Protein AF-0000000077142345 (afdb_homodimer)

Nearest PDB structures (foldseek):
  6u1k-assembly1_A  TM=7.576E-01  e=3.110E-23  Thermus thermophilus HB8
  6u1k-assembly2_D  TM=7.642E-01  e=1.189E-22  Thermus thermophilus HB8
  3i12-assembly1_A  TM=7.711E-01  e=2.086E-21  Salmonella enterica subsp. enterica serovar Typhimurium
  7u9k-assembly1_B  TM=7.519E-01  e=9.008E-21  Staphylococcus aureus subsp. aureus NCTC 8325
  4fu0-assembly1_B  TM=7.417E-01  e=2.248E-20  Enterococcus faecalis

Solvent-accessible surface area (backbone atoms only — not comparable to full-atom values): 34773 Å² total; per-residue (Å²): 113,35,33,29,31,37,31,37,88,38,65,87,38,54,66,50,38,73,75,42,58,89,75,63,79,72,54,30,64,60,52,35,49,50,50,42,53,24,40,41,64,45,72,38,45,61,46,83,39,66,58,46,93,54,60,65,60,32,50,52,50,44,59,73,67,60,50,65,32,36,36,60,58,78,45,67,54,51,46,28,44,30,58,54,68,70,45,53,55,51,40,51,58,70,73,20,60,31,77,41,47,61,61,51,47,31,37,39,45,53,71,70,42,55,46,62,58,68,51,66,24,70,39,48,89,56,60,64,90,58,83,88,49,57,76,37,28,32,49,42,58,34,57,84,66,72,44,68,92,42,52,77,74,30,53,36,79,46,78,86,52,45,44,61,51,36,32,52,33,23,69,71,68,63,36,39,22,34,38,25,37,52,77,64,60,46,38,34,36,36,34,37,37,23,54,93,70,61,42,77,45,45,42,32,30,56,41,59,74,94,46,96,64,86,28,38,65,40,64,69,63,66,51,57,43,79,39,62,60,47,92,65,56,69,66,58,48,50,52,46,53,49,51,47,51,51,49,40,56,78,50,53,54,25,14,34,36,29,36,35,28,34,30,30,87,85,69,46,57,25,50,73,48,79,33,65,64,57,49,66,37,47,53,51,88,88,62,60,80,87,59,77,55,19,70,45,19,50,21,36,47,63,68,68,43,51,36,18,54,49,48,35,49,32,49,48,30,30,35,60,75,68,65,62,130,112,35,34,29,33,36,33,38,88,37,65,86,39,54,67,50,38,73,74,42,59,88,75,64,81,72,55,29,62,60,52,36,49,51,50,41,52,24,39,41,62,45,72,37,49,61,44,84,39,65,59,46,93,54,59,63,60,32,50,51,50,45,59,73,67,60,50,63,33,36,35,59,59,80,45,67,54,52,47,31,44,30,58,54,70,70,46,52,53,50,39,54,60,71,73,20,60,32,76,42,47,61,60,52,47,30,37,41,47,55,72,71,41,58,48,62,57,69,51,69,25,69,39,46,89,57,60,63,90,57,82,89,52,59,78,38,29,31,49,41,57,35,57,83,65,71,44,66,92,44,52,77,76,29,52,36,79,47,78,85,52,46,42,61,51,36,32,53,33,25,68,71,70,64,35,40,22,33,39,24,36,52,75,65,59,45,39,35,37,37,35,36,37,22,53,94,70,62,44,79,45,45,41,30,29,57,41,59,75,94,45,95,64,86,27,39,64,40,63,72,63,64,54,56,44,78,38,61,60,48,94,64,56,71,68,56,49,50,52,46,53,51,51,47,51,50,49,40,54,77,50,53,54,23,14,34,38,30,37,35,28,34,31,29,87,86,68,49,58,26,49,72,46,79,33,64,66,56,50,67,37,48,52,51,88,89,61,60,80,88,58,76,56,18,70,45,19,51,19,36,47,63,67,69,43,51,37,20,54,48,48,35,48,30,49,48,30,31,35,59,73,69,66,62,132

InterPro domains:
  IPR011095 D-alanine--D-alanine ligase, C-terminal [PF07478] (129-285)
  IPR011761 ATP-grasp fold [PS50975] (105-316)
  IPR013815 ATP-grasp fold, subdomain 1 [G3DSA:3.30.1490.20] (115-183)

Organism: Thermoanaerobacter italicus (strain DSM 9252 / Ab9) (NCBI:txid580331)

Radius of gyration: 25.46 Å; Cα contacts (8 Å, |Δi|>4): 1319; chains: 2; bounding box: 56×74×55 Å

pLDDT: mean 89.11, std 12.37, range [49.44, 98.75]

Secondary structure (DSSP, 8-state):
-EEEEEE-TTGGGHHHHHH-GGG----HHHHHHHHHHHHHHTT-EEEEEEPPSSHHHHHHHHHHHT-SEEE---SHHHHHHHHHTT--BSS--TTS--S-HHHHHHHHHHTT-----EEEESSTT-PPP-TTSPSSEEEEESS-STTTT--GGGEESSGGGHHHHHHIIIIII-SPEEEEEPPPEEEEEEEEE-SSS-EEPPPEEEEESS-SS--HHHHHTT-EEEESS----HHHHHHHHHHHHHHHHHTT--SEEEEEEEEETTS-EEEEEEETT-------TTT-TT----HHHHHHHHTT--HHHHHHHHHHHHHHHHT--/-EEEEEE-TTGGGHHHHHH-GGG----HHHHHHHHHHHHHHTT-EEEEEEPPSSHHHHHHHHHHHT-SEEE---SHHHHHHHHHTT--BSS--TTS--S-HHHHHHHHHHTT-----EEEESSTT-PPP-TTSPSSEEEEESS-STTTT--GGGEESSGGGHHHHHHIIIIII-SPEEEEEPPPEEEEEEEEE-SSS-EEPPPEEEEESS-SS--HHHHHTT-EEEESS----HHHHHHHHHHHHHHHHHTT--SEEEEEEEEETTS-EEEEEEETT-------TTT-TT----HHHHHHHHTT--HHHHHHHHHHHHHHHHT--

Sequence (650 aa):
MKIGVLWRKFRNVEFQRKLMPDKVYDDAYDEAYHHYMAIKEAGFDSVLIEWKEDPLETYETIKKEKVDLIFNASSMKEVAFLEVFNIPYVGSGLDLVATDKRMRKDIVAFHGLPTPKYVVAKNSQEIPPVGHLRFPLFVKPISGRGSAGIDEENIVYDKDKLPQVVSKITEKIGQAALIEEFIEGKEVTVGIIGYKHPQVLPLLEVGYNNVKTNTYEHKMFDNEIIKCPMEVSKEVEEKIKETALNIYKVLNAKDFARIDMILSKDNVPYFLELNTFAGLTMSSSKGEKHVHHGYMGYMAKAAGLTRGEFIGKIIESAIERYKLKMKIGVLWRKFRNVEFQRKLMPDKVYDDAYDEAYHHYMAIKEAGFDSVLIEWKEDPLETYETIKKEKVDLIFNASSMKEVAFLEVFNIPYVGSGLDLVATDKRMRKDIVAFHGLPTPKYVVAKNSQEIPPVGHLRFPLFVKPISGRGSAGIDEENIVYDKDKLPQVVSKITEKIGQAALIEEFIEGKEVTVGIIGYKHPQVLPLLEVGYNNVKTNTYEHKMFDNEIIKCPMEVSKEVEEKIKETALNIYKVLNAKDFARIDMILSKDNVPYFLELNTFAGLTMSSSKGEKHVHHGYMGYMAKAAGLTRGEFIGKIIESAIERYKLK

Structure (mmCIF, N/CA/C/O backbone):
data_AF-0000000077142345-model_v1
#
loop_
_entity.id
_entity.type
_entity.pdbx_description
1 polymer 'D-alanine--D-alanine ligase'
#
loop_
_atom_site.group_PDB
_atom_site.id
_atom_site.type_symbol
_atom_site.label_atom_id
_atom_site.label_alt_id
_atom_site.label_comp_id
_atom_site.label_asym_id
_atom_site.label_entity_id
_atom_site.label_seq_id
_atom_site.pdbx_PDB_ins_code
_atom_site.Cartn_x
_atom_site.Cartn_y
_atom_site.Cartn_z
_atom_site.occupancy
_atom_site.B_iso_or_equiv
_atom_site.auth_seq_id
_atom_site.auth_comp_id
_atom_site.auth_asym_id
_atom_site.auth_atom_id
_atom_site.pdbx_PDB_model_num
ATOM 1 N N . MET A 1 1 ? 15.852 -9.078 -25.984 1 95.94 1 MET A N 1
ATOM 2 C CA . MET A 1 1 ? 15.586 -8.578 -24.641 1 95.94 1 MET A CA 1
ATOM 3 C C . MET A 1 1 ? 16.281 -9.438 -23.594 1 95.94 1 MET A C 1
ATOM 5 O O . MET A 1 1 ? 16.266 -10.672 -23.688 1 95.94 1 MET A O 1
ATOM 9 N N . LYS A 1 2 ? 17.016 -8.828 -22.672 1 98.06 2 LYS A N 1
ATOM 10 C CA . LYS A 1 2 ? 17.734 -9.539 -21.625 1 98.06 2 LYS A CA 1
ATOM 11 C C . LYS A 1 2 ? 17.031 -9.391 -20.281 1 98.06 2 LYS A C 1
ATOM 13 O O . LYS A 1 2 ? 16.766 -8.273 -19.828 1 98.06 2 LYS A O 1
ATOM 18 N N . ILE A 1 3 ? 16.688 -10.547 -19.688 1 98.62 3 ILE A N 1
ATOM 19 C CA . ILE A 1 3 ? 15.953 -10.586 -18.438 1 98.62 3 ILE A CA 1
ATOM 20 C C . ILE A 1 3 ? 16.906 -10.961 -17.297 1 98.62 3 ILE A C 1
ATOM 22 O O . ILE A 1 3 ? 17.625 -11.953 -17.375 1 98.62 3 ILE A O 1
ATOM 26 N N . GLY A 1 4 ? 16.953 -10.117 -16.25 1 98.75 4 GLY A N 1
ATOM 27 C CA . GLY A 1 4 ? 17.688 -10.445 -15.031 1 98.75 4 GLY A CA 1
ATOM 28 C C . GLY A 1 4 ? 16.844 -11.172 -14.008 1 98.75 4 GLY A C 1
ATOM 29 O O . GLY A 1 4 ? 15.719 -10.75 -13.695 1 98.75 4 GLY A O 1
ATOM 30 N N . VAL A 1 5 ? 17.344 -12.297 -13.5 1 98.62 5 VAL A N 1
ATOM 31 C CA . VAL A 1 5 ? 16.656 -13.062 -12.469 1 98.62 5 VAL A CA 1
ATOM 32 C C . VAL A 1 5 ? 17.297 -12.789 -11.109 1 98.62 5 VAL A C 1
ATOM 34 O O . VAL A 1 5 ? 18.422 -13.219 -10.852 1 98.62 5 VAL A O 1
ATOM 37 N N . LEU A 1 6 ? 16.547 -12.125 -10.219 1 98 6 LEU A N 1
ATOM 38 C CA . LEU A 1 6 ? 17.078 -11.844 -8.891 1 98 6 LEU A CA 1
ATOM 39 C C . LEU A 1 6 ? 17.047 -13.102 -8.023 1 98 6 LEU A C 1
ATOM 41 O O . LEU A 1 6 ? 16.125 -13.922 -8.133 1 98 6 LEU A O 1
ATOM 45 N N . TRP A 1 7 ? 17.969 -13.219 -7.176 1 95.69 7 TRP A N 1
ATOM 46 C CA . TRP A 1 7 ? 17.938 -14.227 -6.121 1 95.69 7 TRP A CA 1
ATOM 47 C C . TRP A 1 7 ? 18.75 -13.766 -4.91 1 95.69 7 TRP A C 1
ATOM 49 O O . TRP A 1 7 ? 19.578 -12.867 -5.016 1 95.69 7 TRP A O 1
ATOM 59 N N . ARG A 1 8 ? 18.328 -14.219 -3.771 1 93.56 8 ARG A N 1
ATOM 60 C CA . ARG A 1 8 ? 19 -13.891 -2.512 1 93.56 8 ARG A CA 1
ATOM 61 C C . ARG A 1 8 ? 19.125 -15.117 -1.625 1 93.56 8 ARG A C 1
ATOM 63 O O . ARG A 1 8 ? 18.203 -15.93 -1.531 1 93.56 8 ARG A O 1
ATOM 70 N N . LYS A 1 9 ? 20.25 -15.156 -1.02 1 88.44 9 LYS A N 1
ATOM 71 C CA . LYS A 1 9 ? 20.484 -16.281 -0.125 1 88.44 9 LYS A CA 1
ATOM 72 C C . LYS A 1 9 ? 19.453 -16.328 0.997 1 88.44 9 LYS A C 1
ATOM 74 O O . LYS A 1 9 ? 19.141 -15.289 1.588 1 88.44 9 LYS A O 1
ATOM 79 N N . PHE A 1 10 ? 18.797 -17.438 1.207 1 82.06 10 PHE A N 1
ATOM 80 C CA . PHE A 1 10 ? 17.922 -17.797 2.326 1 82.06 10 PHE A CA 1
ATOM 81 C C . PHE A 1 10 ? 16.594 -17.047 2.238 1 82.06 10 PHE A C 1
ATOM 83 O O . PHE A 1 10 ? 15.844 -17 3.211 1 82.06 10 PHE A O 1
ATOM 90 N N . ARG A 1 11 ? 16.297 -16.484 1.127 1 81.94 11 ARG A N 1
ATOM 91 C CA . ARG A 1 11 ? 15.078 -15.68 1.011 1 81.94 11 ARG A CA 1
ATOM 92 C C . ARG A 1 11 ? 13.836 -16.516 1.326 1 81.94 11 ARG A C 1
ATOM 94 O O . ARG A 1 11 ? 12.867 -16 1.884 1 81.94 11 ARG A O 1
ATOM 101 N N . ASN A 1 12 ? 13.906 -17.766 1.056 1 71.38 12 ASN A N 1
ATOM 102 C CA . ASN A 1 12 ? 12.727 -18.625 1.189 1 71.38 12 ASN A CA 1
ATOM 103 C C . ASN A 1 12 ? 12.562 -19.125 2.617 1 71.38 12 ASN A C 1
ATOM 105 O O . ASN A 1 12 ? 11.508 -19.656 2.979 1 71.38 12 ASN A O 1
ATOM 109 N N . VAL A 1 13 ? 13.648 -18.938 3.451 1 69.75 13 VAL A N 1
ATOM 110 C CA . VAL A 1 13 ? 13.609 -19.5 4.793 1 69.75 13 VAL A CA 1
ATOM 111 C C . VAL A 1 13 ? 13.992 -18.438 5.82 1 69.75 13 VAL A C 1
ATOM 113 O O . VAL A 1 13 ? 14.5 -18.766 6.898 1 69.75 13 VAL A O 1
ATOM 116 N N . GLU A 1 14 ? 13.836 -17.219 5.418 1 70.88 14 GLU A N 1
ATOM 117 C CA . GLU A 1 14 ? 14.289 -16.109 6.254 1 70.88 14 GLU A CA 1
ATOM 118 C C . GLU A 1 14 ? 13.688 -16.188 7.652 1 70.88 14 GLU A C 1
ATOM 120 O O . GLU A 1 14 ? 14.391 -16.016 8.648 1 70.88 14 GLU A O 1
ATOM 125 N N . PHE A 1 15 ? 12.484 -16.469 7.637 1 63.53 15 PHE A N 1
ATOM 126 C CA . PHE A 1 15 ? 11.805 -16.484 8.93 1 63.53 15 PHE A CA 1
ATOM 127 C C . PHE A 1 15 ? 12.102 -17.766 9.688 1 63.53 15 PHE A C 1
ATOM 129 O O . PHE A 1 15 ? 12.336 -17.75 10.898 1 63.53 15 PHE A O 1
ATOM 136 N N . GLN A 1 16 ? 12.133 -18.875 8.898 1 63.69 16 GLN A N 1
ATOM 137 C CA . GLN A 1 16 ? 12.438 -20.156 9.516 1 63.69 16 GLN A CA 1
ATOM 138 C C . GLN A 1 16 ? 13.844 -20.172 10.102 1 63.69 16 GLN A C 1
ATOM 140 O O . GLN A 1 16 ? 14.078 -20.75 11.156 1 63.69 16 GLN A O 1
ATOM 145 N N . ARG A 1 17 ? 14.68 -19.547 9.438 1 70.75 17 ARG A N 1
ATOM 146 C CA . ARG A 1 17 ? 16.078 -19.484 9.875 1 70.75 17 ARG A CA 1
ATOM 147 C C . ARG A 1 17 ? 16.188 -18.75 11.211 1 70.75 17 ARG A C 1
ATOM 149 O O . ARG A 1 17 ? 17.078 -19.062 12.023 1 70.75 17 ARG A O 1
ATOM 156 N N . LYS A 1 18 ? 15.328 -17.844 11.406 1 64.88 18 LYS A N 1
ATOM 157 C CA . LYS A 1 18 ? 15.328 -17.109 12.672 1 64.88 18 LYS A CA 1
ATOM 158 C C . LYS A 1 18 ? 14.82 -17.984 13.812 1 64.88 18 LYS A C 1
ATOM 160 O O . LYS A 1 18 ? 15.297 -17.891 14.945 1 64.88 18 LYS A O 1
ATOM 165 N N . LEU A 1 19 ? 13.938 -18.906 13.422 1 62.16 19 LEU A N 1
ATOM 166 C CA . LEU A 1 19 ? 13.305 -19.75 14.445 1 62.16 19 LEU A CA 1
ATOM 167 C C . LEU A 1 19 ? 14.094 -21.031 14.656 1 62.16 19 LEU A C 1
ATOM 169 O O . LEU A 1 19 ? 14.258 -21.484 15.797 1 62.16 19 LEU A O 1
ATOM 173 N N . MET A 1 20 ? 14.461 -21.641 13.516 1 66.19 20 MET A N 1
ATOM 174 C CA . MET A 1 20 ? 15.18 -22.906 13.555 1 66.19 20 MET A CA 1
ATOM 175 C C . MET A 1 20 ? 16.375 -22.891 12.609 1 66.19 20 MET A C 1
ATOM 177 O O . MET A 1 20 ? 16.359 -23.547 11.57 1 66.19 20 MET A O 1
ATOM 181 N N . PRO A 1 21 ? 17.422 -22.219 13.008 1 66.81 21 PRO A N 1
ATOM 182 C CA . PRO A 1 21 ? 18.562 -21.969 12.109 1 66.81 21 PRO A CA 1
ATOM 183 C C . PRO A 1 21 ? 19.219 -23.266 11.633 1 66.81 21 PRO A C 1
ATOM 185 O O . PRO A 1 21 ? 19.781 -23.312 10.539 1 66.81 21 PRO A O 1
ATOM 188 N N . ASP A 1 22 ? 19.172 -24.234 12.367 1 67.12 22 ASP A N 1
ATOM 189 C CA . ASP A 1 22 ? 19.922 -25.453 12.062 1 67.12 22 ASP A CA 1
ATOM 190 C C . ASP A 1 22 ? 19.125 -26.359 11.125 1 67.12 22 ASP A C 1
ATOM 192 O O . ASP A 1 22 ? 19.641 -27.391 10.656 1 67.12 22 ASP A O 1
ATOM 196 N N . LYS A 1 23 ? 18.062 -26.031 10.75 1 66.75 23 LYS A N 1
ATOM 197 C CA . LYS A 1 23 ? 17.203 -26.922 9.969 1 66.75 23 LYS A CA 1
ATOM 198 C C . LYS A 1 23 ? 16.734 -26.25 8.688 1 66.75 23 LYS A C 1
ATOM 200 O O . LYS A 1 23 ? 15.586 -26.422 8.273 1 66.75 23 LYS A O 1
ATOM 205 N N . VAL A 1 24 ? 17.688 -25.391 8.156 1 70.62 24 VAL A N 1
ATOM 206 C CA . VAL A 1 24 ? 17.141 -24.75 6.965 1 70.62 24 VAL A CA 1
ATOM 207 C C . VAL A 1 24 ? 17.969 -25.141 5.738 1 70.62 24 VAL A C 1
ATOM 209 O O . VAL A 1 24 ? 19.188 -25.344 5.84 1 70.62 24 VAL A O 1
ATOM 212 N N . TYR A 1 25 ? 17.312 -25.469 4.613 1 77.06 25 TYR A N 1
ATOM 213 C CA . TYR A 1 25 ? 17.891 -25.672 3.291 1 77.06 25 TYR A CA 1
ATOM 214 C C . TYR A 1 25 ? 17.625 -24.484 2.385 1 77.06 25 TYR A C 1
ATOM 216 O O . TYR A 1 25 ? 16.469 -24.109 2.16 1 77.06 25 TYR A O 1
ATOM 224 N N . ASP A 1 26 ? 18.75 -23.891 1.986 1 83.44 26 ASP A N 1
ATOM 225 C CA . ASP A 1 26 ? 18.609 -22.734 1.11 1 83.44 26 ASP A CA 1
ATOM 226 C C . ASP A 1 26 ? 18.406 -23.156 -0.341 1 83.44 26 ASP A C 1
ATOM 228 O O . ASP A 1 26 ? 19.359 -23.547 -1.019 1 83.44 26 ASP A O 1
ATOM 232 N N . ASP A 1 27 ? 17.203 -23.031 -0.833 1 84.69 27 ASP A N 1
ATOM 233 C CA . ASP A 1 27 ? 16.906 -23.438 -2.199 1 84.69 27 ASP A CA 1
ATOM 234 C C . ASP A 1 27 ? 16.703 -22.234 -3.104 1 84.69 27 ASP A C 1
ATOM 236 O O . ASP A 1 27 ? 16.172 -22.359 -4.211 1 84.69 27 ASP A O 1
ATOM 240 N N . ALA A 1 28 ? 17.141 -21.109 -2.65 1 89.31 28 ALA A N 1
ATOM 241 C CA . ALA A 1 28 ? 16.859 -19.875 -3.379 1 89.31 28 ALA A CA 1
ATOM 242 C C . ALA A 1 28 ? 17.578 -19.859 -4.727 1 89.31 28 ALA A C 1
ATOM 244 O O . ALA A 1 28 ? 17 -19.469 -5.742 1 89.31 28 ALA A O 1
ATOM 245 N N . TYR A 1 29 ? 18.812 -20.297 -4.734 1 91.81 29 TYR A N 1
ATOM 246 C CA . TYR A 1 29 ? 19.578 -20.297 -5.984 1 91.81 29 TYR A CA 1
ATOM 247 C C . TYR A 1 29 ? 18.969 -21.281 -6.977 1 91.81 29 TYR A C 1
ATOM 249 O O . TYR A 1 29 ? 18.844 -20.984 -8.164 1 91.81 29 TYR A O 1
ATOM 257 N N . ASP A 1 30 ? 18.641 -22.422 -6.492 1 90.75 30 ASP A N 1
ATOM 258 C CA . ASP A 1 30 ? 18.062 -23.453 -7.352 1 90.75 30 ASP A CA 1
ATOM 259 C C . ASP A 1 30 ? 16.766 -22.953 -7.996 1 90.75 30 ASP A C 1
ATOM 261 O O . ASP A 1 30 ? 16.547 -23.156 -9.195 1 90.75 30 ASP A O 1
ATOM 265 N N . GLU A 1 31 ? 15.969 -22.359 -7.23 1 91.56 31 GLU A N 1
ATOM 266 C CA . GLU A 1 31 ? 14.727 -21.797 -7.758 1 91.56 31 GLU A CA 1
ATOM 267 C C . GLU A 1 31 ? 15.008 -20.75 -8.836 1 91.56 31 GLU A C 1
ATOM 269 O O . GLU A 1 31 ? 14.398 -20.781 -9.906 1 91.56 31 GLU A O 1
ATOM 274 N N . ALA A 1 32 ? 15.938 -19.891 -8.57 1 95.19 32 ALA A N 1
ATOM 275 C CA . ALA A 1 32 ? 16.297 -18.859 -9.531 1 95.19 32 ALA A CA 1
ATOM 276 C C . ALA A 1 32 ? 16.844 -19.453 -10.82 1 95.19 32 ALA A C 1
ATOM 278 O O . ALA A 1 32 ? 16.562 -18.953 -11.914 1 95.19 32 ALA A O 1
ATOM 279 N N . TYR A 1 33 ? 17.609 -20.5 -10.641 1 94.88 33 TYR A N 1
ATOM 280 C CA . TYR A 1 33 ? 18.188 -21.172 -11.812 1 94.88 33 TYR A CA 1
ATOM 281 C C . TYR A 1 33 ? 17.078 -21.781 -12.672 1 94.88 33 TYR A C 1
ATOM 283 O O . TYR A 1 33 ? 17.156 -21.734 -13.906 1 94.88 33 TYR A O 1
ATOM 291 N N . HIS A 1 34 ? 16.078 -22.312 -12.055 1 94.06 34 HIS A N 1
ATOM 292 C CA . HIS A 1 34 ? 14.945 -22.828 -12.797 1 94.06 34 HIS A CA 1
ATOM 293 C C . HIS A 1 34 ? 14.258 -21.734 -13.594 1 94.06 34 HIS A C 1
ATOM 295 O O . HIS A 1 34 ? 13.844 -21.953 -14.734 1 94.06 34 HIS A O 1
ATOM 301 N N . HIS A 1 35 ? 14.094 -20.578 -13 1 96.69 35 HIS A N 1
ATOM 302 C CA . HIS A 1 35 ? 13.508 -19.453 -13.703 1 96.69 35 HIS A CA 1
ATOM 303 C C . HIS A 1 35 ? 14.398 -19 -14.859 1 96.69 35 HIS A C 1
ATOM 305 O O . HIS A 1 35 ? 13.898 -18.703 -15.945 1 96.69 35 HIS A O 1
ATOM 311 N N . TYR A 1 36 ? 15.711 -18.984 -14.578 1 97.31 36 TYR A N 1
ATOM 312 C CA . TYR A 1 36 ? 16.703 -18.656 -15.602 1 97.31 36 TYR A CA 1
ATOM 313 C C . TYR A 1 36 ? 16.547 -19.547 -16.828 1 97.31 36 TYR A C 1
ATOM 315 O O . TYR A 1 36 ? 16.469 -19.062 -17.953 1 97.31 36 TYR A O 1
ATOM 323 N N . MET A 1 37 ? 16.438 -20.812 -16.609 1 96.31 37 MET A N 1
ATOM 324 C CA . MET A 1 37 ? 16.297 -21.781 -17.703 1 96.31 37 MET A CA 1
ATOM 325 C C . MET A 1 37 ? 14.945 -21.609 -18.406 1 96.31 37 MET A C 1
ATOM 327 O O . MET A 1 37 ? 14.875 -21.672 -19.641 1 96.31 37 MET A O 1
ATOM 331 N N . ALA A 1 38 ? 13.891 -21.422 -17.656 1 97.25 38 ALA A N 1
ATOM 332 C CA . ALA A 1 38 ? 12.555 -21.25 -18.203 1 97.25 38 ALA A CA 1
ATOM 333 C C . ALA A 1 38 ? 12.484 -20.031 -19.109 1 97.25 38 ALA A C 1
ATOM 335 O O . ALA A 1 38 ? 11.828 -20.047 -20.156 1 97.25 38 ALA A O 1
ATOM 336 N N . ILE A 1 39 ? 13.125 -18.969 -18.688 1 98.31 39 ILE A N 1
ATOM 337 C CA . ILE A 1 39 ? 13.148 -17.719 -19.453 1 98.31 39 ILE A CA 1
ATOM 338 C C . ILE A 1 39 ? 13.852 -17.938 -20.781 1 98.31 39 ILE A C 1
ATOM 340 O O . ILE A 1 39 ? 13.391 -17.469 -21.828 1 98.31 39 ILE A O 1
ATOM 344 N N . LYS A 1 40 ? 14.945 -18.703 -20.766 1 97.81 40 LYS A N 1
ATOM 345 C CA . LYS A 1 40 ? 15.641 -19.062 -22 1 97.81 40 LYS A CA 1
ATOM 346 C C . LYS A 1 40 ? 14.758 -19.906 -22.906 1 97.81 40 LYS A C 1
ATOM 348 O O . LYS A 1 40 ? 14.727 -19.703 -24.125 1 97.81 40 LYS A O 1
ATOM 353 N N . GLU A 1 41 ? 14.039 -20.812 -22.312 1 97.06 41 GLU A N 1
ATOM 354 C CA . GLU A 1 41 ? 13.117 -21.656 -23.062 1 97.06 41 GLU A CA 1
ATOM 355 C C . GLU A 1 41 ? 12.008 -20.828 -23.703 1 97.06 41 GLU A C 1
ATOM 357 O O . GLU A 1 41 ? 11.461 -21.203 -24.75 1 97.06 41 GLU A O 1
ATOM 362 N N . ALA A 1 42 ? 11.672 -19.719 -23.109 1 97.62 42 ALA A N 1
ATOM 363 C CA . ALA A 1 42 ? 10.625 -18.844 -23.625 1 97.62 42 ALA A CA 1
ATOM 364 C C . ALA A 1 42 ? 11.156 -17.969 -24.75 1 97.62 42 ALA A C 1
ATOM 366 O O . ALA A 1 42 ? 10.398 -17.234 -25.391 1 97.62 42 ALA A O 1
ATOM 367 N N . GLY A 1 43 ? 12.484 -17.984 -24.969 1 97.5 43 GLY A N 1
ATOM 368 C CA . GLY A 1 43 ? 13.062 -17.297 -26.109 1 97.5 43 GLY A CA 1
ATOM 369 C C . GLY A 1 43 ? 13.75 -15.992 -25.734 1 97.5 43 GLY A C 1
ATOM 370 O O . GLY A 1 43 ? 14.141 -15.211 -26.609 1 97.5 43 GLY A O 1
ATOM 371 N N . PHE A 1 44 ? 13.961 -15.734 -24.438 1 98.06 44 PHE A N 1
ATOM 372 C CA . PHE A 1 44 ? 14.633 -14.523 -23.984 1 98.06 44 PHE A CA 1
ATOM 373 C C . PHE A 1 44 ? 16.062 -14.828 -23.578 1 98.06 44 PHE A C 1
ATOM 375 O O . PHE A 1 44 ? 16.406 -15.977 -23.297 1 98.06 44 PHE A O 1
ATOM 382 N N . ASP A 1 45 ? 16.891 -13.805 -23.594 1 98.06 45 ASP A N 1
ATOM 383 C CA . ASP A 1 45 ? 18.156 -13.891 -22.891 1 98.06 45 ASP A CA 1
ATOM 384 C C . ASP A 1 45 ? 17.984 -13.711 -21.391 1 98.06 45 ASP A C 1
ATOM 386 O O . ASP A 1 45 ? 17 -13.102 -20.938 1 98.06 45 ASP A O 1
ATOM 390 N N . SER A 1 46 ? 18.875 -14.328 -20.641 1 98.31 46 SER A N 1
ATOM 391 C CA . SER A 1 46 ? 18.688 -14.258 -19.203 1 98.31 46 SER A CA 1
ATOM 392 C C . SER A 1 46 ? 20.031 -14.273 -18.469 1 98.31 46 SER A C 1
ATOM 394 O O . SER A 1 46 ? 21.016 -14.805 -18.984 1 98.31 46 SER A O 1
ATOM 396 N N . VAL A 1 47 ? 20.062 -13.672 -17.297 1 98.62 47 VAL A N 1
ATOM 397 C CA . VAL A 1 47 ? 21.234 -13.664 -16.422 1 98.62 47 VAL A CA 1
ATOM 398 C C . VAL A 1 47 ? 20.797 -13.711 -14.961 1 98.62 47 VAL A C 1
ATOM 400 O O . VAL A 1 47 ? 19.797 -13.109 -14.586 1 98.62 47 VAL A O 1
ATOM 403 N N . LEU A 1 48 ? 21.5 -14.484 -14.156 1 98.31 48 LEU A N 1
ATOM 404 C CA . LEU A 1 48 ? 21.25 -14.516 -12.719 1 98.31 48 LEU A CA 1
ATOM 405 C C . LEU A 1 48 ? 21.922 -13.336 -12.031 1 98.31 48 LEU A C 1
ATOM 407 O O . LEU A 1 48 ? 23.078 -13.016 -12.297 1 98.31 48 LEU A O 1
ATOM 411 N N . ILE A 1 49 ? 21.172 -12.68 -11.148 1 98.31 49 ILE A N 1
ATOM 412 C CA . ILE A 1 49 ? 21.703 -11.539 -10.406 1 98.31 49 ILE A CA 1
ATOM 413 C C . ILE A 1 49 ? 21.469 -11.742 -8.914 1 98.31 49 ILE A C 1
ATOM 415 O O . ILE A 1 49 ? 20.312 -11.797 -8.461 1 98.31 49 ILE A O 1
ATOM 419 N N . GLU A 1 50 ? 22.469 -11.828 -8.188 1 97 50 GLU A N 1
ATOM 420 C CA . GLU A 1 50 ? 22.375 -11.969 -6.734 1 97 50 GLU A CA 1
ATOM 421 C C . GLU A 1 50 ? 22.047 -10.633 -6.074 1 97 50 GLU A C 1
ATOM 423 O O . GLU A 1 50 ? 22.688 -9.617 -6.367 1 97 50 GLU A O 1
ATOM 428 N N . TRP A 1 51 ? 21.031 -10.656 -5.266 1 96.12 51 TRP A N 1
ATOM 429 C CA . TRP A 1 51 ? 20.734 -9.5 -4.43 1 96.12 51 TRP A CA 1
ATOM 430 C C . TRP A 1 51 ? 21.766 -9.359 -3.311 1 96.12 51 TRP A C 1
ATOM 432 O O . TRP A 1 51 ? 21.906 -10.25 -2.471 1 96.12 51 TRP A O 1
ATOM 442 N N . LYS A 1 52 ? 22.406 -8.242 -3.295 1 94 52 LYS A N 1
ATOM 443 C CA . LYS A 1 52 ? 23.484 -8.023 -2.322 1 94 52 LYS A CA 1
ATOM 444 C C . LYS A 1 52 ? 22.969 -7.211 -1.132 1 94 52 LYS A C 1
ATOM 446 O O . LYS A 1 52 ? 21.953 -6.52 -1.23 1 94 52 LYS A O 1
ATOM 451 N N . GLU A 1 53 ? 23.719 -7.344 -0.055 1 90 53 GLU A N 1
ATOM 452 C CA . GLU A 1 53 ? 23.391 -6.57 1.139 1 90 53 GLU A CA 1
ATOM 453 C C . GLU A 1 53 ? 23.359 -5.074 0.839 1 90 53 GLU A C 1
ATOM 455 O O . GLU A 1 53 ? 22.469 -4.355 1.29 1 90 53 GLU A O 1
ATOM 460 N N . ASP A 1 54 ? 24.391 -4.691 0.151 1 91.69 54 ASP A N 1
ATOM 461 C CA . ASP A 1 54 ? 24.391 -3.328 -0.369 1 91.69 54 ASP A CA 1
ATOM 462 C C . ASP A 1 54 ? 23.641 -3.252 -1.704 1 91.69 54 ASP A C 1
ATOM 464 O O . ASP A 1 54 ? 24.156 -3.719 -2.727 1 91.69 54 ASP A O 1
ATOM 468 N N . PRO A 1 55 ? 22.516 -2.602 -1.71 1 93.75 55 PRO A N 1
ATOM 469 C CA . PRO A 1 55 ? 21.719 -2.557 -2.936 1 93.75 55 PRO A CA 1
ATOM 470 C C . PRO A 1 55 ? 22.469 -1.937 -4.109 1 93.75 55 PRO A C 1
ATOM 472 O O . PRO A 1 55 ? 22.141 -2.215 -5.27 1 93.75 55 PRO A O 1
ATOM 475 N N . LEU A 1 56 ? 23.469 -1.132 -3.809 1 93.81 56 LEU A N 1
ATOM 476 C CA . LEU A 1 56 ? 24.234 -0.477 -4.871 1 93.81 56 LEU A CA 1
ATOM 477 C C . LEU A 1 56 ? 25 -1.499 -5.699 1 93.81 56 LEU A C 1
ATOM 479 O O . LEU A 1 56 ? 25.188 -1.317 -6.902 1 93.81 56 LEU A O 1
ATOM 483 N N . GLU A 1 57 ? 25.469 -2.479 -5.039 1 95.44 57 GLU A N 1
ATOM 484 C CA . GLU A 1 57 ? 26.172 -3.539 -5.754 1 95.44 57 GLU A CA 1
ATOM 485 C C . GLU A 1 57 ? 25.234 -4.25 -6.738 1 95.44 57 GLU A C 1
ATOM 487 O O . GLU A 1 57 ? 25.656 -4.598 -7.848 1 95.44 57 GLU A O 1
ATOM 492 N N . THR A 1 58 ? 24.031 -4.477 -6.301 1 96.31 58 THR A N 1
ATOM 493 C CA . THR A 1 58 ? 23.031 -5.07 -7.18 1 96.31 58 THR A CA 1
ATOM 494 C C . THR A 1 58 ? 22.734 -4.148 -8.359 1 96.31 58 THR A C 1
ATOM 496 O O . THR A 1 58 ? 22.641 -4.605 -9.5 1 96.31 58 THR A O 1
ATOM 499 N N . TYR A 1 59 ? 22.625 -2.877 -8.094 1 96.06 59 TYR A N 1
ATOM 500 C CA . TYR A 1 59 ? 22.359 -1.886 -9.133 1 96.06 59 TYR A CA 1
ATOM 501 C C . TYR A 1 59 ? 23.453 -1.911 -10.195 1 96.06 59 TYR A C 1
ATOM 503 O O . TYR A 1 59 ? 23.172 -1.904 -11.391 1 96.06 59 TYR A O 1
ATOM 511 N N . GLU A 1 60 ? 24.703 -1.923 -9.719 1 96 60 GLU A N 1
ATOM 512 C CA . GLU A 1 60 ? 25.844 -1.935 -10.625 1 96 60 GLU A CA 1
ATOM 513 C C . GLU A 1 60 ? 25.828 -3.178 -11.516 1 96 60 GLU A C 1
ATOM 515 O O . GLU A 1 60 ? 26.156 -3.104 -12.703 1 96 60 GLU A O 1
ATOM 520 N N . THR A 1 61 ? 25.469 -4.254 -10.945 1 97.5 61 THR A N 1
ATOM 521 C CA . THR A 1 61 ? 25.406 -5.492 -11.711 1 97.5 61 THR A CA 1
ATOM 522 C C . THR A 1 61 ? 24.312 -5.41 -12.781 1 97.5 61 THR A C 1
ATOM 524 O O . THR A 1 61 ? 24.531 -5.824 -13.922 1 97.5 61 THR A O 1
ATOM 527 N N . ILE A 1 62 ? 23.141 -4.859 -12.414 1 97.62 62 ILE A N 1
ATOM 528 C CA . ILE A 1 62 ? 22.031 -4.723 -13.359 1 97.62 62 ILE A CA 1
ATOM 529 C C . ILE A 1 62 ? 22.453 -3.846 -14.531 1 97.62 62 ILE A C 1
ATOM 531 O O . ILE A 1 62 ? 22.188 -4.176 -15.688 1 97.62 62 ILE A O 1
ATOM 535 N N . LYS A 1 63 ? 23.125 -2.781 -14.234 1 96.12 63 LYS A N 1
ATOM 536 C CA . LYS A 1 63 ? 23.594 -1.862 -15.266 1 96.12 63 LYS A CA 1
ATOM 537 C C . LYS A 1 63 ? 24.641 -2.521 -16.156 1 96.12 63 LYS A C 1
ATOM 539 O O . LYS A 1 63 ? 24.578 -2.422 -17.375 1 96.12 63 LYS A O 1
ATOM 544 N N . LYS A 1 64 ? 25.594 -3.123 -15.547 1 97.38 64 LYS A N 1
ATOM 545 C CA . LYS A 1 64 ? 26.672 -3.775 -16.266 1 97.38 64 LYS A CA 1
ATOM 546 C C . LYS A 1 64 ? 26.141 -4.836 -17.234 1 97.38 64 LYS A C 1
ATOM 548 O O . LYS A 1 64 ? 26.625 -4.957 -18.359 1 97.38 64 LYS A O 1
ATOM 553 N N . GLU A 1 65 ? 25.141 -5.539 -16.797 1 97.75 65 GLU A N 1
ATOM 554 C CA . GLU A 1 65 ? 24.594 -6.637 -17.578 1 97.75 65 GLU A CA 1
ATOM 555 C C . GLU A 1 65 ? 23.594 -6.125 -18.625 1 97.75 65 GLU A C 1
ATOM 557 O O . GLU A 1 65 ? 23.141 -6.887 -19.469 1 97.75 65 GLU A O 1
ATOM 562 N N . LYS A 1 66 ? 23.203 -4.852 -18.547 1 96.94 66 LYS A N 1
ATOM 563 C CA . LYS A 1 66 ? 22.281 -4.215 -19.5 1 96.94 66 LYS A CA 1
ATOM 564 C C . LYS A 1 66 ? 20.938 -4.941 -19.531 1 96.94 66 LYS A C 1
ATOM 566 O O . LYS A 1 66 ? 20.438 -5.285 -20.609 1 96.94 66 LYS A O 1
ATOM 571 N N . VAL A 1 67 ? 20.391 -5.215 -18.359 1 97.12 67 VAL A N 1
ATOM 572 C CA . VAL A 1 67 ? 19.125 -5.938 -18.219 1 97.12 67 VAL A CA 1
ATOM 573 C C . VAL A 1 67 ? 17.953 -5.027 -18.578 1 97.12 67 VAL A C 1
ATOM 575 O O . VAL A 1 67 ? 17.938 -3.85 -18.203 1 97.12 67 VAL A O 1
ATOM 578 N N . ASP A 1 68 ? 16.953 -5.582 -19.281 1 97.56 68 ASP A N 1
ATOM 579 C CA . ASP A 1 68 ? 15.797 -4.816 -19.719 1 97.56 68 ASP A CA 1
ATOM 580 C C . ASP A 1 68 ? 14.648 -4.949 -18.734 1 97.56 68 ASP A C 1
ATOM 582 O O . ASP A 1 68 ? 13.805 -4.055 -18.625 1 97.56 68 ASP A O 1
ATOM 586 N N . LEU A 1 69 ? 14.562 -6.02 -18.094 1 98.44 69 LEU A N 1
ATOM 587 C CA . LEU A 1 69 ? 13.453 -6.391 -17.219 1 98.44 69 LEU A CA 1
ATOM 588 C C . LEU A 1 69 ? 13.922 -7.328 -16.109 1 98.44 69 LEU A C 1
ATOM 590 O O . LEU A 1 69 ? 14.719 -8.234 -16.359 1 98.44 69 LEU A O 1
ATOM 594 N N . ILE A 1 70 ? 13.461 -7.066 -14.961 1 98.75 70 ILE A N 1
ATOM 595 C CA . ILE A 1 70 ? 13.844 -7.91 -13.836 1 98.75 70 ILE A CA 1
ATOM 596 C C . ILE A 1 70 ? 12.719 -8.898 -13.523 1 98.75 70 ILE A C 1
ATOM 598 O O . ILE A 1 70 ? 11.539 -8.523 -13.523 1 98.75 70 ILE A O 1
ATOM 602 N N . PHE A 1 71 ? 13.055 -10.141 -13.305 1 98.38 71 PHE A N 1
ATOM 603 C CA . PHE A 1 71 ? 12.172 -11.219 -12.883 1 98.38 71 PHE A CA 1
ATOM 604 C C . PHE A 1 71 ? 12.562 -11.719 -11.492 1 98.38 71 PHE A C 1
ATOM 606 O O . PHE A 1 71 ? 13.711 -11.586 -11.078 1 98.38 71 PHE A O 1
ATOM 613 N N . ASN A 1 72 ? 11.578 -12.164 -10.656 1 95.44 72 ASN A N 1
ATOM 614 C CA . ASN A 1 72 ? 11.805 -12.906 -9.422 1 95.44 72 ASN A CA 1
ATOM 615 C C . ASN A 1 72 ? 12.203 -11.969 -8.281 1 95.44 72 ASN A C 1
ATOM 617 O O . ASN A 1 72 ? 13.039 -12.328 -7.445 1 95.44 72 ASN A O 1
ATOM 621 N N . ALA A 1 73 ? 11.695 -10.719 -8.359 1 94.12 73 ALA A N 1
ATOM 622 C CA . ALA A 1 73 ? 11.727 -9.969 -7.109 1 94.12 73 ALA A CA 1
ATOM 623 C C . ALA A 1 73 ? 10.969 -10.695 -6.004 1 94.12 73 ALA A C 1
ATOM 625 O O . ALA A 1 73 ? 9.914 -11.289 -6.25 1 94.12 73 ALA A O 1
ATOM 626 N N . SER A 1 74 ? 11.547 -10.641 -4.777 1 90.25 74 SER A N 1
ATOM 627 C CA . SER A 1 74 ? 10.977 -11.547 -3.789 1 90.25 74 SER A CA 1
ATOM 628 C C . SER A 1 74 ? 10.648 -10.82 -2.492 1 90.25 74 SER A C 1
ATOM 630 O O . SER A 1 74 ? 10.281 -11.445 -1.497 1 90.25 74 SER A O 1
ATOM 632 N N . SER A 1 75 ? 10.797 -9.547 -2.475 1 89.38 75 SER A N 1
ATOM 633 C CA . SER A 1 75 ? 10.477 -8.742 -1.298 1 89.38 75 SER A CA 1
ATOM 634 C C . SER A 1 75 ? 10.047 -7.336 -1.688 1 89.38 75 SER A C 1
ATOM 636 O O . SER A 1 75 ? 10.344 -6.871 -2.789 1 89.38 75 SER A O 1
ATOM 638 N N . MET A 1 76 ? 9.453 -6.754 -0.736 1 87.88 76 MET A N 1
ATOM 639 C CA . MET A 1 76 ? 9.039 -5.375 -0.975 1 87.88 76 MET A CA 1
ATOM 640 C C . MET A 1 76 ? 10.258 -4.461 -1.097 1 87.88 76 MET A C 1
ATOM 642 O O . MET A 1 76 ? 10.227 -3.479 -1.842 1 87.88 76 MET A O 1
ATOM 646 N N . LYS A 1 77 ? 11.273 -4.797 -0.393 1 91.19 77 LYS A N 1
ATOM 647 C CA . LYS A 1 77 ? 12.508 -4.027 -0.512 1 91.19 77 LYS A CA 1
ATOM 648 C C . LYS A 1 77 ? 13.062 -4.09 -1.934 1 91.19 77 LYS A C 1
ATOM 650 O O . LYS A 1 77 ? 13.469 -3.07 -2.49 1 91.19 77 LYS A O 1
ATOM 655 N N . GLU A 1 78 ? 13.062 -5.227 -2.492 1 94.94 78 GLU A N 1
ATOM 656 C CA . GLU A 1 78 ? 13.539 -5.387 -3.861 1 94.94 78 GLU A CA 1
ATOM 657 C C . GLU A 1 78 ? 12.648 -4.629 -4.848 1 94.94 78 GLU A C 1
ATOM 659 O O . GLU A 1 78 ? 13.148 -3.957 -5.75 1 94.94 78 GLU A O 1
ATOM 664 N N . VAL A 1 79 ? 11.352 -4.734 -4.633 1 94.31 79 VAL A N 1
ATOM 665 C CA . VAL A 1 79 ? 10.414 -4.027 -5.496 1 94.31 79 VAL A CA 1
ATOM 666 C C . VAL A 1 79 ? 10.625 -2.521 -5.367 1 94.31 79 VAL A C 1
ATOM 668 O O . VAL A 1 79 ? 10.688 -1.812 -6.375 1 94.31 79 VAL A O 1
ATOM 671 N N . ALA A 1 80 ? 10.734 -2.07 -4.129 1 93.88 80 ALA A N 1
ATOM 672 C CA . ALA A 1 80 ? 10.992 -0.654 -3.887 1 93.88 80 ALA A CA 1
ATOM 673 C C . ALA A 1 80 ? 12.266 -0.2 -4.59 1 93.88 80 ALA A C 1
ATOM 675 O O . ALA A 1 80 ? 12.297 0.871 -5.199 1 93.88 80 ALA A O 1
ATOM 676 N N . PHE A 1 81 ? 13.273 -1.005 -4.527 1 96.5 81 PHE A N 1
ATOM 677 C CA . PHE A 1 81 ? 14.555 -0.73 -5.168 1 96.5 81 PHE A CA 1
ATOM 678 C C . PHE A 1 81 ? 14.383 -0.55 -6.672 1 96.5 81 PHE A C 1
ATOM 680 O O . PHE A 1 81 ? 14.883 0.417 -7.25 1 96.5 81 PHE A O 1
ATOM 687 N N . LEU A 1 82 ? 13.695 -1.427 -7.227 1 97 82 LEU A N 1
ATOM 688 C CA . LEU A 1 82 ? 13.484 -1.383 -8.672 1 97 82 LEU A CA 1
ATOM 689 C C . LEU A 1 82 ? 12.695 -0.139 -9.07 1 97 82 LEU A C 1
ATOM 691 O O . LEU A 1 82 ? 12.992 0.489 -10.086 1 97 82 LEU A O 1
ATOM 695 N N . GLU A 1 83 ? 11.766 0.249 -8.297 1 94.19 83 GLU A N 1
ATOM 696 C CA . GLU A 1 83 ? 10.984 1.447 -8.578 1 94.19 83 GLU A CA 1
ATOM 697 C C . GLU A 1 83 ? 11.828 2.709 -8.414 1 94.19 83 GLU A C 1
ATOM 699 O O . GLU A 1 83 ? 11.727 3.635 -9.219 1 94.19 83 GLU A O 1
ATOM 704 N N . VAL A 1 84 ? 12.609 2.715 -7.398 1 95.12 84 VAL A N 1
ATOM 705 C CA . VAL A 1 84 ? 13.453 3.873 -7.129 1 95.12 84 VAL A CA 1
ATOM 706 C C . VAL A 1 84 ? 14.359 4.141 -8.328 1 95.12 84 VAL A C 1
ATOM 708 O O . VAL A 1 84 ? 14.562 5.297 -8.711 1 95.12 84 VAL A O 1
ATOM 711 N N . PHE A 1 85 ? 14.852 3.137 -8.914 1 95.5 85 PHE A N 1
ATOM 712 C CA . PHE A 1 85 ? 15.828 3.289 -9.984 1 95.5 85 PHE A CA 1
ATOM 713 C C . PHE A 1 85 ? 15.164 3.154 -11.344 1 95.5 85 PHE A C 1
ATOM 715 O O . PHE A 1 85 ? 15.852 3.072 -12.367 1 95.5 85 PHE A O 1
ATOM 722 N N . ASN A 1 86 ? 13.859 3.098 -11.375 1 94.12 86 ASN A N 1
ATOM 723 C CA . ASN A 1 86 ? 13.07 3.039 -12.602 1 94.12 86 ASN A CA 1
ATOM 724 C C . ASN A 1 86 ? 13.453 1.839 -13.461 1 94.12 86 ASN A C 1
ATOM 726 O O . ASN A 1 86 ? 13.641 1.971 -14.672 1 94.12 86 ASN A O 1
ATOM 730 N N . ILE A 1 87 ? 13.648 0.743 -12.812 1 96.69 87 ILE A N 1
ATOM 731 C CA . ILE A 1 87 ? 13.961 -0.503 -13.508 1 96.69 87 ILE A CA 1
ATOM 732 C C . ILE A 1 87 ? 12.688 -1.333 -13.672 1 96.69 87 ILE A C 1
ATOM 734 O O . ILE A 1 87 ? 12.047 -1.7 -12.68 1 96.69 87 ILE A O 1
ATOM 738 N N . PRO A 1 88 ? 12.289 -1.655 -14.898 1 97.69 88 PRO A N 1
ATOM 739 C CA . PRO A 1 88 ? 11.094 -2.475 -15.109 1 97.69 88 PRO A CA 1
ATOM 740 C C . PRO A 1 88 ? 11.211 -3.863 -14.484 1 97.69 88 PRO A C 1
ATOM 742 O O . PRO A 1 88 ? 12.297 -4.457 -14.492 1 97.69 88 PRO A O 1
ATOM 745 N N . TYR A 1 89 ? 10.125 -4.371 -13.984 1 98 89 TYR A N 1
ATOM 746 C CA . TYR A 1 89 ? 10.133 -5.684 -13.352 1 98 89 TYR A CA 1
ATOM 747 C C . TYR A 1 89 ? 8.789 -6.383 -13.523 1 98 89 TYR A C 1
ATOM 749 O O . TYR A 1 89 ? 7.785 -5.738 -13.836 1 98 89 TYR A O 1
ATOM 757 N N . VAL A 1 90 ? 8.805 -7.707 -13.336 1 97.88 90 VAL A N 1
ATOM 758 C CA . VAL A 1 90 ? 7.609 -8.539 -13.43 1 97.88 90 VAL A CA 1
ATOM 759 C C . VAL A 1 90 ? 6.922 -8.617 -12.07 1 97.88 90 VAL A C 1
ATOM 761 O O . VAL A 1 90 ? 7.57 -8.875 -11.055 1 97.88 90 VAL A O 1
ATOM 764 N N . GLY A 1 91 ? 5.57 -8.438 -12.086 1 96.38 91 GLY A N 1
ATOM 765 C CA . GLY A 1 91 ? 4.805 -8.625 -10.867 1 96.38 91 GLY A CA 1
ATOM 766 C C . GLY A 1 91 ? 4.215 -7.336 -10.328 1 96.38 91 GLY A C 1
ATOM 767 O O . GLY A 1 91 ? 4.34 -6.281 -10.953 1 96.38 91 GLY A O 1
ATOM 768 N N . SER A 1 92 ? 3.615 -7.438 -9.211 1 93.25 92 SER A N 1
ATOM 769 C CA . SER A 1 92 ? 2.904 -6.324 -8.586 1 93.25 92 SER A CA 1
ATOM 770 C C . SER A 1 92 ? 3.871 -5.355 -7.918 1 93.25 92 SER A C 1
ATOM 772 O O . SER A 1 92 ? 4.93 -5.762 -7.43 1 93.25 92 SER A O 1
ATOM 774 N N . GLY A 1 93 ? 3.533 -4.125 -7.902 1 89.12 93 GLY A N 1
ATOM 775 C CA . GLY A 1 93 ? 4.406 -3.094 -7.363 1 89.12 93 GLY A CA 1
ATOM 776 C C . GLY A 1 93 ? 3.928 -2.541 -6.035 1 89.12 93 GLY A C 1
ATOM 777 O O . GLY A 1 93 ? 3.207 -3.219 -5.297 1 89.12 93 GLY A O 1
ATOM 778 N N . LEU A 1 94 ? 4.434 -1.417 -5.711 1 83.31 94 LEU A N 1
ATOM 779 C CA . LEU A 1 94 ? 4.176 -0.767 -4.434 1 83.31 94 LEU A CA 1
ATOM 780 C C . LEU A 1 94 ? 2.75 -0.236 -4.367 1 83.31 94 LEU A C 1
ATOM 782 O O . LEU A 1 94 ? 2.262 0.113 -3.289 1 83.31 94 LEU A O 1
ATOM 786 N N . ASP A 1 95 ? 2.148 -0.136 -5.473 1 74.5 95 ASP A N 1
ATOM 787 C CA . ASP A 1 95 ? 0.79 0.398 -5.523 1 74.5 95 ASP A CA 1
ATOM 788 C C . ASP A 1 95 ? -0.228 -0.646 -5.07 1 74.5 95 ASP A C 1
ATOM 790 O O . ASP A 1 95 ? -1.421 -0.352 -4.965 1 74.5 95 ASP A O 1
ATOM 794 N N . LEU A 1 96 ? 0.266 -1.844 -5.031 1 69.69 96 LEU A N 1
ATOM 795 C CA . LEU A 1 96 ? -0.564 -2.865 -4.402 1 69.69 96 LEU A CA 1
ATOM 796 C C . LEU A 1 96 ? -0.576 -2.695 -2.887 1 69.69 96 LEU A C 1
ATOM 798 O O . LEU A 1 96 ? 0.416 -2.258 -2.299 1 69.69 96 LEU A O 1
ATOM 802 N N . VAL A 1 97 ? -1.93 -2.725 -2.309 1 65.81 97 VAL A N 1
ATOM 803 C CA . VAL A 1 97 ? -1.963 -2.684 -0.85 1 65.81 97 VAL A CA 1
ATOM 804 C C . VAL A 1 97 ? -0.835 -3.543 -0.283 1 65.81 97 VAL A C 1
ATOM 806 O O . VAL A 1 97 ? -0.634 -4.68 -0.719 1 65.81 97 VAL A O 1
ATOM 809 N N . ALA A 1 98 ? -0.047 -2.842 0.503 1 62.09 98 ALA A N 1
ATOM 810 C CA . ALA A 1 98 ? 1.104 -3.477 1.142 1 62.09 98 ALA A CA 1
ATOM 811 C C . ALA A 1 98 ? 0.756 -4.879 1.629 1 62.09 98 ALA A C 1
ATOM 813 O O . ALA A 1 98 ? -0.39 -5.32 1.508 1 62.09 98 ALA A O 1
ATOM 814 N N . THR A 1 99 ? 1.727 -5.691 2.068 1 64.38 99 THR A N 1
ATOM 815 C CA . THR A 1 99 ? 1.679 -7.066 2.553 1 64.38 99 THR A CA 1
ATOM 816 C C . THR A 1 99 ? 0.818 -7.168 3.809 1 64.38 99 THR A C 1
ATOM 818 O O . THR A 1 99 ? 0.791 -8.211 4.465 1 64.38 99 THR A O 1
ATOM 821 N N . ASP A 1 100 ? -0.006 -6.141 4.062 1 79.5 100 ASP A N 1
ATOM 822 C CA . ASP A 1 100 ? -0.877 -6.148 5.234 1 79.5 100 ASP A CA 1
ATOM 823 C C . ASP A 1 100 ? -2.146 -6.953 4.969 1 79.5 100 ASP A C 1
ATOM 825 O O . ASP A 1 100 ? -3.012 -6.523 4.203 1 79.5 100 ASP A O 1
ATOM 829 N N . LYS A 1 101 ? -2.275 -8.039 5.684 1 88.25 101 LYS A N 1
ATOM 830 C CA . LYS A 1 101 ? -3.389 -8.961 5.477 1 88.25 101 LYS A CA 1
ATOM 831 C C . LYS A 1 101 ? -4.719 -8.305 5.84 1 88.25 101 LYS A C 1
ATOM 833 O O . LYS A 1 101 ? -5.73 -8.539 5.176 1 88.25 101 LYS A O 1
ATOM 838 N N . ARG A 1 102 ? -4.68 -7.52 6.852 1 90.62 102 ARG A N 1
ATOM 839 C CA . ARG A 1 102 ? -5.91 -6.879 7.297 1 90.62 102 ARG A CA 1
ATOM 840 C C . ARG A 1 102 ? -6.426 -5.898 6.246 1 90.62 102 ARG A C 1
ATOM 842 O O . ARG A 1 102 ? -7.609 -5.91 5.906 1 90.62 102 ARG A O 1
ATOM 849 N N . MET A 1 103 ? -5.582 -5.07 5.703 1 90.5 103 MET A N 1
ATOM 850 C CA . MET A 1 103 ? -6 -4.074 4.719 1 90.5 103 MET A CA 1
ATOM 851 C C . MET A 1 103 ? -6.523 -4.75 3.455 1 90.5 103 MET A C 1
ATOM 853 O O . MET A 1 103 ? -7.508 -4.297 2.867 1 90.5 103 MET A O 1
ATOM 857 N N . ARG A 1 104 ? -5.848 -5.773 3.051 1 92.06 104 ARG A N 1
ATOM 858 C CA . ARG A 1 104 ? -6.328 -6.52 1.894 1 92.06 104 ARG A CA 1
ATOM 859 C C . ARG A 1 104 ? -7.711 -7.109 2.16 1 92.06 104 ARG A C 1
ATOM 861 O O . ARG A 1 104 ? -8.594 -7.055 1.302 1 92.06 104 ARG A O 1
ATOM 868 N N . LYS A 1 105 ? -7.902 -7.629 3.355 1 95.06 105 LYS A N 1
ATOM 869 C CA . LYS A 1 105 ? -9.195 -8.203 3.719 1 95.06 105 LYS A CA 1
ATOM 870 C C . LYS A 1 105 ? -10.273 -7.133 3.793 1 95.06 105 LYS A C 1
ATOM 872 O O . LYS A 1 105 ? -11.422 -7.371 3.408 1 95.06 105 LYS A O 1
ATOM 877 N N . ASP A 1 106 ? -9.883 -5.941 4.305 1 94.19 106 ASP A N 1
ATOM 878 C CA . ASP A 1 106 ? -10.836 -4.832 4.324 1 94.19 106 ASP A CA 1
ATOM 879 C C . ASP A 1 106 ? -11.359 -4.539 2.92 1 94.19 106 ASP A C 1
ATOM 881 O O . ASP A 1 106 ? -12.57 -4.406 2.723 1 94.19 106 ASP A O 1
ATOM 885 N N . ILE A 1 107 ? -10.484 -4.465 1.962 1 93.62 107 ILE A N 1
ATOM 886 C CA . ILE A 1 107 ? -10.836 -4.133 0.585 1 93.62 107 ILE A CA 1
ATOM 887 C C . ILE A 1 107 ? -11.695 -5.246 -0.012 1 93.62 107 ILE A C 1
ATOM 889 O O . ILE A 1 107 ? -12.734 -4.98 -0.62 1 93.62 107 ILE A O 1
ATOM 893 N N . VAL A 1 108 ? -11.25 -6.469 0.195 1 96.31 108 VAL A N 1
ATOM 894 C CA . VAL A 1 108 ? -11.969 -7.625 -0.332 1 96.31 108 VAL A CA 1
ATOM 895 C C . VAL A 1 108 ? -13.391 -7.652 0.228 1 96.31 108 VAL A C 1
ATOM 897 O O . VAL A 1 108 ? -14.359 -7.789 -0.524 1 96.31 108 VAL A O 1
ATOM 900 N N . ALA A 1 109 ? -13.539 -7.461 1.521 1 96.44 109 ALA A N 1
ATOM 901 C CA . ALA A 1 109 ? -14.836 -7.488 2.195 1 96.44 109 ALA A CA 1
ATOM 902 C C . ALA A 1 109 ? -15.719 -6.336 1.733 1 96.44 109 ALA A C 1
ATOM 904 O O . ALA A 1 109 ? -16.922 -6.5 1.56 1 96.44 109 ALA A O 1
ATOM 905 N N . PHE A 1 110 ? -15.156 -5.215 1.515 1 94.69 110 PHE A N 1
ATOM 906 C CA . PHE A 1 110 ? -15.906 -4.051 1.068 1 94.69 110 PHE A CA 1
ATOM 907 C C . PHE A 1 110 ? -16.578 -4.316 -0.279 1 94.69 110 PHE A C 1
ATOM 909 O O . PHE A 1 110 ? -17.672 -3.832 -0.54 1 94.69 110 PHE A O 1
ATOM 916 N N . HIS A 1 111 ? -15.93 -5.027 -1.088 1 95.19 111 HIS A N 1
ATOM 917 C CA . HIS A 1 111 ? -16.453 -5.312 -2.42 1 95.19 111 HIS A CA 1
ATOM 918 C C . HIS A 1 111 ? -17.391 -6.52 -2.398 1 95.19 111 HIS A C 1
ATOM 920 O O . HIS A 1 111 ? -17.75 -7.051 -3.451 1 95.19 111 HIS A O 1
ATOM 926 N N . GLY A 1 112 ? -17.719 -6.988 -1.265 1 96.5 112 GLY A N 1
ATOM 927 C CA . GLY A 1 112 ? -18.688 -8.062 -1.12 1 96.5 112 GLY A CA 1
ATOM 928 C C . GLY A 1 112 ? -18.109 -9.43 -1.422 1 96.5 112 GLY A C 1
ATOM 929 O O . GLY A 1 112 ? -18.844 -10.383 -1.672 1 96.5 112 GLY A O 1
ATOM 930 N N . LEU A 1 113 ? -16.812 -9.516 -1.528 1 97.94 113 LEU A N 1
ATOM 931 C CA . LEU A 1 113 ? -16.141 -10.789 -1.751 1 97.94 113 LEU A CA 1
ATOM 932 C C . LEU A 1 113 ? -15.891 -11.508 -0.429 1 97.94 113 LEU A C 1
ATOM 934 O O . LEU A 1 113 ? -15.648 -10.867 0.595 1 97.94 113 LEU A O 1
ATOM 938 N N . PRO A 1 114 ? -15.883 -12.805 -0.435 1 98.06 114 PRO A N 1
ATOM 939 C CA . PRO A 1 114 ? -15.867 -13.547 0.829 1 98.06 114 PRO A CA 1
ATOM 940 C C . PRO A 1 114 ? -14.484 -13.594 1.472 1 98.06 114 PRO A C 1
ATOM 942 O O . PRO A 1 114 ? -13.508 -13.953 0.813 1 98.06 114 PRO A O 1
ATOM 945 N N . THR A 1 115 ? -14.414 -13.312 2.678 1 98 115 THR A N 1
ATOM 946 C CA . THR A 1 115 ? -13.273 -13.492 3.564 1 98 115 THR A CA 1
ATOM 947 C C . THR A 1 115 ? -13.734 -13.672 5.008 1 98 115 THR A C 1
ATOM 949 O O . THR A 1 115 ? -14.781 -13.148 5.402 1 98 115 THR A O 1
ATOM 952 N N . PRO A 1 116 ? -13.055 -14.484 5.812 1 97.38 116 PRO A N 1
ATOM 953 C CA . PRO A 1 116 ? -13.492 -14.617 7.207 1 97.38 116 PRO A CA 1
ATOM 954 C C . PRO A 1 116 ? -13.57 -13.273 7.93 1 97.38 116 PRO A C 1
ATOM 956 O O . PRO A 1 116 ? -12.742 -12.391 7.691 1 97.38 116 PRO A O 1
ATOM 959 N N . LYS A 1 117 ? -14.547 -13.195 8.805 1 97.06 117 LYS A N 1
ATOM 960 C CA . LYS A 1 117 ? -14.586 -12.031 9.688 1 97.06 117 LYS A CA 1
ATOM 961 C C . LYS A 1 117 ? -13.383 -12 10.617 1 97.06 117 LYS A C 1
ATOM 963 O O . LYS A 1 117 ? -12.867 -13.055 11.016 1 97.06 117 LYS A O 1
ATOM 968 N N . TYR A 1 118 ? -12.969 -10.805 10.938 1 96.75 118 TYR A N 1
ATOM 969 C CA . TYR A 1 118 ? -11.711 -10.719 11.672 1 96.75 118 TYR A CA 1
ATOM 970 C C . TYR A 1 118 ? -11.68 -9.484 12.57 1 96.75 118 TYR A C 1
ATOM 972 O O . TYR A 1 118 ? -12.523 -8.602 12.438 1 96.75 118 TYR A O 1
ATOM 980 N N . VAL A 1 119 ? -10.773 -9.461 13.516 1 95.12 119 VAL A N 1
ATOM 981 C CA . VAL A 1 119 ? -10.328 -8.312 14.297 1 95.12 119 VAL A CA 1
ATOM 982 C C . VAL A 1 119 ? -8.812 -8.328 14.43 1 95.12 119 VAL A C 1
ATOM 984 O O . VAL A 1 119 ? -8.164 -9.328 14.117 1 95.12 119 VAL A O 1
ATOM 987 N N . VAL A 1 120 ? -8.266 -7.195 14.781 1 94.38 120 VAL A N 1
ATOM 988 C CA . VAL A 1 120 ? -6.82 -7.086 14.93 1 94.38 120 VAL A CA 1
ATOM 989 C C . VAL A 1 120 ? -6.477 -6.715 16.375 1 94.38 120 VAL A C 1
ATOM 991 O O . VAL A 1 120 ? -7.094 -5.824 16.953 1 94.38 120 VAL A O 1
ATOM 994 N N . ALA A 1 121 ? -5.59 -7.438 16.922 1 94 121 ALA A N 1
ATOM 995 C CA . ALA A 1 121 ? -5.062 -7.125 18.25 1 94 121 ALA A CA 1
ATOM 996 C C . ALA A 1 121 ? -3.607 -6.676 18.172 1 94 121 ALA A C 1
ATOM 998 O O . ALA A 1 121 ? -2.76 -7.387 17.625 1 94 121 ALA A O 1
ATOM 999 N N . LYS A 1 122 ? -3.369 -5.531 18.781 1 88.56 122 LYS A N 1
ATOM 1000 C CA . LYS A 1 122 ? -2.006 -5.008 18.766 1 88.56 122 LYS A CA 1
ATOM 1001 C C . LYS A 1 122 ? -1.199 -5.539 19.953 1 88.56 122 LYS A C 1
ATOM 1003 O O . LYS A 1 122 ? 0.032 -5.477 19.938 1 88.56 122 LYS A O 1
ATOM 1008 N N . ASN A 1 123 ? -1.818 -5.871 20.922 1 89.62 123 ASN A N 1
ATOM 1009 C CA . ASN A 1 123 ? -1.197 -6.492 22.078 1 89.62 123 ASN A CA 1
ATOM 1010 C C . ASN A 1 123 ? -2.166 -7.422 22.812 1 89.62 123 ASN A C 1
ATOM 1012 O O . ASN A 1 123 ? -3.367 -7.414 22.531 1 89.62 123 ASN A O 1
ATOM 1016 N N . SER A 1 124 ? -1.582 -8.234 23.703 1 91.19 124 SER A N 1
ATOM 1017 C CA . SER A 1 124 ? -2.363 -9.281 24.344 1 91.19 124 SER A CA 1
ATOM 1018 C C . SER A 1 124 ? -3.26 -8.703 25.438 1 91.19 124 SER A C 1
ATOM 1020 O O . SER A 1 124 ? -4.188 -9.367 25.906 1 91.19 124 SER A O 1
ATOM 1022 N N . GLN A 1 125 ? -3.002 -7.477 25.828 1 89.31 125 GLN A N 1
ATOM 1023 C CA . GLN A 1 125 ? -3.76 -6.859 26.906 1 89.31 125 GLN A CA 1
ATOM 1024 C C . GLN A 1 125 ? -4.969 -6.102 26.375 1 89.31 125 GLN A C 1
ATOM 1026 O O . GLN A 1 125 ? -5.875 -5.75 27.125 1 89.31 125 GLN A O 1
ATOM 1031 N N . GLU A 1 126 ? -4.953 -5.836 25.078 1 88.88 126 GLU A N 1
ATOM 1032 C CA . GLU A 1 126 ? -6.035 -5.082 24.453 1 88.88 126 GLU A CA 1
ATOM 1033 C C . GLU A 1 126 ? -6.578 -5.805 23.234 1 88.88 126 GLU A C 1
ATOM 1035 O O . GLU A 1 126 ? -6.449 -5.312 22.109 1 88.88 126 GLU A O 1
ATOM 1040 N N . ILE A 1 127 ? -7.219 -6.867 23.5 1 93.75 127 ILE A N 1
ATOM 1041 C CA . ILE A 1 127 ? -7.859 -7.621 22.438 1 93.75 127 ILE A CA 1
ATOM 1042 C C . ILE A 1 127 ? -9.281 -7.109 22.219 1 93.75 127 ILE A C 1
ATOM 1044 O O . ILE A 1 127 ? -10.07 -7.043 23.172 1 93.75 127 ILE A O 1
ATOM 1048 N N . PRO A 1 128 ? -9.586 -6.711 21.016 1 93.62 128 PRO A N 1
ATOM 1049 C CA . PRO A 1 128 ? -10.953 -6.262 20.766 1 93.62 128 PRO A CA 1
ATOM 1050 C C . PRO A 1 128 ? -11.992 -7.355 21.031 1 93.62 128 PRO A C 1
ATOM 1052 O O . PRO A 1 128 ? -11.648 -8.539 21.078 1 93.62 128 PRO A O 1
ATOM 1055 N N . PRO A 1 129 ? -13.25 -6.914 21.172 1 92.56 129 PRO A N 1
ATOM 1056 C CA . PRO A 1 129 ? -14.312 -7.906 21.344 1 92.56 129 PRO A CA 1
ATOM 1057 C C . PRO A 1 129 ? -14.422 -8.859 20.156 1 92.56 129 PRO A C 1
ATOM 1059 O O . PRO A 1 129 ? -14.352 -8.422 19 1 92.56 129 PRO A O 1
ATOM 1062 N N . VAL A 1 130 ? -14.547 -10.133 20.5 1 94.25 130 VAL A N 1
ATOM 1063 C CA . VAL A 1 130 ? -14.609 -11.133 19.453 1 94.25 130 VAL A CA 1
ATOM 1064 C C . VAL A 1 130 ? -15.977 -11.812 19.453 1 94.25 130 VAL A C 1
ATOM 1066 O O . VAL A 1 130 ? -16.156 -12.867 18.844 1 94.25 130 VAL A O 1
ATOM 1069 N N . GLY A 1 131 ? -16.891 -11.234 20.172 1 91.81 131 GLY A N 1
ATOM 1070 C CA . GLY A 1 131 ? -18.219 -11.82 20.328 1 91.81 131 GLY A CA 1
ATOM 1071 C C . GLY A 1 131 ? -18.953 -11.977 19.016 1 91.81 131 GLY A C 1
ATOM 1072 O O . GLY A 1 131 ? -19.828 -12.844 18.875 1 91.81 131 GLY A O 1
ATOM 1073 N N . HIS A 1 132 ? -18.672 -11.211 18.094 1 93.12 132 HIS A N 1
ATOM 1074 C CA . HIS A 1 132 ? -19.359 -11.242 16.812 1 93.12 132 HIS A CA 1
ATOM 1075 C C . HIS A 1 132 ? -18.703 -12.234 15.859 1 93.12 132 HIS A C 1
ATOM 1077 O O . HIS A 1 132 ? -19.219 -12.477 14.758 1 93.12 132 HIS A O 1
ATOM 1083 N N . LEU A 1 133 ? -17.625 -12.812 16.25 1 96.06 133 LEU A N 1
ATOM 1084 C CA . LEU A 1 133 ? -16.938 -13.812 15.445 1 96.06 133 LEU A CA 1
ATOM 1085 C C . LEU A 1 133 ? -17.359 -15.219 15.852 1 96.06 133 LEU A C 1
ATOM 1087 O O . LEU A 1 133 ? -17.547 -15.5 17.047 1 96.06 133 LEU A O 1
ATOM 1091 N N . ARG A 1 134 ? -17.438 -16.062 14.914 1 95.38 134 ARG A N 1
ATOM 1092 C CA . ARG A 1 134 ? -17.766 -17.469 15.188 1 95.38 134 ARG A CA 1
ATOM 1093 C C . ARG A 1 134 ? -16.516 -18.281 15.508 1 95.38 134 ARG A C 1
ATOM 1095 O O . ARG A 1 134 ? -15.562 -18.281 14.727 1 95.38 134 ARG A O 1
ATOM 1102 N N . PHE A 1 135 ? -16.562 -19.016 16.656 1 95.12 135 PHE A N 1
ATOM 1103 C CA . PHE A 1 135 ? -15.469 -19.906 17.016 1 95.12 135 PHE A CA 1
ATOM 1104 C C . PHE A 1 135 ? -15.555 -21.219 16.25 1 95.12 135 PHE A C 1
ATOM 1106 O O . PHE A 1 135 ? -16.641 -21.641 15.859 1 95.12 135 PHE A O 1
ATOM 1113 N N . PRO A 1 136 ? -14.438 -21.891 16.047 1 95.75 136 PRO A N 1
AT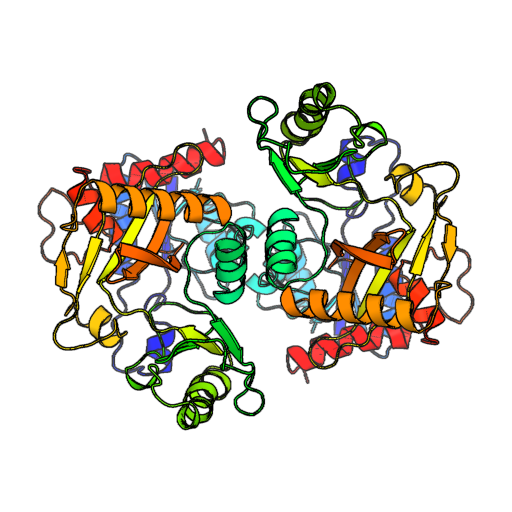OM 1114 C CA . PRO A 1 136 ? -13.094 -21.516 16.484 1 95.75 136 PRO A CA 1
ATOM 1115 C C . PRO A 1 136 ? -12.523 -20.344 15.688 1 95.75 136 PRO A C 1
ATOM 1117 O O . PRO A 1 136 ? -13.039 -20.016 14.617 1 95.75 136 PRO A O 1
ATOM 1120 N N . LEU A 1 137 ? -11.531 -19.75 16.328 1 96.5 137 LEU A N 1
ATOM 1121 C CA . LEU A 1 137 ? -10.828 -18.641 15.688 1 96.5 137 LEU A CA 1
ATOM 1122 C C . LEU A 1 137 ? -9.422 -19.062 15.273 1 96.5 137 LEU A C 1
ATOM 1124 O O . LEU A 1 137 ? -8.883 -20.047 15.797 1 96.5 137 LEU A O 1
ATOM 1128 N N . PHE A 1 138 ? -8.914 -18.406 14.32 1 94.25 138 PHE A N 1
ATOM 1129 C CA . PHE A 1 138 ? -7.539 -18.594 13.875 1 94.25 138 PHE A CA 1
ATOM 1130 C C . PHE A 1 138 ? -6.738 -17.312 14.062 1 94.25 138 PHE A C 1
ATOM 1132 O O . PHE A 1 138 ? -7.156 -16.234 13.609 1 94.25 138 PHE A O 1
ATOM 1139 N N . VAL A 1 139 ? -5.578 -17.422 14.734 1 93.25 139 VAL A N 1
ATOM 1140 C CA . VAL A 1 139 ? -4.754 -16.25 15.031 1 93.25 139 VAL A CA 1
ATOM 1141 C C . VAL A 1 139 ? -3.455 -16.312 14.234 1 93.25 139 VAL A C 1
ATOM 1143 O O . VAL A 1 139 ? -2.744 -17.328 14.273 1 93.25 139 VAL A O 1
ATOM 1146 N N . LYS A 1 140 ? -3.182 -15.281 13.492 1 89.62 140 LYS A N 1
ATOM 1147 C CA . LYS A 1 140 ? -1.962 -15.266 12.688 1 89.62 140 LYS A CA 1
ATOM 1148 C C . LYS A 1 140 ? -1.355 -13.867 12.648 1 89.62 140 LYS A C 1
ATOM 1150 O O . LYS A 1 140 ? -2.039 -12.875 12.93 1 89.62 140 LYS A O 1
ATOM 1155 N N . PRO A 1 141 ? -0.026 -13.805 12.352 1 86.88 141 PRO A N 1
ATOM 1156 C CA . PRO A 1 141 ? 0.568 -12.477 12.188 1 86.88 141 PRO A CA 1
ATOM 1157 C C . PRO A 1 141 ? -0.04 -11.695 11.016 1 86.88 141 PRO A C 1
ATOM 1159 O O . PRO A 1 141 ? -0.41 -12.289 10 1 86.88 141 PRO A O 1
ATOM 1162 N N . ILE A 1 142 ? -0.079 -10.391 11.125 1 86.31 142 ILE A N 1
ATOM 1163 C CA . ILE A 1 142 ? -0.745 -9.531 10.148 1 86.31 142 ILE A CA 1
ATOM 1164 C C . ILE A 1 142 ? 0.065 -9.5 8.852 1 86.31 142 ILE A C 1
ATOM 1166 O O . ILE A 1 142 ? -0.484 -9.258 7.777 1 86.31 142 ILE A O 1
ATOM 1170 N N . SER A 1 143 ? 1.378 -9.672 9.039 1 77.94 143 SER A N 1
ATOM 1171 C CA . SER A 1 143 ? 2.244 -9.695 7.863 1 77.94 143 SER A CA 1
ATOM 1172 C C . SER A 1 143 ? 3.1 -10.961 7.836 1 77.94 143 SER A C 1
ATOM 1174 O O . SER A 1 143 ? 3.225 -11.656 8.852 1 77.94 143 SER A O 1
ATOM 1176 N N . GLY A 1 144 ? 3.646 -11.234 6.629 1 70.38 144 GLY A N 1
ATOM 1177 C CA . GLY A 1 144 ? 4.555 -12.359 6.527 1 70.38 144 GLY A CA 1
ATOM 1178 C C . GLY A 1 144 ? 4.074 -13.43 5.559 1 70.38 144 GLY A C 1
ATOM 1179 O O . GLY A 1 144 ? 2.98 -13.32 5 1 70.38 144 GLY A O 1
ATOM 1180 N N . ARG A 1 145 ? 5.098 -14.344 5.34 1 61.97 145 ARG A N 1
ATOM 1181 C CA . ARG A 1 145 ? 4.867 -15.414 4.375 1 61.97 145 ARG A CA 1
ATOM 1182 C C . ARG A 1 145 ? 5.121 -16.781 5.004 1 61.97 145 ARG A C 1
ATOM 1184 O O . ARG A 1 145 ? 5.719 -16.875 6.078 1 61.97 145 ARG A O 1
ATOM 1191 N N . GLY A 1 146 ? 4.539 -17.703 4.391 1 57.59 146 GLY A N 1
ATOM 1192 C CA . GLY A 1 146 ? 4.938 -19.094 4.609 1 57.59 146 GLY A CA 1
ATOM 1193 C C . GLY A 1 146 ? 4.391 -19.672 5.902 1 57.59 146 GLY A C 1
ATOM 1194 O O . GLY A 1 146 ? 4.973 -20.594 6.465 1 57.59 146 GLY A O 1
ATOM 1195 N N . SER A 1 147 ? 3.471 -19.109 6.398 1 57.25 147 SER A N 1
ATOM 1196 C CA . SER A 1 147 ? 2.83 -19.625 7.602 1 57.25 147 SER A CA 1
ATOM 1197 C C . SER A 1 147 ? 3.793 -19.641 8.781 1 57.25 147 SER A C 1
ATOM 1199 O O . SER A 1 147 ? 3.703 -20.5 9.656 1 57.25 147 SER A O 1
ATOM 1201 N N . ALA A 1 148 ? 4.738 -18.797 8.695 1 58.03 148 ALA A N 1
ATOM 1202 C CA . ALA A 1 148 ? 5.672 -18.688 9.812 1 58.03 148 ALA A CA 1
ATOM 1203 C C . ALA A 1 148 ? 4.938 -18.359 11.109 1 58.03 148 ALA A C 1
ATOM 1205 O O . ALA A 1 148 ? 4.117 -17.438 11.148 1 58.03 148 ALA A O 1
ATOM 1206 N N . GLY A 1 149 ? 5.133 -19.156 12.086 1 59.97 149 GLY A N 1
ATOM 1207 C CA . GLY A 1 149 ? 4.559 -18.922 13.398 1 59.97 149 GLY A CA 1
ATOM 1208 C C . GLY A 1 149 ? 3.188 -19.547 13.57 1 59.97 149 GLY A C 1
ATOM 1209 O O . GLY A 1 149 ? 2.488 -19.266 14.547 1 59.97 149 GLY A O 1
ATOM 1210 N N . ILE A 1 150 ? 2.838 -20.266 12.531 1 67.25 150 ILE A N 1
ATOM 1211 C CA . ILE A 1 150 ? 1.503 -20.859 12.578 1 67.25 150 ILE A CA 1
ATOM 1212 C C . ILE A 1 150 ? 1.604 -22.344 12.914 1 67.25 150 ILE A C 1
ATOM 1214 O O . ILE A 1 150 ? 2.424 -23.062 12.336 1 67.25 150 ILE A O 1
ATOM 1218 N N . ASP A 1 151 ? 1.008 -22.688 13.93 1 74.62 151 ASP A N 1
ATOM 1219 C CA . ASP A 1 151 ? 0.821 -24.094 14.289 1 74.62 151 ASP A CA 1
ATOM 1220 C C . ASP A 1 151 ? -0.6 -24.344 14.789 1 74.62 151 ASP A C 1
ATOM 1222 O O . ASP A 1 151 ? -1.477 -23.5 14.641 1 74.62 151 ASP A O 1
ATOM 1226 N N . GLU A 1 152 ? -0.809 -25.547 15.234 1 77.19 152 GLU A N 1
ATOM 1227 C CA . GLU A 1 152 ? -2.154 -25.953 15.641 1 77.19 152 GLU A CA 1
ATOM 1228 C C . GLU A 1 152 ? -2.652 -25.094 16.812 1 77.19 152 GLU A C 1
ATOM 1230 O O . GLU A 1 152 ? -3.857 -24.906 16.969 1 77.19 152 GLU A O 1
ATOM 1235 N N . GLU A 1 153 ? -1.756 -24.578 17.531 1 82.12 153 GLU A N 1
ATOM 1236 C CA . GLU A 1 153 ? -2.129 -23.766 18.688 1 82.12 153 GLU A CA 1
ATOM 1237 C C . GLU A 1 153 ? -2.76 -22.453 18.266 1 82.12 153 GLU A C 1
ATOM 1239 O O . GLU A 1 153 ? -3.396 -21.766 19.062 1 82.12 153 GLU A O 1
ATOM 1244 N N . ASN A 1 154 ? -2.609 -22.172 17 1 88.88 154 ASN A N 1
ATOM 1245 C CA . ASN A 1 154 ? -3.146 -20.922 16.5 1 88.88 154 ASN A CA 1
ATOM 1246 C C . ASN A 1 154 ? -4.648 -21.016 16.25 1 88.88 154 ASN A C 1
ATOM 1248 O O . ASN A 1 154 ? -5.309 -19.984 16.031 1 88.88 154 ASN A O 1
ATOM 1252 N N . ILE A 1 155 ? -5.125 -22.219 16.297 1 90.56 155 ILE A N 1
ATOM 1253 C CA . ILE A 1 155 ? -6.574 -22.406 16.281 1 90.56 155 ILE A CA 1
ATOM 1254 C C . ILE A 1 155 ? -7.113 -22.328 17.703 1 90.56 155 ILE A C 1
ATOM 1256 O O . ILE A 1 155 ? -6.77 -23.141 18.562 1 90.56 155 ILE A O 1
ATOM 1260 N N . VAL A 1 156 ? -7.953 -21.422 17.922 1 93.81 156 VAL A N 1
ATOM 1261 C CA . VAL A 1 156 ? -8.43 -21.141 19.266 1 93.81 156 VAL A CA 1
ATOM 1262 C C . VAL A 1 156 ? -9.898 -21.516 19.391 1 93.81 156 VAL A C 1
ATOM 1264 O O . VAL A 1 156 ? -10.75 -20.938 18.703 1 93.81 156 VAL A O 1
ATOM 1267 N N . TYR A 1 157 ? -10.18 -22.375 20.328 1 92.88 157 TYR A N 1
ATOM 1268 C CA . TYR A 1 157 ? -11.539 -22.859 20.5 1 92.88 157 TYR A CA 1
ATOM 1269 C C . TYR A 1 157 ? -12.25 -22.125 21.625 1 92.88 157 TYR A C 1
ATOM 1271 O O . TYR A 1 157 ? -13.477 -22.141 21.719 1 92.88 157 TYR A O 1
ATOM 1279 N N . ASP A 1 158 ? -11.391 -21.531 22.484 1 91.38 158 ASP A N 1
ATOM 1280 C CA . ASP A 1 158 ? -11.906 -20.859 23.672 1 91.38 158 ASP A CA 1
ATOM 1281 C C . ASP A 1 158 ? -11.32 -19.453 23.812 1 91.38 158 ASP A C 1
ATOM 1283 O O . ASP A 1 158 ? -10.109 -19.266 23.719 1 91.38 158 ASP A O 1
ATOM 1287 N N . LYS A 1 159 ? -12.188 -18.547 24.172 1 91.94 159 LYS A N 1
ATOM 1288 C CA . LYS A 1 159 ? -11.789 -17.141 24.297 1 91.94 159 LYS A CA 1
ATOM 1289 C C . LYS A 1 159 ? -10.68 -16.969 25.312 1 91.94 159 LYS A C 1
ATOM 1291 O O . LYS A 1 159 ? -9.82 -16.094 25.172 1 91.94 159 LYS A O 1
ATOM 1296 N N . ASP A 1 160 ? -10.648 -17.75 26.266 1 92.38 160 ASP A N 1
ATOM 1297 C CA . ASP A 1 160 ? -9.703 -17.625 27.375 1 92.38 160 ASP A CA 1
ATOM 1298 C C . ASP A 1 160 ? -8.266 -17.875 26.906 1 92.38 160 ASP A C 1
ATOM 1300 O O . ASP A 1 160 ? -7.312 -17.469 27.562 1 92.38 160 ASP A O 1
ATOM 1304 N N . LYS A 1 161 ? -8.141 -18.547 25.812 1 93.19 161 LYS A N 1
ATOM 1305 C CA . LYS A 1 161 ? -6.816 -18.891 25.312 1 93.19 161 LYS A CA 1
ATOM 1306 C C . LYS A 1 161 ? -6.285 -17.812 24.359 1 93.19 161 LYS A C 1
ATOM 1308 O O . LYS A 1 161 ? -5.105 -17.828 24.016 1 93.19 161 LYS A O 1
ATOM 1313 N N . LEU A 1 162 ? -7.102 -16.906 23.969 1 94.19 162 LEU A N 1
ATOM 1314 C CA . LEU A 1 162 ? -6.77 -15.906 22.969 1 94.19 162 LEU A CA 1
ATOM 1315 C C . LEU A 1 162 ? -5.574 -15.07 23.406 1 94.19 162 LEU A C 1
ATOM 1317 O O . LEU A 1 162 ? -4.625 -14.875 22.641 1 94.19 162 LEU A O 1
ATOM 1321 N N . PRO A 1 163 ? -5.578 -14.602 24.672 1 94.38 163 PRO A N 1
ATOM 1322 C CA . PRO A 1 163 ? -4.465 -13.75 25.078 1 94.38 163 PRO A CA 1
ATOM 1323 C C . PRO A 1 163 ? -3.111 -14.445 24.953 1 94.38 163 PRO A C 1
ATOM 1325 O O . PRO A 1 163 ? -2.123 -13.812 24.562 1 94.38 163 PRO A O 1
ATOM 1328 N N . GLN A 1 164 ? -3.105 -15.633 25.203 1 92 164 GLN A N 1
ATOM 1329 C CA . GLN A 1 164 ? -1.859 -16.391 25.141 1 92 164 GLN A CA 1
ATOM 1330 C C . GLN A 1 164 ? -1.354 -16.484 23.703 1 92 164 GLN A C 1
ATOM 1332 O O . GLN A 1 164 ? -0.168 -16.266 23.438 1 92 164 GLN A O 1
ATOM 1337 N N . VAL A 1 165 ? -2.201 -16.812 22.844 1 91.44 165 VAL A N 1
ATOM 1338 C CA . VAL A 1 165 ? -1.824 -16.969 21.453 1 91.44 165 VAL A CA 1
ATOM 1339 C C . VAL A 1 165 ? -1.457 -15.609 20.844 1 91.44 165 VAL A C 1
ATOM 1341 O O . VAL A 1 165 ? -0.476 -15.5 20.109 1 91.44 165 VAL A O 1
ATOM 1344 N N . VAL A 1 166 ? -2.17 -14.609 21.156 1 93.5 166 VAL A N 1
ATOM 1345 C CA . VAL A 1 166 ? -1.908 -13.25 20.688 1 93.5 166 VAL A CA 1
ATOM 1346 C C . VAL A 1 166 ? -0.54 -12.789 21.188 1 93.5 166 VAL A C 1
ATOM 1348 O O . VAL A 1 166 ? 0.224 -12.18 20.422 1 93.5 166 VAL A O 1
ATOM 1351 N N . SER A 1 167 ? -0.191 -13.102 22.375 1 92.56 167 SER A N 1
ATOM 1352 C CA . SER A 1 167 ? 1.077 -12.68 22.953 1 92.56 167 SER A CA 1
ATOM 1353 C C . SER A 1 167 ? 2.26 -13.281 22.203 1 92.56 167 SER A C 1
ATOM 1355 O O . SER A 1 167 ? 3.283 -12.617 22.016 1 92.56 167 SER A O 1
ATOM 1357 N N . LYS A 1 168 ? 2.086 -14.508 21.844 1 87.12 168 LYS A N 1
ATOM 1358 C CA . LYS A 1 168 ? 3.145 -15.164 21.078 1 87.12 168 LYS A CA 1
ATOM 1359 C C . LYS A 1 168 ? 3.457 -14.391 19.797 1 87.12 168 LYS A C 1
ATOM 1361 O O . LYS A 1 168 ? 4.621 -14.266 19.422 1 87.12 168 LYS A O 1
ATOM 1366 N N . ILE A 1 169 ? 2.467 -13.867 19.219 1 86.69 169 ILE A N 1
ATOM 1367 C CA . ILE A 1 169 ? 2.637 -13.172 17.953 1 86.69 169 ILE A CA 1
ATOM 1368 C C . ILE A 1 169 ? 3.129 -11.75 18.203 1 86.69 169 ILE A C 1
ATOM 1370 O O . ILE A 1 169 ? 4.109 -11.305 17.594 1 86.69 169 ILE A O 1
ATOM 1374 N N . THR A 1 170 ? 2.551 -11.055 19.094 1 87.75 170 THR A N 1
ATOM 1375 C CA . THR A 1 170 ? 2.824 -9.633 19.297 1 87.75 170 THR A CA 1
ATOM 1376 C C . THR A 1 170 ? 4.148 -9.438 20.031 1 87.75 170 THR A C 1
ATOM 1378 O O . THR A 1 170 ? 4.891 -8.5 19.734 1 87.75 170 THR A O 1
ATOM 1381 N N . GLU A 1 171 ? 4.445 -10.25 20.953 1 85.44 171 GLU A N 1
ATOM 1382 C CA . GLU A 1 171 ? 5.641 -10.062 21.766 1 85.44 171 GLU A CA 1
ATOM 1383 C C . GLU A 1 171 ? 6.844 -10.773 21.156 1 85.44 171 GLU A C 1
ATOM 1385 O O . GLU A 1 171 ? 7.961 -10.242 21.188 1 85.44 171 GLU A O 1
ATOM 1390 N N . LYS A 1 172 ? 6.613 -11.93 20.641 1 78.06 172 LYS A N 1
ATOM 1391 C CA . LYS A 1 172 ? 7.75 -12.695 20.125 1 78.06 172 LYS A CA 1
ATOM 1392 C C . LYS A 1 172 ? 8.078 -12.297 18.688 1 78.06 172 LYS A C 1
ATOM 1394 O O . LYS A 1 172 ? 9.25 -12.195 18.328 1 78.06 172 LYS A O 1
ATOM 1399 N N . ILE A 1 173 ? 7.066 -12.109 17.906 1 73.69 173 ILE A N 1
ATOM 1400 C CA . ILE A 1 173 ? 7.281 -11.758 16.516 1 73.69 173 ILE A CA 1
ATOM 1401 C C . ILE A 1 173 ? 7.277 -10.242 16.344 1 73.69 173 ILE A C 1
ATOM 1403 O O . ILE A 1 173 ? 7.926 -9.703 15.445 1 73.69 173 ILE A O 1
ATOM 1407 N N . GLY A 1 174 ? 6.625 -9.547 17.234 1 78.38 174 GLY A N 1
ATOM 1408 C CA . GLY A 1 174 ? 6.605 -8.094 17.203 1 78.38 174 GLY A CA 1
ATOM 1409 C C . GLY A 1 174 ? 5.645 -7.531 16.172 1 78.38 174 GLY A C 1
ATOM 1410 O O . GLY A 1 174 ? 5.926 -6.504 15.547 1 78.38 174 GLY A O 1
ATOM 1411 N N . GLN A 1 175 ? 4.59 -8.266 15.867 1 82.31 175 GLN A N 1
ATOM 1412 C CA . GLN A 1 175 ? 3.568 -7.832 14.93 1 82.31 175 GLN A CA 1
ATOM 1413 C C . GLN A 1 175 ? 2.184 -7.863 15.562 1 82.31 175 GLN A C 1
ATOM 1415 O O . GLN A 1 175 ? 1.969 -8.547 16.562 1 82.31 175 GLN A O 1
ATOM 1420 N N . ALA A 1 176 ? 1.273 -7.137 14.93 1 88.38 176 ALA A N 1
ATOM 1421 C CA . ALA A 1 176 ? -0.126 -7.273 15.328 1 88.38 176 ALA A CA 1
ATOM 1422 C C . ALA A 1 176 ? -0.67 -8.648 14.945 1 88.38 176 ALA A C 1
ATOM 1424 O O . ALA A 1 176 ? -0.154 -9.297 14.039 1 88.38 176 ALA A O 1
ATOM 1425 N N . ALA A 1 177 ? -1.615 -9.062 15.703 1 92.25 177 ALA A N 1
ATOM 1426 C CA . ALA A 1 177 ? -2.236 -10.359 15.469 1 92.25 177 ALA A CA 1
ATOM 1427 C C . ALA A 1 177 ? -3.582 -10.211 14.766 1 92.25 177 ALA A C 1
ATOM 1429 O O . ALA A 1 177 ? -4.438 -9.438 15.203 1 92.25 177 ALA A O 1
ATOM 1430 N N . LEU A 1 178 ? -3.672 -10.883 13.664 1 93.75 178 LEU A N 1
ATOM 1431 C CA . LEU A 1 178 ? -4.957 -11.008 12.992 1 93.75 178 LEU A CA 1
ATOM 1432 C C . LEU A 1 178 ? -5.754 -12.18 13.555 1 93.75 178 LEU A C 1
ATOM 1434 O O . LEU A 1 178 ? -5.305 -13.328 13.5 1 93.75 178 LEU A O 1
ATOM 1438 N N . ILE A 1 179 ? -6.883 -11.883 14.148 1 95.56 179 ILE A N 1
ATOM 1439 C CA . ILE A 1 179 ? -7.789 -12.875 14.703 1 95.56 179 ILE A CA 1
ATOM 1440 C C . ILE A 1 179 ? -9.008 -13.031 13.789 1 95.56 179 ILE A C 1
ATOM 1442 O O . ILE A 1 179 ? -9.805 -12.109 13.648 1 95.56 179 ILE A O 1
ATOM 1446 N N . GLU A 1 180 ? -9.164 -14.234 13.211 1 96.94 180 GLU A N 1
ATOM 1447 C CA . GLU A 1 180 ? -10.258 -14.398 12.258 1 96.94 180 GLU A CA 1
ATOM 1448 C C . GLU A 1 180 ? -11 -15.711 12.492 1 96.94 180 GLU A C 1
ATOM 1450 O O . GLU A 1 180 ? -10.492 -16.609 13.172 1 96.94 180 GLU A O 1
ATOM 1455 N N . GLU A 1 181 ? -12.203 -15.797 11.938 1 97 181 GLU A N 1
ATOM 1456 C CA . GLU A 1 181 ? -12.945 -17.047 11.992 1 97 181 GLU A CA 1
ATOM 1457 C C . GLU A 1 181 ? -12.195 -18.172 11.281 1 97 181 GLU A C 1
ATOM 1459 O O . GLU A 1 181 ? -11.664 -17.969 10.188 1 97 181 GLU A O 1
ATOM 1464 N N . PHE A 1 182 ? -12.094 -19.281 11.977 1 94.44 182 PHE A N 1
ATOM 1465 C CA . PHE A 1 182 ? -11.562 -20.469 11.312 1 94.44 182 PHE A CA 1
ATOM 1466 C C . PHE A 1 182 ? -12.602 -21.094 10.398 1 94.44 182 PHE A C 1
ATOM 1468 O O . PHE A 1 182 ? -13.68 -21.484 10.852 1 94.44 182 PHE A O 1
ATOM 1475 N N . ILE A 1 183 ? -12.312 -21.203 9.164 1 94.75 183 ILE A N 1
ATOM 1476 C CA . ILE A 1 183 ? -13.242 -21.781 8.195 1 94.75 183 ILE A CA 1
ATOM 1477 C C . ILE A 1 183 ? -12.875 -23.25 7.934 1 94.75 183 ILE A C 1
ATOM 1479 O O . ILE A 1 183 ? -11.773 -23.531 7.457 1 94.75 183 ILE A O 1
ATOM 1483 N N . GLU A 1 184 ? -13.734 -24.078 8.234 1 91.81 184 GLU A N 1
ATOM 1484 C CA . GLU A 1 184 ? -13.531 -25.484 7.898 1 91.81 184 GLU A CA 1
ATOM 1485 C C . GLU A 1 184 ? -13.828 -25.75 6.426 1 91.81 184 GLU A C 1
ATOM 1487 O O . GLU A 1 184 ? -14.852 -25.297 5.902 1 91.81 184 GLU A O 1
ATOM 1492 N N . GLY A 1 185 ? -12.906 -26.406 5.824 1 93.5 185 GLY A N 1
ATOM 1493 C CA . GLY A 1 185 ? -13.109 -26.719 4.418 1 93.5 185 GLY A CA 1
ATOM 1494 C C . GLY A 1 185 ? -11.836 -27.141 3.711 1 93.5 185 GLY A C 1
ATOM 1495 O O . GLY A 1 185 ? -10.922 -27.672 4.34 1 93.5 185 GLY A O 1
ATOM 1496 N N . LYS A 1 186 ? -11.883 -27.047 2.422 1 93.06 186 LYS A N 1
ATOM 1497 C CA . LYS A 1 186 ? -10.75 -27.438 1.59 1 93.06 186 LYS A CA 1
ATOM 1498 C C . LYS A 1 186 ? -9.914 -26.234 1.191 1 93.06 186 LYS A C 1
ATOM 1500 O O . LYS A 1 186 ? -10.461 -25.219 0.751 1 93.06 186 LYS A O 1
ATOM 1505 N N . GLU A 1 187 ? -8.609 -26.359 1.361 1 94.38 187 GLU A N 1
ATOM 1506 C CA . GLU A 1 187 ? -7.727 -25.312 0.885 1 94.38 187 GLU A CA 1
ATOM 1507 C C . GLU A 1 187 ? -7.621 -25.312 -0.637 1 94.38 187 GLU A C 1
ATOM 1509 O O . GLU A 1 187 ? -7.367 -26.359 -1.237 1 94.38 187 GLU A O 1
ATOM 1514 N N . VAL A 1 188 ? -7.898 -24.234 -1.223 1 97 188 VAL A N 1
ATOM 1515 C CA . VAL A 1 188 ? -7.809 -24.109 -2.674 1 97 188 VAL A CA 1
ATOM 1516 C C . VAL A 1 188 ? -6.984 -22.875 -3.031 1 97 188 VAL A C 1
ATOM 1518 O O . VAL A 1 188 ? -7.105 -21.828 -2.383 1 97 188 VAL A O 1
ATOM 1521 N N . THR A 1 189 ? -6.129 -23.047 -3.963 1 96.88 189 THR A N 1
ATOM 1522 C CA . THR A 1 189 ? -5.297 -21.953 -4.453 1 96.88 189 THR A CA 1
ATOM 1523 C C . THR A 1 189 ? -5.48 -21.766 -5.957 1 96.88 189 THR A C 1
ATOM 1525 O O . THR A 1 189 ? -5.672 -22.734 -6.691 1 96.88 189 THR A O 1
ATOM 1528 N N . VAL A 1 190 ? -5.562 -20.531 -6.359 1 98.25 190 VAL A N 1
ATOM 1529 C CA . VAL A 1 190 ? -5.816 -20.188 -7.754 1 98.25 190 VAL A CA 1
ATOM 1530 C C . VAL A 1 190 ? -4.719 -19.25 -8.266 1 98.25 190 VAL A C 1
ATOM 1532 O O . VAL A 1 190 ? -4.504 -18.172 -7.715 1 98.25 190 VAL A O 1
ATOM 1535 N N . GLY A 1 191 ? -4.035 -19.688 -9.273 1 98.44 191 GLY A N 1
ATOM 1536 C CA . GLY A 1 191 ? -3.068 -18.844 -9.945 1 98.44 191 GLY A CA 1
ATOM 1537 C C . GLY A 1 191 ? -3.668 -18.031 -11.078 1 98.44 191 GLY A C 1
ATOM 1538 O O . GLY A 1 191 ? -4.516 -18.531 -11.82 1 98.44 191 GLY A O 1
ATOM 1539 N N . ILE A 1 192 ? -3.258 -16.828 -11.156 1 98.56 192 ILE A N 1
ATOM 1540 C CA . ILE A 1 192 ? -3.701 -15.953 -12.242 1 98.56 192 ILE A CA 1
ATOM 1541 C C . ILE A 1 192 ? -2.488 -15.336 -12.938 1 98.56 192 ILE A C 1
ATOM 1543 O O . ILE A 1 192 ? -1.532 -14.922 -12.281 1 98.56 192 ILE A O 1
ATOM 1547 N N . ILE A 1 193 ? -2.498 -15.32 -14.266 1 98.56 193 ILE A N 1
ATOM 1548 C CA . ILE A 1 193 ? -1.445 -14.711 -15.07 1 98.56 193 ILE A CA 1
ATOM 1549 C C . ILE A 1 193 ? -2.016 -13.539 -15.867 1 98.56 193 ILE A C 1
ATOM 1551 O O . ILE A 1 193 ? -3.092 -13.648 -16.469 1 98.56 193 ILE A O 1
ATOM 1555 N N . GLY A 1 194 ? -1.252 -12.43 -15.82 1 97.25 194 GLY A N 1
ATOM 1556 C CA . GLY A 1 194 ? -1.621 -11.312 -16.688 1 97.25 194 GLY A CA 1
ATOM 1557 C C . GLY A 1 194 ? -2.102 -10.102 -15.906 1 97.25 194 GLY A C 1
ATOM 1558 O O . GLY A 1 194 ? -2.273 -10.164 -14.688 1 97.25 194 GLY A O 1
ATOM 1559 N N . TYR A 1 195 ? -2.316 -9.031 -16.656 1 92.88 195 TYR A N 1
ATOM 1560 C CA . TYR A 1 195 ? -2.814 -7.789 -16.078 1 92.88 195 TYR A CA 1
ATOM 1561 C C . TYR A 1 195 ? -4.02 -7.266 -16.859 1 92.88 195 TYR A C 1
ATOM 1563 O O . TYR A 1 195 ? -5.16 -7.402 -16.406 1 92.88 195 TYR A O 1
ATOM 1571 N N . LYS A 1 196 ? -3.857 -6.914 -18.094 1 87 196 LYS A N 1
ATOM 1572 C CA . LYS A 1 196 ? -4.949 -6.422 -18.922 1 87 196 LYS A CA 1
ATOM 1573 C C . LYS A 1 196 ? -5.918 -7.543 -19.281 1 87 196 LYS A C 1
ATOM 1575 O O . LYS A 1 196 ? -7.137 -7.352 -19.266 1 87 196 LYS A O 1
ATOM 1580 N N . HIS A 1 197 ? -5.305 -8.68 -19.578 1 91.19 197 HIS A N 1
ATOM 1581 C CA . HIS A 1 197 ? -6.066 -9.875 -19.953 1 91.19 197 HIS A CA 1
ATOM 1582 C C . HIS A 1 197 ? -5.684 -11.062 -19.078 1 91.19 197 HIS A C 1
ATOM 1584 O O . HIS A 1 197 ? -5.055 -12.008 -19.547 1 91.19 197 HIS A O 1
ATOM 1590 N N . PRO A 1 198 ? -6.223 -11.062 -17.922 1 96.81 198 PRO A N 1
ATOM 1591 C CA . PRO A 1 198 ? -5.781 -12.102 -16.984 1 96.81 198 PRO A CA 1
ATOM 1592 C C . PRO A 1 198 ? -6.328 -13.484 -17.344 1 96.81 198 PRO A C 1
ATOM 1594 O O . PRO A 1 198 ? -7.469 -13.602 -17.797 1 96.81 198 PRO A O 1
ATOM 1597 N N . GLN A 1 199 ? -5.484 -14.453 -17.203 1 97.94 199 GLN A N 1
ATOM 1598 C CA . GLN A 1 199 ? -5.832 -15.859 -17.359 1 97.94 199 GLN A CA 1
ATOM 1599 C C . GLN A 1 199 ? -5.844 -16.578 -16.016 1 97.94 199 GLN A C 1
ATOM 1601 O O . GLN A 1 199 ? -4.844 -16.594 -15.297 1 97.94 199 GLN A O 1
ATOM 1606 N N . VAL A 1 200 ? -7.016 -17.156 -15.734 1 98.69 200 VAL A N 1
ATOM 1607 C CA . VAL A 1 200 ? -7.133 -17.938 -14.5 1 98.69 200 VAL A CA 1
ATOM 1608 C C . VAL A 1 200 ? -6.695 -19.375 -14.75 1 98.69 200 VAL A C 1
ATOM 1610 O O . VAL A 1 200 ? -7.16 -20.016 -15.688 1 98.69 200 VAL A O 1
ATOM 1613 N N . LEU A 1 201 ? -5.797 -19.906 -13.961 1 98.69 201 LEU A N 1
ATOM 1614 C CA . LEU A 1 201 ? -5.273 -21.266 -14.109 1 98.69 201 LEU A CA 1
ATOM 1615 C C . LEU A 1 201 ? -6.176 -22.266 -13.406 1 98.69 201 LEU A C 1
ATOM 1617 O O . LEU A 1 201 ? -7.094 -21.891 -12.68 1 98.69 201 LEU A O 1
ATOM 1621 N N . PRO A 1 202 ? -5.953 -23.547 -13.688 1 98.44 202 PRO A N 1
ATOM 1622 C CA . PRO A 1 202 ? -6.738 -24.594 -13.023 1 98.44 202 PRO A CA 1
ATOM 1623 C C . PRO A 1 202 ? -6.609 -24.531 -11.5 1 98.44 202 PRO A C 1
ATOM 1625 O O . PRO A 1 202 ? -5.547 -24.188 -10.977 1 98.44 202 PRO A O 1
ATOM 1628 N N . LEU A 1 203 ? -7.695 -24.938 -10.852 1 98.56 203 LEU A N 1
ATOM 1629 C CA . LEU A 1 203 ? -7.73 -24.922 -9.398 1 98.56 203 LEU A CA 1
ATOM 1630 C C . LEU A 1 203 ? -6.797 -25.969 -8.812 1 98.56 203 LEU A C 1
ATOM 1632 O O . LEU A 1 203 ? -6.727 -27.094 -9.32 1 98.56 203 LEU A O 1
ATOM 1636 N N . LEU A 1 204 ? -6.07 -25.594 -7.734 1 97.69 204 LEU A N 1
ATOM 1637 C CA . LEU A 1 204 ? -5.203 -26.516 -7.02 1 97.69 204 LEU A CA 1
ATOM 1638 C C . LEU A 1 204 ? -5.676 -26.703 -5.582 1 97.69 204 LEU A C 1
ATOM 1640 O O . LEU A 1 204 ? -5.887 -25.734 -4.859 1 97.69 204 LEU A O 1
ATOM 1644 N N . GLU A 1 205 ? -5.922 -27.922 -5.223 1 96.19 205 GLU A N 1
ATOM 1645 C CA . GLU A 1 205 ? -6.301 -28.266 -3.859 1 96.19 205 GLU A CA 1
ATOM 1646 C C . GLU A 1 205 ? -5.09 -28.734 -3.051 1 96.19 205 GLU A C 1
ATOM 1648 O O . GLU A 1 205 ? -4.293 -29.547 -3.527 1 96.19 205 GLU A O 1
ATOM 1653 N N . VAL A 1 206 ? -4.953 -28.141 -1.89 1 89.75 206 VAL A N 1
ATOM 1654 C CA . VAL A 1 206 ? -3.887 -28.531 -0.978 1 89.75 206 VAL A CA 1
ATOM 1655 C C . VAL A 1 206 ? -4.477 -29.297 0.208 1 89.75 206 VAL A C 1
ATOM 1657 O O . VAL A 1 206 ? -5.355 -28.781 0.908 1 89.75 206 VAL A O 1
ATOM 1660 N N . GLY A 1 207 ? -4.051 -30.5 0.314 1 83.19 207 GLY A N 1
ATOM 1661 C CA . GLY A 1 207 ? -4.492 -31.328 1.43 1 83.19 207 GLY A CA 1
ATOM 1662 C C . GLY A 1 207 ? -3.355 -31.75 2.342 1 83.19 207 GLY A C 1
ATOM 1663 O O . GLY A 1 207 ? -2.184 -31.594 2 1 83.19 207 GLY A O 1
ATOM 1664 N N . TYR A 1 208 ? -3.77 -32 3.559 1 71.5 208 TYR A N 1
ATOM 1665 C CA . TYR A 1 208 ? -2.785 -32.438 4.543 1 71.5 208 TYR A CA 1
ATOM 1666 C C . TYR A 1 208 ? -3.193 -33.781 5.16 1 71.5 208 TYR A C 1
ATOM 1668 O O . TYR A 1 208 ? -4.383 -34.062 5.266 1 71.5 208 TYR A O 1
ATOM 1676 N N . ASN A 1 209 ? -2.004 -34.531 5.289 1 64.69 209 ASN A N 1
ATOM 1677 C CA . ASN A 1 209 ? -2.25 -35.75 6.055 1 64.69 209 ASN A CA 1
ATOM 1678 C C . ASN A 1 209 ? -2.309 -35.469 7.551 1 64.69 209 ASN A C 1
ATOM 1680 O O . ASN A 1 209 ? -1.397 -34.844 8.109 1 64.69 209 ASN A O 1
ATOM 1684 N N . ASN A 1 210 ? -3.248 -35.688 8.18 1 61.47 210 ASN A N 1
ATOM 1685 C CA . ASN A 1 210 ? -3.398 -35.812 9.625 1 61.47 210 ASN A CA 1
ATOM 1686 C C . ASN A 1 210 ? -3.393 -34.438 10.305 1 61.47 210 ASN A C 1
ATOM 1688 O O . ASN A 1 210 ? -3.066 -34.344 11.484 1 61.47 210 ASN A O 1
ATOM 1692 N N . VAL A 1 211 ? -3.23 -33.375 9.484 1 58.44 211 VAL A N 1
ATOM 1693 C CA . VAL A 1 211 ? -3.27 -32.094 10.18 1 58.44 211 VAL A CA 1
ATOM 1694 C C . VAL A 1 211 ? -4.391 -31.219 9.609 1 58.44 211 VAL A C 1
ATOM 1696 O O . VAL A 1 211 ? -4.855 -31.453 8.492 1 58.44 211 VAL A O 1
ATOM 1699 N N . LYS A 1 212 ? -4.797 -30.344 10.5 1 52.91 212 LYS A N 1
ATOM 1700 C CA . LYS A 1 212 ? -5.965 -29.547 10.148 1 52.91 212 LYS A CA 1
ATOM 1701 C C . LYS A 1 212 ? -5.555 -28.281 9.383 1 52.91 212 LYS A C 1
ATOM 1703 O O . LYS A 1 212 ? -6.406 -27.594 8.828 1 52.91 212 LYS A O 1
ATOM 1708 N N . THR A 1 213 ? -4.215 -27.891 9.43 1 53.44 213 THR A N 1
ATOM 1709 C CA . THR A 1 213 ? -3.811 -26.672 8.75 1 53.44 213 THR A CA 1
ATOM 1710 C C . THR A 1 213 ? -2.445 -26.844 8.094 1 53.44 213 THR A C 1
ATOM 1712 O O . THR A 1 213 ? -1.683 -27.734 8.453 1 53.44 213 THR A O 1
ATOM 1715 N N . ASN A 1 214 ? -2.258 -26.062 7.039 1 54.62 214 ASN A N 1
ATOM 1716 C CA . ASN A 1 214 ? -0.976 -26.031 6.344 1 54.62 214 ASN A CA 1
ATOM 1717 C C . ASN A 1 214 ? 0.107 -25.375 7.195 1 54.62 214 ASN A C 1
ATOM 1719 O O . ASN A 1 214 ? 0.161 -24.141 7.293 1 54.62 214 ASN A O 1
ATOM 1723 N N . THR A 1 215 ? 0.798 -26.203 7.926 1 52.38 215 THR A N 1
ATOM 1724 C CA . THR A 1 215 ? 1.877 -25.688 8.766 1 52.38 215 THR A CA 1
ATOM 1725 C C . THR A 1 215 ? 3.166 -25.547 7.961 1 52.38 215 THR A C 1
ATOM 1727 O O . THR A 1 215 ? 3.279 -26.094 6.859 1 52.38 215 THR A O 1
ATOM 1730 N N . TYR A 1 216 ? 4.051 -24.656 8.398 1 55.44 216 TYR A N 1
ATOM 1731 C CA . TYR A 1 216 ? 5.363 -24.516 7.781 1 55.44 216 TYR A CA 1
ATOM 1732 C C . TYR A 1 216 ? 6.035 -25.875 7.598 1 55.44 216 TYR A C 1
ATOM 1734 O O . TYR A 1 216 ? 6.598 -26.156 6.539 1 55.44 216 TYR A O 1
ATOM 1742 N N . GLU A 1 217 ? 5.875 -26.641 8.617 1 52.44 217 GLU A N 1
ATOM 1743 C CA . GLU A 1 217 ? 6.523 -27.953 8.594 1 52.44 217 GLU A CA 1
ATOM 1744 C C . GLU A 1 217 ? 5.949 -28.828 7.488 1 52.44 217 GLU A C 1
ATOM 1746 O O . GLU A 1 217 ? 6.688 -29.547 6.812 1 52.44 217 GLU A O 1
ATOM 1751 N N . HIS A 1 218 ? 4.707 -28.688 7.336 1 53.53 218 HIS A N 1
ATOM 1752 C CA . HIS A 1 218 ? 4.082 -29.531 6.316 1 53.53 218 HIS A CA 1
ATOM 1753 C C . HIS A 1 218 ? 4.488 -29.078 4.914 1 53.53 218 HIS A C 1
ATOM 1755 O O . HIS A 1 218 ? 4.684 -29.906 4.023 1 53.53 218 HIS A O 1
ATOM 1761 N N . LYS A 1 219 ? 4.578 -27.797 4.816 1 54.84 219 LYS A N 1
ATOM 1762 C CA . LYS A 1 219 ? 5.031 -27.266 3.537 1 54.84 219 LYS A CA 1
ATOM 1763 C C . LYS A 1 219 ? 6.465 -27.688 3.234 1 54.84 219 LYS A C 1
ATOM 1765 O O . LYS A 1 219 ? 6.773 -28.094 2.113 1 54.84 219 LYS A O 1
ATOM 1770 N N . MET A 1 220 ? 7.234 -27.656 4.23 1 50.16 220 MET A N 1
ATOM 1771 C CA . MET A 1 220 ? 8.664 -27.875 4.043 1 50.16 220 MET A CA 1
ATOM 1772 C C . MET A 1 220 ? 8.961 -29.359 3.844 1 50.16 220 MET A C 1
ATOM 1774 O O . MET A 1 220 ? 9.875 -29.719 3.1 1 50.16 220 MET A O 1
ATOM 1778 N N . PHE A 1 221 ? 8.203 -30.109 4.512 1 51.38 221 PHE A N 1
ATOM 1779 C CA . PHE A 1 221 ? 8.57 -31.531 4.434 1 51.38 221 PHE A CA 1
ATOM 1780 C C . PHE A 1 221 ? 7.734 -32.25 3.375 1 51.38 221 PHE A C 1
ATOM 1782 O O . PHE A 1 221 ? 7.672 -33.469 3.357 1 51.38 221 PHE A O 1
ATOM 1789 N N . ASP A 1 222 ? 7.27 -31.562 2.455 1 55.78 222 ASP A N 1
ATOM 1790 C CA . ASP A 1 222 ? 6.613 -32.062 1.25 1 55.78 222 ASP A CA 1
ATOM 1791 C C . ASP A 1 222 ? 5.52 -33.062 1.598 1 55.78 222 ASP A C 1
ATOM 1793 O O . ASP A 1 222 ? 5.406 -34.125 0.959 1 55.78 222 ASP A O 1
ATOM 1797 N N . ASN A 1 223 ? 4.906 -32.906 2.709 1 62.81 223 ASN A N 1
ATOM 1798 C CA . ASN A 1 223 ? 3.852 -33.844 3.057 1 62.81 223 ASN A CA 1
ATOM 1799 C C . ASN A 1 223 ? 2.48 -33.344 2.611 1 62.81 223 ASN A C 1
ATOM 1801 O O . ASN A 1 223 ? 1.453 -33.812 3.092 1 62.81 223 ASN A O 1
ATOM 1805 N N . GLU A 1 224 ? 2.611 -32.5 1.622 1 72.44 224 GLU A N 1
ATOM 1806 C CA . GLU A 1 224 ? 1.345 -31.984 1.11 1 72.44 224 GLU A CA 1
ATOM 1807 C C . GLU A 1 224 ? 0.788 -32.875 0.009 1 72.44 224 GLU A C 1
ATOM 1809 O O . GLU A 1 224 ? 1.549 -33.5 -0.751 1 72.44 224 GLU A O 1
ATOM 1814 N N . ILE A 1 225 ? -0.487 -33.125 0.099 1 81.62 225 ILE A N 1
ATOM 1815 C CA . ILE A 1 225 ? -1.201 -33.812 -0.982 1 81.62 225 ILE A CA 1
ATOM 1816 C C . ILE A 1 225 ? -1.761 -32.781 -1.951 1 81.62 225 ILE A C 1
ATOM 1818 O O . ILE A 1 225 ? -2.607 -31.953 -1.577 1 81.62 225 ILE A O 1
ATOM 1822 N N . ILE A 1 226 ? -1.23 -32.812 -3.18 1 88.94 226 ILE A N 1
ATOM 1823 C CA . ILE A 1 226 ? -1.612 -31.812 -4.168 1 88.94 226 ILE A CA 1
ATOM 1824 C C . ILE A 1 226 ? -2.508 -32.469 -5.23 1 88.94 226 ILE A C 1
ATOM 1826 O O . ILE A 1 226 ? -2.176 -33.5 -5.781 1 88.94 226 ILE A O 1
ATOM 1830 N N . LYS A 1 227 ? -3.666 -31.906 -5.426 1 93.31 227 LYS A N 1
ATOM 1831 C CA . LYS A 1 227 ? -4.57 -32.281 -6.512 1 93.31 227 LYS A CA 1
ATOM 1832 C C . LYS A 1 227 ? -4.805 -31.109 -7.457 1 93.31 227 LYS A C 1
ATOM 1834 O O . LYS A 1 227 ? -5.316 -30.062 -7.043 1 93.31 227 LYS A O 1
ATOM 1839 N N . CYS A 1 228 ? -4.473 -31.297 -8.695 1 95.38 228 CYS A N 1
ATOM 1840 C CA . CYS A 1 228 ? -4.652 -30.266 -9.711 1 95.38 228 CYS A CA 1
ATOM 1841 C C . CYS A 1 228 ? -4.953 -30.891 -11.07 1 95.38 228 CYS A C 1
ATOM 1843 O O . CYS A 1 228 ? -4.105 -31.578 -11.641 1 95.38 228 CYS A O 1
ATOM 1845 N N . PRO A 1 229 ? -6.113 -30.766 -11.602 1 96.5 229 PRO A N 1
ATOM 1846 C CA . PRO A 1 229 ? -7.164 -29.859 -11.133 1 96.5 229 PRO A CA 1
ATOM 1847 C C . PRO A 1 229 ? -7.918 -30.406 -9.922 1 96.5 229 PRO A C 1
ATOM 1849 O O . PRO A 1 229 ? -8.008 -31.625 -9.742 1 96.5 229 PRO A O 1
ATOM 1852 N N . MET A 1 230 ? -8.414 -29.484 -9.195 1 96.81 230 MET A N 1
ATOM 1853 C CA . MET A 1 230 ? -9.289 -29.812 -8.078 1 96.81 230 MET A CA 1
ATOM 1854 C C . MET A 1 230 ? -10.578 -30.453 -8.562 1 96.81 230 MET A C 1
ATOM 1856 O O . MET A 1 230 ? -11.109 -30.094 -9.617 1 96.81 230 MET A O 1
ATOM 1860 N N . GLU A 1 231 ? -11.078 -31.422 -7.797 1 95.38 231 GLU A N 1
ATOM 1861 C CA . GLU A 1 231 ? -12.305 -32.125 -8.164 1 95.38 231 GLU A CA 1
ATOM 1862 C C . GLU A 1 231 ? -13.531 -31.469 -7.52 1 95.38 231 GLU A C 1
ATOM 1864 O O . GLU A 1 231 ? -13.852 -31.75 -6.359 1 95.38 231 GLU A O 1
ATOM 1869 N N . VAL A 1 232 ? -14.188 -30.656 -8.281 1 96.75 232 VAL A N 1
ATOM 1870 C CA . VAL A 1 232 ? -15.422 -29.984 -7.887 1 96.75 232 VAL A CA 1
ATOM 1871 C C . VAL A 1 232 ? -16.344 -29.859 -9.086 1 96.75 232 VAL A C 1
ATOM 1873 O O . VAL A 1 232 ? -15.945 -30.109 -10.227 1 96.75 232 VAL A O 1
ATOM 1876 N N . SER A 1 233 ? -17.641 -29.594 -8.797 1 97.19 233 SER A N 1
ATOM 1877 C CA . SER A 1 233 ? -18.562 -29.375 -9.898 1 97.19 233 SER A CA 1
ATOM 1878 C C . SER A 1 233 ? -18.172 -28.156 -10.719 1 97.19 233 SER A C 1
ATOM 1880 O O . SER A 1 233 ? -17.438 -27.281 -10.234 1 97.19 233 SER A O 1
ATOM 1882 N N . LYS A 1 234 ? -18.625 -28.125 -11.93 1 97.44 234 LYS A N 1
ATOM 1883 C CA . LYS A 1 234 ? -18.312 -27.016 -12.82 1 97.44 234 LYS A CA 1
ATOM 1884 C C . LYS A 1 234 ? -18.812 -25.688 -12.242 1 97.44 234 LYS A C 1
ATOM 1886 O O . LYS A 1 234 ? -18.141 -24.672 -12.367 1 97.44 234 LYS A O 1
ATOM 1891 N N . GLU A 1 235 ? -19.906 -25.766 -11.625 1 97.81 235 GLU A N 1
ATOM 1892 C CA . GLU A 1 235 ? -20.5 -24.562 -11.031 1 97.81 235 GLU A CA 1
ATOM 1893 C C . GLU A 1 235 ? -19.609 -24.031 -9.914 1 97.81 235 GLU A C 1
ATOM 1895 O O . GLU A 1 235 ? -19.344 -22.828 -9.852 1 97.81 235 GLU A O 1
ATOM 1900 N N . VAL A 1 236 ? -19.156 -24.875 -9.086 1 98.12 236 VAL A N 1
ATOM 1901 C CA . VAL A 1 236 ? -18.297 -24.484 -7.961 1 98.12 236 VAL A CA 1
ATOM 1902 C C . VAL A 1 236 ? -16.953 -23.984 -8.484 1 98.12 236 VAL A C 1
ATOM 1904 O O . VAL A 1 236 ? -16.422 -23 -7.98 1 98.12 236 VAL A O 1
ATOM 1907 N N . GLU A 1 237 ? -16.453 -24.672 -9.461 1 98.31 237 GLU A N 1
ATOM 1908 C CA . GLU A 1 237 ? -15.195 -24.25 -10.07 1 98.31 237 GLU A CA 1
ATOM 1909 C C . GLU A 1 237 ? -15.281 -22.828 -10.609 1 98.31 237 GLU A C 1
ATOM 1911 O O . GLU A 1 237 ? -14.398 -22.016 -10.352 1 98.31 237 GLU A O 1
ATOM 1916 N N . GLU A 1 238 ? -16.312 -22.578 -11.305 1 98.19 238 GLU A N 1
ATOM 1917 C CA . GLU A 1 238 ? -16.5 -21.25 -11.883 1 98.19 238 GLU A CA 1
ATOM 1918 C C . GLU A 1 238 ? -16.641 -20.188 -10.797 1 98.19 238 GLU A C 1
ATOM 1920 O O . GLU A 1 238 ? -16.094 -19.094 -10.93 1 98.19 238 GLU A O 1
ATOM 1925 N N . LYS A 1 239 ? -17.359 -20.547 -9.789 1 98.38 239 LYS A N 1
ATOM 1926 C CA . LYS A 1 239 ? -17.516 -19.625 -8.664 1 98.38 239 LYS A CA 1
ATOM 1927 C C . LYS A 1 239 ? -16.172 -19.281 -8.031 1 98.38 239 LYS A C 1
ATOM 1929 O O . LYS A 1 239 ? -15.898 -18.125 -7.742 1 98.38 239 LYS A O 1
ATOM 1934 N N . ILE A 1 240 ? -15.367 -20.266 -7.82 1 98.69 240 ILE A N 1
ATOM 1935 C CA . ILE A 1 240 ? -14.055 -20.062 -7.219 1 98.69 240 ILE A CA 1
ATOM 1936 C C . ILE A 1 240 ? -13.188 -19.203 -8.133 1 98.69 240 ILE A C 1
ATOM 1938 O O . ILE A 1 240 ? -12.578 -18.234 -7.68 1 98.69 240 ILE A O 1
ATOM 1942 N N . LYS A 1 241 ? -13.156 -19.516 -9.414 1 98.69 241 LYS A N 1
ATOM 1943 C CA . LYS A 1 241 ? -12.344 -18.781 -10.383 1 98.69 241 LYS A CA 1
ATOM 1944 C C . LYS A 1 241 ? -12.773 -17.328 -10.484 1 98.69 241 LYS A C 1
ATOM 1946 O O . LYS A 1 241 ? -11.938 -16.422 -10.508 1 98.69 241 LYS A O 1
ATOM 1951 N N . GLU A 1 242 ? -14.039 -17.141 -10.5 1 98.44 242 GLU A N 1
ATOM 1952 C CA . GLU A 1 242 ? -14.57 -15.781 -10.586 1 98.44 242 GLU A CA 1
ATOM 1953 C C . GLU A 1 242 ? -14.211 -14.969 -9.344 1 98.44 242 GLU A C 1
ATOM 1955 O O . GLU A 1 242 ? -13.812 -13.805 -9.445 1 98.44 242 GLU A O 1
ATOM 1960 N N . THR A 1 243 ? -14.375 -15.57 -8.211 1 98.62 243 THR A N 1
ATOM 1961 C CA . THR A 1 243 ? -14.031 -14.906 -6.957 1 98.62 243 THR A CA 1
ATOM 1962 C C . THR A 1 243 ? -12.547 -14.531 -6.938 1 98.62 243 THR A C 1
ATOM 1964 O O . THR A 1 243 ? -12.203 -13.391 -6.621 1 98.62 243 THR A O 1
ATOM 1967 N N . ALA A 1 244 ? -11.719 -15.453 -7.32 1 98.62 244 ALA A N 1
ATOM 1968 C CA . ALA A 1 244 ? -10.281 -15.211 -7.344 1 98.62 244 ALA A CA 1
ATOM 1969 C C . ALA A 1 244 ? -9.93 -14.078 -8.297 1 98.62 244 ALA A C 1
ATOM 1971 O O . ALA A 1 244 ? -9.117 -13.203 -7.973 1 98.62 244 ALA A O 1
ATOM 1972 N N . LEU A 1 245 ? -10.531 -14.125 -9.438 1 98.38 245 LEU A N 1
ATOM 1973 C CA . LEU A 1 245 ? -10.266 -13.094 -10.445 1 98.38 245 LEU A CA 1
ATOM 1974 C C . LEU A 1 245 ? -10.695 -11.719 -9.938 1 98.38 245 LEU A C 1
ATOM 1976 O O . LEU A 1 245 ? -9.977 -10.734 -10.141 1 98.38 245 LEU A O 1
ATOM 1980 N N . ASN A 1 246 ? -11.859 -11.672 -9.336 1 97.25 246 ASN A N 1
ATOM 1981 C CA . ASN A 1 246 ? -12.336 -10.406 -8.797 1 97.25 246 ASN A CA 1
ATOM 1982 C C . ASN A 1 246 ? -11.406 -9.883 -7.703 1 97.25 246 ASN A C 1
ATOM 1984 O O . ASN A 1 246 ? -11.133 -8.68 -7.637 1 97.25 246 ASN A O 1
ATOM 1988 N N . ILE A 1 247 ? -10.906 -10.75 -6.875 1 97 247 ILE A N 1
ATOM 1989 C CA . ILE A 1 247 ? -9.969 -10.367 -5.824 1 97 247 ILE A CA 1
ATOM 1990 C C . ILE A 1 247 ? -8.68 -9.852 -6.453 1 97 247 ILE A C 1
ATOM 1992 O O . ILE A 1 247 ? -8.156 -8.812 -6.047 1 97 247 ILE A O 1
ATOM 1996 N N . TYR A 1 248 ? -8.195 -10.555 -7.434 1 96.44 248 TYR A N 1
ATOM 1997 C CA . TYR A 1 248 ? -7.012 -10.172 -8.195 1 96.44 248 TYR A CA 1
ATOM 1998 C C . TYR A 1 248 ? -7.141 -8.758 -8.734 1 96.44 248 TYR A C 1
ATOM 2000 O O . TYR A 1 248 ? -6.215 -7.949 -8.602 1 96.44 248 TYR A O 1
ATOM 2008 N N . LYS A 1 249 ? -8.297 -8.438 -9.195 1 92.81 249 LYS A N 1
ATOM 2009 C CA . LYS A 1 249 ? -8.555 -7.137 -9.812 1 92.81 249 LYS A CA 1
ATOM 2010 C C . LYS A 1 249 ? -8.695 -6.043 -8.766 1 92.81 249 LYS A C 1
ATOM 2012 O O . LYS A 1 249 ? -8.086 -4.98 -8.883 1 92.81 249 LYS A O 1
ATOM 2017 N N . VAL A 1 250 ? -9.445 -6.281 -7.715 1 91.12 250 VAL A N 1
ATOM 2018 C CA . VAL A 1 250 ? -9.734 -5.23 -6.742 1 91.12 250 VAL A CA 1
ATOM 2019 C C . VAL A 1 250 ? -8.477 -4.895 -5.953 1 91.12 250 VAL A C 1
ATOM 2021 O O . VAL A 1 250 ? -8.289 -3.754 -5.52 1 91.12 250 VAL A O 1
ATOM 2024 N N . LEU A 1 251 ? -7.57 -5.867 -5.82 1 92.12 251 LEU A N 1
ATOM 2025 C CA . LEU A 1 251 ? -6.328 -5.613 -5.102 1 92.12 251 LEU A CA 1
ATOM 2026 C C . LEU A 1 251 ? -5.242 -5.105 -6.043 1 92.12 251 LEU A C 1
ATOM 2028 O O . LEU A 1 251 ? -4.141 -4.762 -5.605 1 92.12 251 LEU A O 1
ATOM 2032 N N . ASN A 1 252 ? -5.531 -5.035 -7.328 1 89.62 252 ASN A N 1
ATOM 2033 C CA . ASN A 1 252 ? -4.664 -4.469 -8.359 1 89.62 252 ASN A CA 1
ATOM 2034 C C . ASN A 1 252 ? -3.375 -5.273 -8.508 1 89.62 252 ASN A C 1
ATOM 2036 O O . ASN A 1 252 ? -2.287 -4.699 -8.57 1 89.62 252 ASN A O 1
ATOM 2040 N N . ALA A 1 253 ? -3.527 -6.605 -8.414 1 93.38 253 ALA A N 1
ATOM 2041 C CA . ALA A 1 253 ? -2.389 -7.469 -8.703 1 93.38 253 ALA A CA 1
ATOM 2042 C C . ALA A 1 253 ? -2.002 -7.395 -10.18 1 93.38 253 ALA A C 1
ATOM 2044 O O . ALA A 1 253 ? -2.857 -7.18 -11.039 1 93.38 253 ALA A O 1
ATOM 2045 N N . LYS A 1 254 ? -0.685 -7.598 -10.453 1 94.81 254 LYS A N 1
ATOM 2046 C CA . LYS A 1 254 ? -0.194 -7.406 -11.82 1 94.81 254 LYS A CA 1
ATOM 2047 C C . LYS A 1 254 ? 0.666 -8.586 -12.258 1 94.81 254 LYS A C 1
ATOM 2049 O O . LYS A 1 254 ? 1.46 -9.109 -11.477 1 94.81 254 LYS A O 1
ATOM 2054 N N . ASP A 1 255 ? 0.546 -9.023 -13.438 1 97.69 255 ASP A N 1
ATOM 2055 C CA . ASP A 1 255 ? 1.363 -9.961 -14.203 1 97.69 255 ASP A CA 1
ATOM 2056 C C . ASP A 1 255 ? 1.158 -11.391 -13.719 1 97.69 255 ASP A C 1
ATOM 2058 O O . ASP A 1 255 ? 1.034 -12.312 -14.523 1 97.69 255 ASP A O 1
ATOM 2062 N N . PHE A 1 256 ? 1.2 -11.562 -12.336 1 97.88 256 PHE A N 1
ATOM 2063 C CA . PHE A 1 256 ? 0.86 -12.867 -11.781 1 97.88 256 PHE A CA 1
ATOM 2064 C C . PHE A 1 256 ? 0.618 -12.766 -10.281 1 97.88 256 PHE A C 1
ATOM 2066 O O . PHE A 1 256 ? 1.113 -11.844 -9.625 1 97.88 256 PHE A O 1
ATOM 2073 N N . ALA A 1 257 ? -0.187 -13.672 -9.797 1 96.81 257 ALA A N 1
ATOM 2074 C CA . ALA A 1 257 ? -0.359 -13.867 -8.359 1 96.81 257 ALA A CA 1
ATOM 2075 C C . ALA A 1 257 ? -1.145 -15.141 -8.062 1 96.81 257 ALA A C 1
ATOM 2077 O O . ALA A 1 257 ? -1.754 -15.719 -8.961 1 96.81 257 ALA A O 1
ATOM 2078 N N . ARG A 1 258 ? -0.995 -15.523 -6.883 1 96.62 258 ARG A N 1
ATOM 2079 C CA . ARG A 1 258 ? -1.779 -16.656 -6.402 1 96.62 258 ARG A CA 1
ATOM 2080 C C . ARG A 1 258 ? -2.746 -16.234 -5.305 1 96.62 258 ARG A C 1
ATOM 2082 O O . ARG A 1 258 ? -2.363 -15.508 -4.379 1 96.62 258 ARG A O 1
ATOM 2089 N N . ILE A 1 259 ? -3.971 -16.609 -5.441 1 97.25 259 ILE A N 1
ATOM 2090 C CA . ILE A 1 259 ? -5.004 -16.344 -4.445 1 97.25 259 ILE A CA 1
ATOM 2091 C C . ILE A 1 259 ? -5.254 -17.609 -3.621 1 97.25 259 ILE A C 1
ATOM 2093 O O . ILE A 1 259 ? -5.723 -18.609 -4.148 1 97.25 259 ILE A O 1
ATOM 2097 N N . ASP A 1 260 ? -4.949 -17.547 -2.365 1 96 260 ASP A N 1
ATOM 2098 C CA . ASP A 1 260 ? -5.207 -18.656 -1.455 1 96 260 ASP A CA 1
ATOM 2099 C C . ASP A 1 260 ? -6.555 -18.5 -0.76 1 96 260 ASP A C 1
ATOM 2101 O O . ASP A 1 260 ? -6.84 -17.438 -0.178 1 96 260 ASP A O 1
ATOM 2105 N N . MET A 1 261 ? -7.332 -19.562 -0.851 1 97.44 261 MET A N 1
ATOM 2106 C CA . MET A 1 261 ? -8.688 -19.531 -0.303 1 97.44 261 MET A CA 1
ATOM 2107 C C . MET A 1 261 ? -9 -20.844 0.427 1 97.44 261 MET A C 1
ATOM 2109 O O . MET A 1 261 ? -8.25 -21.812 0.32 1 97.44 261 MET A O 1
ATOM 2113 N N . ILE A 1 262 ? -10.047 -20.828 1.216 1 96.75 262 ILE A N 1
ATOM 2114 C CA . ILE A 1 262 ? -10.664 -22.031 1.771 1 96.75 262 ILE A CA 1
ATOM 2115 C C . ILE A 1 262 ? -12.086 -22.172 1.241 1 96.75 262 ILE A C 1
ATOM 2117 O O . ILE A 1 262 ? -12.891 -21.234 1.343 1 96.75 262 ILE A O 1
ATOM 2121 N N . LEU A 1 263 ? -12.305 -23.25 0.608 1 97.62 263 LEU A N 1
ATOM 2122 C CA . LEU A 1 263 ? -13.664 -23.578 0.202 1 97.62 263 LEU A CA 1
ATOM 2123 C C . LEU A 1 263 ? -14.445 -24.203 1.36 1 97.62 263 LEU A C 1
ATOM 2125 O O . LEU A 1 263 ? -14.172 -25.344 1.76 1 97.62 263 LEU A O 1
ATOM 2129 N N . SER A 1 264 ? -15.445 -23.469 1.82 1 97.12 264 SER A N 1
ATOM 2130 C CA . SER A 1 264 ? -16.219 -23.953 2.963 1 97.12 264 SER A CA 1
ATOM 2131 C C . SER A 1 264 ? -17.125 -25.109 2.572 1 97.12 264 SER A C 1
ATOM 2133 O O . SER A 1 264 ? -17.25 -25.438 1.39 1 97.12 264 SER A O 1
ATOM 2135 N N . LYS A 1 265 ? -17.766 -25.719 3.58 1 95 265 LYS A N 1
ATOM 2136 C CA . LYS A 1 265 ? -18.672 -26.859 3.359 1 95 265 LYS A CA 1
ATOM 2137 C C . LYS A 1 265 ? -19.875 -26.438 2.518 1 95 265 LYS A C 1
ATOM 2139 O O . LYS A 1 265 ? -20.438 -27.266 1.784 1 95 265 LYS A O 1
ATOM 2144 N N . ASP A 1 266 ? -20.203 -25.172 2.562 1 95.94 266 ASP A N 1
ATOM 2145 C CA . ASP A 1 266 ? -21.328 -24.672 1.786 1 95.94 266 ASP A CA 1
ATOM 2146 C C . ASP A 1 266 ? -20.875 -24.094 0.449 1 95.94 266 ASP A C 1
ATOM 2148 O O . ASP A 1 266 ? -21.594 -23.344 -0.201 1 95.94 266 ASP A O 1
ATOM 2152 N N . ASN A 1 267 ? -19.641 -24.328 0.108 1 97.38 267 ASN A N 1
ATOM 2153 C CA . ASN A 1 267 ? -19.047 -24.016 -1.19 1 97.38 267 ASN A CA 1
ATOM 2154 C C . ASN A 1 267 ? -18.844 -22.516 -1.381 1 97.38 267 ASN A C 1
ATOM 2156 O O . ASN A 1 267 ? -19.047 -22 -2.477 1 97.38 267 ASN A O 1
ATOM 2160 N N . VAL A 1 268 ? -18.594 -21.859 -0.296 1 97.94 268 VAL A N 1
ATOM 2161 C CA . VAL A 1 268 ? -18.172 -20.469 -0.375 1 97.94 268 VAL A CA 1
ATOM 2162 C C . VAL A 1 268 ? -16.641 -20.375 -0.328 1 97.94 268 VAL A C 1
ATOM 2164 O O . VAL A 1 268 ? -16.016 -20.891 0.603 1 97.94 268 VAL A O 1
ATOM 2167 N N . PRO A 1 269 ? -16 -19.812 -1.319 1 98.69 269 PRO A N 1
ATOM 2168 C CA . PRO A 1 269 ? -14.547 -19.672 -1.319 1 98.69 269 PRO A CA 1
ATOM 2169 C C . PRO A 1 269 ? -14.07 -18.453 -0.54 1 98.69 269 PRO A C 1
ATOM 2171 O O . PRO A 1 269 ? -14.047 -17.344 -1.079 1 98.69 269 PRO A O 1
ATOM 2174 N N . TYR A 1 270 ? -13.586 -18.625 0.65 1 98.44 270 TYR A N 1
ATOM 2175 C CA . TYR A 1 270 ? -13.141 -17.547 1.526 1 98.44 270 TYR A CA 1
ATOM 2176 C C . TYR A 1 270 ? -11.688 -17.172 1.244 1 98.44 270 TYR A C 1
ATOM 2178 O O . TYR A 1 270 ? -10.805 -18.031 1.299 1 98.44 270 TYR A O 1
ATOM 2186 N N . PHE A 1 271 ? -11.453 -15.906 0.985 1 97.94 271 PHE A N 1
ATOM 2187 C CA . PHE A 1 271 ? -10.125 -15.359 0.723 1 97.94 271 PHE A CA 1
ATOM 2188 C C . PHE A 1 271 ? -9.266 -15.398 1.979 1 97.94 271 PHE A C 1
ATOM 2190 O O . PHE A 1 271 ? -9.695 -14.961 3.049 1 97.94 271 PHE A O 1
ATOM 2197 N N . LEU A 1 272 ? -8.055 -15.906 1.804 1 93.75 272 LEU A N 1
ATOM 2198 C CA . LEU A 1 272 ? -7.117 -15.93 2.922 1 93.75 272 LEU A CA 1
ATOM 2199 C C . LEU A 1 272 ? -5.957 -14.969 2.676 1 93.75 272 LEU A C 1
ATOM 2201 O O . LEU A 1 272 ? -5.648 -14.125 3.523 1 93.75 272 LEU A O 1
ATOM 2205 N N . GLU A 1 273 ? -5.406 -15.102 1.475 1 92.38 273 GLU A N 1
ATOM 2206 C CA . GLU A 1 273 ? -4.188 -14.344 1.225 1 92.38 273 GLU A CA 1
ATOM 2207 C C . GLU A 1 273 ? -3.926 -14.195 -0.272 1 92.38 273 GLU A C 1
ATOM 2209 O O . GLU A 1 273 ? -4.262 -15.078 -1.058 1 92.38 273 GLU A O 1
ATOM 2214 N N . LEU A 1 274 ? -3.387 -13.078 -0.61 1 93.62 274 LEU A N 1
ATOM 2215 C CA . LEU A 1 274 ? -2.832 -12.859 -1.94 1 93.62 274 LEU A CA 1
ATOM 2216 C C . LEU A 1 274 ? -1.314 -13 -1.929 1 93.62 274 LEU A C 1
ATOM 2218 O O . LEU A 1 274 ? -0.631 -12.352 -1.134 1 93.62 274 LEU A O 1
ATOM 2222 N N . ASN A 1 275 ? -0.789 -13.82 -2.783 1 92.38 275 ASN A N 1
ATOM 2223 C CA . ASN A 1 275 ? 0.653 -14.016 -2.885 1 92.38 275 ASN A CA 1
ATOM 2224 C C . ASN A 1 275 ? 1.201 -13.469 -4.199 1 92.38 275 ASN A C 1
ATOM 2226 O O . ASN A 1 275 ? 1.054 -14.094 -5.25 1 92.38 275 ASN A O 1
ATOM 2230 N N . THR A 1 276 ? 1.908 -12.391 -4.074 1 93 276 THR A N 1
ATOM 2231 C CA . THR A 1 276 ? 2.449 -11.742 -5.262 1 93 276 THR A CA 1
ATOM 2232 C C . THR A 1 276 ? 3.854 -12.25 -5.57 1 93 276 THR A C 1
ATOM 2234 O O . THR A 1 276 ? 4.434 -11.914 -6.602 1 93 276 THR A O 1
ATOM 2237 N N . PHE A 1 277 ? 4.441 -13.094 -4.684 1 91.31 277 PHE A N 1
ATOM 2238 C CA . PHE A 1 277 ? 5.73 -13.742 -4.895 1 91.31 277 PHE A CA 1
ATOM 2239 C C . PHE A 1 277 ? 5.566 -15.258 -4.941 1 91.31 277 PHE A C 1
ATOM 2241 O O . PHE A 1 277 ? 6.348 -15.992 -4.332 1 91.31 277 PHE A O 1
ATOM 2248 N N . ALA A 1 278 ? 4.621 -15.68 -5.578 1 91.94 278 ALA A N 1
ATOM 2249 C CA . ALA A 1 278 ? 4.254 -17.094 -5.648 1 91.94 278 ALA A CA 1
ATOM 2250 C C . ALA A 1 278 ? 5.363 -17.906 -6.293 1 91.94 278 ALA A C 1
ATOM 2252 O O . ALA A 1 278 ? 6.082 -17.422 -7.164 1 91.94 278 ALA A O 1
ATOM 2253 N N . GLY A 1 279 ? 5.438 -19.109 -5.848 1 91 279 GLY A N 1
ATOM 2254 C CA . GLY A 1 279 ? 6.371 -20.047 -6.473 1 91 279 GLY A CA 1
ATOM 2255 C C . GLY A 1 279 ? 5.996 -20.391 -7.902 1 91 279 GLY A C 1
ATOM 2256 O O . GLY A 1 279 ? 4.867 -20.797 -8.172 1 91 279 GLY A O 1
ATOM 2257 N N . LEU A 1 280 ? 6.977 -20.328 -8.797 1 95.69 280 LEU A N 1
ATOM 2258 C CA . LEU A 1 280 ? 6.695 -20.453 -10.227 1 95.69 280 LEU A CA 1
ATOM 2259 C C . LEU A 1 280 ? 7.492 -21.594 -10.836 1 95.69 280 LEU A C 1
ATOM 2261 O O . LEU A 1 280 ? 7.449 -21.812 -12.047 1 95.69 280 LEU A O 1
ATOM 2265 N N . THR A 1 281 ? 8.164 -22.328 -9.992 1 93.06 281 THR A N 1
ATOM 2266 C CA . THR A 1 281 ? 9.016 -23.391 -10.5 1 93.06 281 THR A CA 1
ATOM 2267 C C . THR A 1 281 ? 8.188 -24.469 -11.195 1 93.06 281 THR A C 1
ATOM 2269 O O . THR A 1 281 ? 7.133 -24.859 -10.695 1 93.06 281 THR A O 1
ATOM 2272 N N . MET A 1 282 ? 8.609 -24.875 -12.32 1 91.5 282 MET A N 1
ATOM 2273 C CA . MET A 1 282 ? 7.996 -25.922 -13.117 1 91.5 282 MET A CA 1
ATOM 2274 C C . MET A 1 282 ? 9.062 -26.75 -13.828 1 91.5 282 MET A C 1
ATOM 2276 O O . MET A 1 282 ? 10.047 -26.203 -14.336 1 91.5 282 MET A O 1
ATOM 2280 N N . SER A 1 283 ? 8.898 -28.031 -13.773 1 85.62 283 SER A N 1
ATOM 2281 C CA . SER A 1 283 ? 9.859 -28.906 -14.453 1 85.62 283 SER A CA 1
ATOM 2282 C C . SER A 1 283 ? 9.781 -28.734 -15.969 1 85.62 283 SER A C 1
ATOM 2284 O O . SER A 1 283 ? 8.734 -28.375 -16.5 1 85.62 283 SER A O 1
ATOM 2286 N N . SER A 1 284 ? 11 -28.938 -16.469 1 78.25 284 SER A N 1
ATOM 2287 C CA . SER A 1 284 ? 11.055 -28.906 -17.938 1 78.25 284 SER A CA 1
ATOM 2288 C C . SER A 1 284 ? 10.414 -30.156 -18.531 1 78.25 284 SER A C 1
ATOM 2290 O O . SER A 1 284 ? 10.273 -31.172 -17.859 1 78.25 284 SER A O 1
ATOM 2292 N N . SER A 1 285 ? 9.875 -30 -19.703 1 64.5 285 SER A N 1
ATOM 2293 C CA . SER A 1 285 ? 9.297 -31.141 -20.422 1 64.5 285 SER A CA 1
ATOM 2294 C C . SER A 1 285 ? 10.328 -32.219 -20.656 1 64.5 285 SER A C 1
ATOM 2296 O O . SER A 1 285 ? 9.977 -33.375 -20.906 1 64.5 285 SER A O 1
ATOM 2298 N N . LYS A 1 286 ? 11.656 -31.906 -20.672 1 64.12 286 LYS A N 1
ATOM 2299 C CA . LYS A 1 286 ? 12.688 -32.875 -21.078 1 64.12 286 LYS A CA 1
ATOM 2300 C C . LYS A 1 286 ? 13.062 -33.781 -19.906 1 64.12 286 LYS A C 1
ATOM 2302 O O . LYS A 1 286 ? 14.016 -34.562 -20.016 1 64.12 286 LYS A O 1
ATOM 2307 N N . GLY A 1 287 ? 12.328 -33.812 -18.875 1 58.81 287 GLY A N 1
ATOM 2308 C CA . GLY A 1 287 ? 12.445 -34.875 -17.891 1 58.81 287 GLY A CA 1
ATOM 2309 C C . GLY A 1 287 ? 13.359 -34.531 -16.734 1 58.81 287 GLY A C 1
ATOM 2310 O O . GLY A 1 287 ? 14.094 -35.375 -16.219 1 58.81 287 GLY A O 1
ATOM 2311 N N . GLU A 1 288 ? 13.398 -33.188 -16.25 1 65.81 288 GLU A N 1
ATOM 2312 C CA . GLU 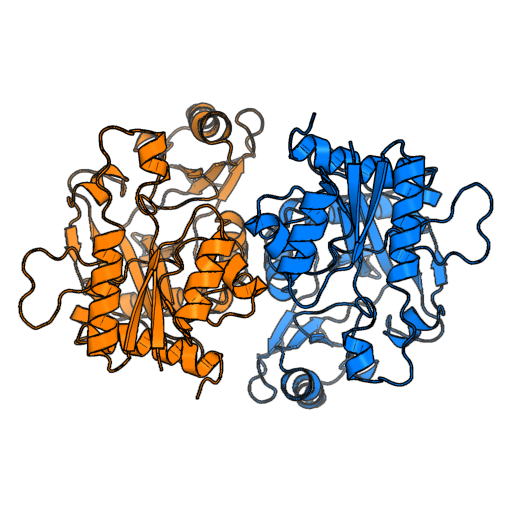A 1 288 ? 14.195 -32.906 -15.07 1 65.81 288 GLU A CA 1
ATOM 2313 C C . GLU A 1 288 ? 13.609 -33.594 -13.836 1 65.81 288 GLU A C 1
ATOM 2315 O O . GLU A 1 288 ? 12.398 -33.531 -13.602 1 65.81 288 GLU A O 1
ATOM 2320 N N . LYS A 1 289 ? 14.312 -34.75 -13.383 1 59.59 289 LYS A N 1
ATOM 2321 C CA . LYS A 1 289 ? 13.938 -35.531 -12.203 1 59.59 289 LYS A CA 1
ATOM 2322 C C . LYS A 1 289 ? 14.039 -34.688 -10.938 1 59.59 289 LYS A C 1
ATOM 2324 O O . LYS A 1 289 ? 14.898 -33.812 -10.836 1 59.59 289 LYS A O 1
ATOM 2329 N N . HIS A 1 290 ? 12.953 -34.594 -10.086 1 63.94 290 HIS A N 1
ATOM 2330 C CA . HIS A 1 290 ? 12.969 -34.188 -8.688 1 63.94 290 HIS A CA 1
ATOM 2331 C C . HIS A 1 290 ? 12.789 -32.656 -8.578 1 63.94 290 HIS A C 1
ATOM 2333 O O . HIS A 1 290 ? 13.406 -32.031 -7.723 1 63.94 290 HIS A O 1
ATOM 2339 N N . VAL A 1 291 ? 12.148 -32.062 -9.625 1 72.38 291 VAL A N 1
ATOM 2340 C CA . VAL A 1 291 ? 11.906 -30.641 -9.461 1 72.38 291 VAL A CA 1
ATOM 2341 C C . VAL A 1 291 ? 10.672 -30.422 -8.586 1 72.38 291 VAL A C 1
ATOM 2343 O O . VAL A 1 291 ? 9.617 -31 -8.844 1 72.38 291 VAL A O 1
ATOM 2346 N N . HIS A 1 292 ? 10.867 -29.734 -7.543 1 78 292 HIS A N 1
ATOM 2347 C CA . HIS A 1 292 ? 9.75 -29.344 -6.695 1 78 292 HIS A CA 1
ATOM 2348 C C . HIS A 1 292 ? 8.984 -28.156 -7.297 1 78 292 HIS A C 1
ATOM 2350 O O . HIS A 1 292 ? 9.461 -27.016 -7.254 1 78 292 HIS A O 1
ATOM 2356 N N . HIS A 1 293 ? 7.816 -28.531 -7.848 1 85.56 293 HIS A N 1
ATOM 2357 C CA . HIS A 1 293 ? 7.012 -27.484 -8.469 1 85.56 293 HIS A CA 1
ATOM 2358 C C . HIS A 1 293 ? 6.449 -26.531 -7.418 1 85.56 293 HIS A C 1
ATOM 2360 O O . HIS A 1 293 ? 6.047 -26.953 -6.336 1 85.56 293 HIS A O 1
ATOM 2366 N N . GLY A 1 294 ? 6.512 -25.297 -7.816 1 90.25 294 GLY A N 1
ATOM 2367 C CA . GLY A 1 294 ? 5.621 -24.391 -7.098 1 90.25 294 GLY A CA 1
ATOM 2368 C C . GLY A 1 294 ? 4.16 -24.609 -7.438 1 90.25 294 GLY A C 1
ATOM 2369 O O . GLY A 1 294 ? 3.834 -25.25 -8.438 1 90.25 294 GLY A O 1
ATOM 2370 N N . TYR A 1 295 ? 3.293 -24.094 -6.645 1 93.88 295 TYR A N 1
ATOM 2371 C CA . TYR A 1 295 ? 1.864 -24.297 -6.852 1 93.88 295 TYR A CA 1
ATOM 2372 C C . TYR A 1 295 ? 1.437 -23.797 -8.227 1 93.88 295 TYR A C 1
ATOM 2374 O O . TYR A 1 295 ? 0.669 -24.469 -8.922 1 93.88 295 TYR A O 1
ATOM 2382 N N . MET A 1 296 ? 1.969 -22.75 -8.68 1 96.94 296 MET A N 1
ATOM 2383 C CA . MET A 1 296 ? 1.551 -22.234 -9.984 1 96.94 296 MET A CA 1
ATOM 2384 C C . MET A 1 296 ? 2.166 -23.062 -11.109 1 96.94 296 MET A C 1
ATOM 2386 O O . MET A 1 296 ? 1.647 -23.078 -12.227 1 96.94 296 MET A O 1
ATOM 2390 N N . GLY A 1 297 ? 3.326 -23.688 -10.812 1 95.69 297 GLY A N 1
ATOM 2391 C CA . GLY A 1 297 ? 3.855 -24.641 -11.781 1 95.69 297 GLY A CA 1
ATOM 2392 C C . GLY A 1 297 ? 2.938 -25.828 -12.016 1 95.69 297 GLY A C 1
ATOM 2393 O O . GLY A 1 297 ? 2.721 -26.234 -13.156 1 95.69 297 GLY A O 1
ATOM 2394 N N . TYR A 1 298 ? 2.383 -26.359 -10.883 1 94.19 298 TYR A N 1
ATOM 2395 C CA . TYR A 1 298 ? 1.409 -27.453 -10.992 1 94.19 298 TYR A CA 1
ATOM 2396 C C . TYR A 1 298 ? 0.211 -27.016 -11.828 1 94.19 298 TYR A C 1
ATOM 2398 O O . TYR A 1 298 ? -0.243 -27.766 -12.703 1 94.19 298 TYR A O 1
ATOM 2406 N N . MET A 1 299 ? -0.234 -25.859 -11.641 1 97.69 299 MET A N 1
ATOM 2407 C CA . MET A 1 299 ? -1.424 -25.344 -12.312 1 97.69 299 MET A CA 1
ATOM 2408 C C . MET A 1 299 ? -1.161 -25.125 -13.797 1 97.69 299 MET A C 1
ATOM 2410 O O . MET A 1 299 ? -2.01 -25.438 -14.633 1 97.69 299 MET A O 1
ATOM 2414 N N . ALA A 1 300 ? -0.024 -24.594 -14.07 1 97.31 300 ALA A N 1
ATOM 2415 C CA . ALA A 1 300 ? 0.35 -24.375 -15.469 1 97.31 300 ALA A CA 1
ATOM 2416 C C . ALA A 1 300 ? 0.448 -25.688 -16.234 1 97.31 300 ALA A C 1
ATOM 2418 O O . ALA A 1 300 ? -0.019 -25.797 -17.359 1 97.31 300 ALA A O 1
ATOM 2419 N N . LYS A 1 301 ? 1.062 -26.656 -15.578 1 94.75 301 LYS A N 1
ATOM 2420 C CA . LYS A 1 301 ? 1.147 -27.984 -16.172 1 94.75 301 LYS A CA 1
ATOM 2421 C C . LYS A 1 301 ? -0.241 -28.547 -16.453 1 94.75 301 LYS A C 1
ATOM 2423 O O . LYS A 1 301 ? -0.491 -29.078 -17.547 1 94.75 301 LYS A O 1
ATOM 2428 N N . ALA A 1 302 ? -1.14 -28.406 -15.523 1 96.19 302 ALA A N 1
ATOM 2429 C CA . ALA A 1 302 ? -2.51 -28.875 -15.68 1 96.19 302 ALA A CA 1
ATOM 2430 C C . ALA A 1 302 ? -3.221 -28.156 -16.812 1 96.19 302 ALA A C 1
ATOM 2432 O O . ALA A 1 302 ? -4.117 -28.719 -17.453 1 96.19 302 ALA A O 1
ATOM 2433 N N . ALA A 1 303 ? -2.811 -26.984 -17.078 1 97.31 303 ALA A N 1
ATOM 2434 C CA . ALA A 1 303 ? -3.396 -26.188 -18.156 1 97.31 303 ALA A CA 1
ATOM 2435 C C . ALA A 1 303 ? -2.775 -26.547 -19.5 1 97.31 303 ALA A C 1
ATOM 2437 O O . ALA A 1 303 ? -3.152 -25.984 -20.531 1 97.31 303 ALA A O 1
ATOM 2438 N N . GLY A 1 304 ? -1.73 -27.391 -19.5 1 96.19 304 GLY A N 1
ATOM 2439 C CA . GLY A 1 304 ? -1.108 -27.844 -20.734 1 96.19 304 GLY A CA 1
ATOM 2440 C C . GLY A 1 304 ? 0.011 -26.938 -21.219 1 96.19 304 GLY A C 1
ATOM 2441 O O . GLY A 1 304 ? 0.421 -27.016 -22.375 1 96.19 304 GLY A O 1
ATOM 2442 N N . LEU A 1 305 ? 0.509 -26.141 -20.359 1 96.62 305 LEU A N 1
ATOM 2443 C CA . LEU A 1 305 ? 1.587 -25.234 -20.75 1 96.62 305 LEU A CA 1
ATOM 2444 C C . LEU A 1 305 ? 2.949 -25.875 -20.516 1 96.62 305 LEU A C 1
ATOM 2446 O O . LEU A 1 305 ? 3.143 -26.594 -19.531 1 96.62 305 LEU A O 1
ATOM 2450 N N . THR A 1 306 ? 3.885 -25.578 -21.422 1 96.19 306 THR A N 1
ATOM 2451 C CA . THR A 1 306 ? 5.285 -25.875 -21.141 1 96.19 306 THR A CA 1
ATOM 2452 C C . THR A 1 306 ? 5.879 -24.844 -20.172 1 96.19 306 THR A C 1
ATOM 2454 O O . THR A 1 306 ? 5.297 -23.781 -19.969 1 96.19 306 THR A O 1
ATOM 2457 N N . ARG A 1 307 ? 6.977 -25.188 -19.594 1 96.12 307 ARG A N 1
ATOM 2458 C CA . ARG A 1 307 ? 7.676 -24.281 -18.703 1 96.12 307 ARG A CA 1
ATOM 2459 C C . ARG A 1 307 ? 7.973 -22.938 -19.375 1 96.12 307 ARG A C 1
ATOM 2461 O O . ARG A 1 307 ? 7.754 -21.875 -18.797 1 96.12 307 ARG A O 1
ATOM 2468 N N . GLY A 1 308 ? 8.438 -22.984 -20.578 1 97.06 308 GLY A N 1
ATOM 2469 C CA . GLY A 1 308 ? 8.719 -21.781 -21.344 1 97.06 308 GLY A CA 1
ATOM 2470 C C . GLY A 1 308 ? 7.484 -20.953 -21.609 1 97.06 308 GLY A C 1
ATOM 2471 O O . GLY A 1 308 ? 7.516 -19.719 -21.484 1 97.06 308 GLY A O 1
ATOM 2472 N N . GLU A 1 309 ? 6.43 -21.625 -22 1 97.62 309 GLU A N 1
ATOM 2473 C CA . GLU A 1 309 ? 5.18 -20.922 -22.266 1 97.62 309 GLU A CA 1
ATOM 2474 C C . GLU A 1 309 ? 4.645 -20.25 -21 1 97.62 309 GLU A C 1
ATOM 2476 O O . GLU A 1 309 ? 4.184 -19.109 -21.047 1 97.62 309 GLU A O 1
ATOM 2481 N N . PHE A 1 310 ? 4.699 -21 -19.953 1 97.88 310 PHE A N 1
ATOM 2482 C CA . PHE A 1 310 ? 4.219 -20.531 -18.656 1 97.88 310 PHE A CA 1
ATOM 2483 C C . PHE A 1 310 ? 4.938 -19.25 -18.234 1 97.88 310 PHE A C 1
ATOM 2485 O O . PHE A 1 310 ? 4.309 -18.203 -18.078 1 97.88 310 PHE A O 1
ATOM 2492 N N . ILE A 1 311 ? 6.207 -19.266 -18.188 1 98.19 311 ILE A N 1
ATOM 2493 C CA . ILE A 1 311 ? 7.016 -18.125 -17.766 1 98.19 311 ILE A CA 1
ATOM 2494 C C . ILE A 1 311 ? 6.969 -17.031 -18.828 1 98.19 311 ILE A C 1
ATOM 2496 O O . ILE A 1 311 ? 6.938 -15.844 -18.5 1 98.19 311 ILE A O 1
ATOM 2500 N N . GLY A 1 312 ? 6.949 -17.422 -20.047 1 98.25 312 GLY A N 1
ATOM 2501 C CA . GLY A 1 312 ? 6.828 -16.453 -21.125 1 98.25 312 GLY A CA 1
ATOM 2502 C C . GLY A 1 312 ? 5.586 -15.594 -21.031 1 98.25 312 GLY A C 1
ATOM 2503 O O . GLY A 1 312 ? 5.648 -14.383 -21.25 1 98.25 312 GLY A O 1
ATOM 2504 N N . LYS A 1 313 ? 4.473 -16.234 -20.703 1 98.25 313 LYS A N 1
ATOM 2505 C CA . LYS A 1 313 ? 3.221 -15.5 -20.562 1 98.25 313 LYS A CA 1
ATOM 2506 C C . LYS A 1 313 ? 3.316 -14.445 -19.469 1 98.25 313 LYS A C 1
ATOM 2508 O O . LYS A 1 313 ? 2.791 -13.344 -19.609 1 98.25 313 LYS A O 1
ATOM 2513 N N . ILE A 1 314 ? 3.898 -14.781 -18.375 1 98.38 314 ILE A N 1
ATOM 2514 C CA . ILE A 1 314 ? 4.074 -13.859 -17.266 1 98.38 314 ILE A CA 1
ATOM 2515 C C . ILE A 1 314 ? 4.945 -12.688 -17.703 1 98.38 314 ILE A C 1
ATOM 2517 O O . ILE A 1 314 ? 4.609 -11.523 -17.438 1 98.38 314 ILE A O 1
ATOM 2521 N N . ILE A 1 315 ? 6.031 -12.961 -18.391 1 98.44 315 ILE A N 1
ATOM 2522 C CA . ILE A 1 315 ? 6.961 -11.938 -18.844 1 98.44 315 ILE A CA 1
ATOM 2523 C C . ILE A 1 315 ? 6.266 -11.031 -19.875 1 98.44 315 ILE A C 1
ATOM 2525 O O . ILE A 1 315 ? 6.41 -9.805 -19.828 1 98.44 315 ILE A O 1
ATOM 2529 N N . GLU A 1 316 ? 5.523 -11.641 -20.734 1 97.88 316 GLU A N 1
ATOM 2530 C CA . GLU A 1 316 ? 4.816 -10.875 -21.766 1 97.88 316 GLU A CA 1
ATOM 2531 C C . GLU A 1 316 ? 3.83 -9.891 -21.141 1 97.88 316 GLU A C 1
ATOM 2533 O O . GLU A 1 316 ? 3.621 -8.797 -21.656 1 97.88 316 GLU A O 1
ATOM 2538 N N . SER A 1 317 ? 3.221 -10.32 -20.109 1 97.81 317 SER A N 1
ATOM 2539 C CA . SER A 1 317 ? 2.324 -9.414 -19.391 1 97.81 317 SER A CA 1
ATOM 2540 C C . SER A 1 317 ? 3.051 -8.148 -18.953 1 97.81 317 SER A C 1
ATOM 2542 O O . SER A 1 317 ? 2.545 -7.043 -19.141 1 97.81 317 SER A O 1
ATOM 2544 N N . ALA A 1 318 ? 4.223 -8.297 -18.375 1 97.62 318 ALA A N 1
ATOM 2545 C CA . ALA A 1 318 ? 5.008 -7.156 -17.922 1 97.62 318 ALA A CA 1
ATOM 2546 C C . ALA A 1 318 ? 5.48 -6.309 -19.109 1 97.62 318 ALA A C 1
ATOM 2548 O O . ALA A 1 318 ? 5.461 -5.078 -19.047 1 97.62 318 ALA A O 1
ATOM 2549 N N . ILE A 1 319 ? 5.91 -6.957 -20.156 1 97.44 319 ILE A N 1
ATOM 2550 C CA . ILE A 1 319 ? 6.367 -6.258 -21.344 1 97.44 319 ILE A CA 1
ATOM 2551 C C . ILE A 1 319 ? 5.246 -5.367 -21.875 1 97.44 319 ILE A C 1
ATOM 2553 O O . ILE A 1 319 ? 5.484 -4.207 -22.234 1 97.44 319 ILE A O 1
ATOM 2557 N N . GLU A 1 320 ? 4.062 -5.926 -21.922 1 95.56 320 GLU A N 1
ATOM 2558 C CA . GLU A 1 320 ? 2.904 -5.172 -22.375 1 95.56 320 G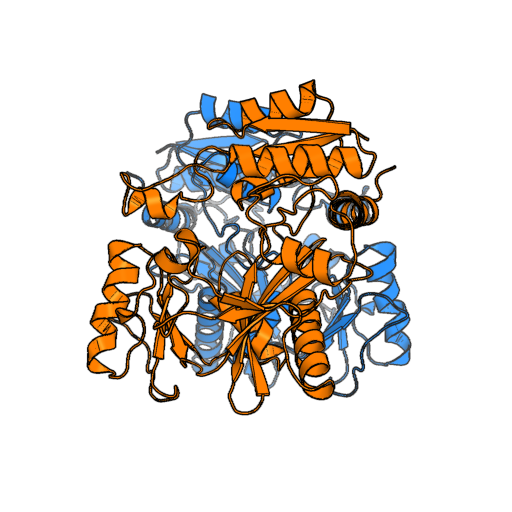LU A CA 1
ATOM 2559 C C . GLU A 1 320 ? 2.605 -3.994 -21.453 1 95.56 320 GLU A C 1
ATOM 2561 O O . GLU A 1 320 ? 2.373 -2.877 -21.922 1 95.56 320 GLU A O 1
ATOM 2566 N N . ARG A 1 321 ? 2.654 -4.219 -20.25 1 92.12 321 ARG A N 1
ATOM 2567 C CA . ARG A 1 321 ? 2.316 -3.201 -19.266 1 92.12 321 ARG A CA 1
ATOM 2568 C C . ARG A 1 321 ? 3.297 -2.035 -19.328 1 92.12 321 ARG A C 1
ATOM 2570 O O . ARG A 1 321 ? 2.904 -0.877 -19.156 1 92.12 321 ARG A O 1
ATOM 2577 N N . TYR A 1 322 ? 4.562 -2.334 -19.516 1 94.25 322 TYR A N 1
ATOM 2578 C CA . TYR A 1 322 ? 5.594 -1.304 -19.562 1 94.25 322 TYR A CA 1
ATOM 2579 C C . TYR A 1 322 ? 5.758 -0.756 -20.969 1 94.25 322 TYR A C 1
ATOM 2581 O O . TYR A 1 322 ? 6.531 0.181 -21.203 1 94.25 322 TYR A O 1
ATOM 2589 N N . LYS A 1 323 ? 5.082 -1.371 -21.938 1 92.94 323 LYS A N 1
ATOM 2590 C CA . LYS A 1 323 ? 5.227 -1.007 -23.344 1 92.94 323 LYS A CA 1
ATOM 2591 C C . LYS A 1 323 ? 6.676 -1.118 -23.797 1 92.94 323 LYS A C 1
ATOM 2593 O O . LYS A 1 323 ? 7.199 -0.212 -24.453 1 92.94 323 LYS A O 1
ATOM 2598 N N . LEU A 1 324 ? 7.27 -2.189 -23.359 1 91.56 324 LEU A N 1
ATOM 2599 C CA . LEU A 1 324 ? 8.648 -2.439 -23.75 1 91.56 324 LEU A CA 1
ATOM 2600 C C . LEU A 1 324 ? 8.727 -2.975 -25.172 1 91.56 324 LEU A C 1
ATOM 2602 O O . LEU A 1 324 ? 7.789 -3.611 -25.656 1 91.56 324 LEU A O 1
ATOM 2606 N N . LYS A 1 325 ? 9.742 -2.473 -25.953 1 78.81 325 LYS A N 1
ATOM 2607 C CA . LYS A 1 325 ? 9.984 -2.889 -27.344 1 78.81 325 LYS A CA 1
ATOM 2608 C C . LYS A 1 325 ? 11.062 -3.967 -27.406 1 78.81 325 LYS A C 1
ATOM 2610 O O . LYS A 1 325 ? 11.984 -3.986 -26.594 1 78.81 325 LYS A O 1
ATOM 2615 N N . MET B 1 1 ? 21.641 14.648 17.578 1 96 1 MET B N 1
ATOM 2616 C CA . MET B 1 1 ? 21.016 14.008 16.422 1 96 1 MET B CA 1
ATOM 2617 C C . MET B 1 1 ? 20.938 14.969 15.242 1 96 1 MET B C 1
ATOM 2619 O O . MET B 1 1 ? 20.609 16.141 15.406 1 96 1 MET B O 1
ATOM 2623 N N . LYS B 1 2 ? 21.375 14.531 14.07 1 98.06 2 LYS B N 1
ATOM 2624 C CA . LYS B 1 2 ? 21.359 15.344 12.859 1 98.06 2 LYS B CA 1
ATOM 2625 C C . LYS B 1 2 ? 20.25 14.914 11.914 1 98.06 2 LYS B C 1
ATOM 2627 O O . LYS B 1 2 ? 20.172 13.75 11.539 1 98.06 2 LYS B O 1
ATOM 2632 N N . ILE B 1 3 ? 19.391 15.898 11.578 1 98.62 3 ILE B N 1
ATOM 2633 C CA . ILE B 1 3 ? 18.234 15.641 10.734 1 98.62 3 ILE B CA 1
ATOM 2634 C C . ILE B 1 3 ? 18.484 16.203 9.328 1 98.62 3 ILE B C 1
ATOM 2636 O O . ILE B 1 3 ? 18.859 17.359 9.172 1 98.62 3 ILE B O 1
ATOM 2640 N N . GLY B 1 4 ? 18.344 15.336 8.312 1 98.75 4 GLY B N 1
ATOM 2641 C CA . GLY B 1 4 ? 18.391 15.781 6.93 1 98.75 4 GLY B CA 1
ATOM 2642 C C . GLY B 1 4 ? 17.031 16.172 6.379 1 98.75 4 GLY B C 1
ATOM 2643 O O . GLY B 1 4 ? 16.047 15.422 6.531 1 98.75 4 GLY B O 1
ATOM 2644 N N . VAL B 1 5 ? 16.922 17.359 5.777 1 98.62 5 VAL B N 1
ATOM 2645 C CA . VAL B 1 5 ? 15.688 17.812 5.16 1 98.62 5 VAL B CA 1
ATOM 2646 C C . VAL B 1 5 ? 15.773 17.656 3.645 1 98.62 5 VAL B C 1
ATOM 2648 O O . VAL B 1 5 ? 16.516 18.375 2.979 1 98.62 5 VAL B O 1
ATOM 2651 N N . LEU B 1 6 ? 14.953 16.75 3.1 1 98 6 LEU B N 1
ATOM 2652 C CA . LEU B 1 6 ? 14.945 16.547 1.654 1 98 6 LEU B CA 1
ATOM 2653 C C . LEU B 1 6 ? 14.203 17.672 0.953 1 98 6 LEU B C 1
ATOM 2655 O O . LEU B 1 6 ? 13.227 18.203 1.482 1 98 6 LEU B O 1
ATOM 2659 N N . TRP B 1 7 ? 14.633 18 -0.185 1 95.69 7 TRP B N 1
ATOM 2660 C CA . TRP B 1 7 ? 13.891 18.891 -1.074 1 95.69 7 TRP B CA 1
ATOM 2661 C C . TRP B 1 7 ? 14.227 18.609 -2.533 1 95.69 7 TRP B C 1
ATOM 2663 O O . TRP B 1 7 ? 15.258 18 -2.832 1 95.69 7 TRP B O 1
ATOM 2673 N N . ARG B 1 8 ? 13.289 18.859 -3.375 1 93.56 8 ARG B N 1
ATOM 2674 C CA . ARG B 1 8 ? 13.453 18.656 -4.812 1 93.56 8 ARG B CA 1
ATOM 2675 C C . ARG B 1 8 ? 12.844 19.812 -5.598 1 93.56 8 ARG B C 1
ATOM 2677 O O . ARG B 1 8 ? 11.766 20.312 -5.25 1 93.56 8 ARG B O 1
ATOM 2684 N N . LYS B 1 9 ? 13.555 20.141 -6.609 1 88.38 9 LYS B N 1
ATOM 2685 C CA . LYS B 1 9 ? 13.062 21.219 -7.449 1 88.38 9 LYS B CA 1
ATOM 2686 C C . LYS B 1 9 ? 11.703 20.875 -8.047 1 88.38 9 LYS B C 1
ATOM 2688 O O . LYS B 1 9 ? 11.484 19.766 -8.516 1 88.38 9 LYS B O 1
ATOM 2693 N N . PHE B 1 10 ? 10.711 21.75 -7.887 1 82.06 10 PHE B N 1
ATOM 2694 C CA . PHE B 1 10 ? 9.406 21.75 -8.531 1 82.06 10 PHE B CA 1
ATOM 2695 C C . PHE B 1 10 ? 8.508 20.656 -7.949 1 82.06 10 PHE B C 1
ATOM 2697 O O . PHE B 1 10 ? 7.477 20.328 -8.531 1 82.06 10 PHE B O 1
ATOM 2704 N N . ARG B 1 11 ? 8.859 20.094 -6.848 1 81.88 11 ARG B N 1
ATOM 2705 C CA . ARG B 1 11 ? 8.086 18.984 -6.293 1 81.88 11 ARG B CA 1
ATOM 2706 C C . ARG B 1 11 ? 6.645 19.406 -6.023 1 81.88 11 ARG B C 1
ATOM 2708 O O . ARG B 1 11 ? 5.723 18.594 -6.16 1 81.88 11 ARG B O 1
ATOM 2715 N N . ASN B 1 12 ? 6.453 20.656 -5.738 1 71.75 12 ASN B N 1
ATOM 2716 C CA . ASN B 1 12 ? 5.129 21.109 -5.324 1 71.75 12 ASN B CA 1
ATOM 2717 C C . ASN B 1 12 ? 4.258 21.453 -6.527 1 71.75 12 ASN B C 1
ATOM 2719 O O . ASN B 1 12 ? 3.045 21.641 -6.391 1 71.75 12 ASN B O 1
ATOM 2723 N N . VAL B 1 13 ? 4.918 21.516 -7.754 1 69.94 13 VAL B N 1
ATOM 2724 C CA . VAL B 1 13 ? 4.172 21.969 -8.922 1 69.94 13 VAL B CA 1
ATOM 2725 C C . VAL B 1 13 ? 4.391 20.984 -10.078 1 69.94 13 VAL B C 1
ATOM 2727 O O . VAL B 1 13 ? 4.289 21.359 -11.25 1 69.94 13 VAL B O 1
ATOM 2730 N N . GLU B 1 14 ? 4.766 19.797 -9.719 1 71.12 14 GLU B N 1
ATOM 2731 C CA . GLU B 1 14 ? 5.141 18.812 -10.734 1 71.12 14 GLU B CA 1
ATOM 2732 C C . GLU B 1 14 ? 4.02 18.625 -11.75 1 71.12 14 GLU B C 1
ATOM 2734 O O . GLU B 1 14 ? 4.273 18.594 -12.961 1 71.12 14 GLU B O 1
ATOM 2739 N N . PHE B 1 15 ? 2.906 18.562 -11.242 1 63.5 15 PHE B N 1
ATOM 2740 C CA . PHE B 1 15 ? 1.79 18.281 -12.141 1 63.5 15 PHE B CA 1
ATOM 2741 C C . PHE B 1 15 ? 1.358 19.547 -12.867 1 63.5 15 PHE B C 1
ATOM 2743 O O . PHE B 1 15 ? 1.07 19.516 -14.062 1 63.5 15 PHE B O 1
ATOM 2750 N N . GLN B 1 16 ? 1.374 20.656 -12.094 1 63.91 16 GLN B N 1
ATOM 2751 C CA . GLN B 1 16 ? 1.011 21.938 -12.695 1 63.91 16 GLN B CA 1
ATOM 2752 C C . GLN B 1 16 ? 1.981 22.312 -13.812 1 63.91 16 GLN B C 1
ATOM 2754 O O . GLN B 1 16 ? 1.575 22.859 -14.828 1 63.91 16 GLN B O 1
ATOM 2759 N N . ARG B 1 17 ? 3.158 21.984 -13.602 1 71.12 17 ARG B N 1
ATOM 2760 C CA . ARG B 1 17 ? 4.195 22.297 -14.578 1 71.12 17 ARG B CA 1
ATOM 2761 C C . ARG B 1 17 ? 3.957 21.547 -15.891 1 71.12 17 ARG B C 1
ATOM 2763 O O . ARG B 1 17 ? 4.281 22.047 -16.969 1 71.12 17 ARG B O 1
ATOM 2770 N N . LYS B 1 18 ? 3.383 20.406 -15.773 1 65.31 18 LYS B N 1
ATOM 2771 C CA . LYS B 1 18 ? 3.074 19.625 -16.969 1 65.31 18 LYS B CA 1
ATOM 2772 C C . LYS B 1 18 ? 1.908 20.25 -17.734 1 65.31 18 LYS B C 1
ATOM 2774 O O . LYS B 1 18 ? 1.881 20.219 -18.969 1 65.31 18 LYS B O 1
ATOM 2779 N N . LEU B 1 19 ? 1.053 20.891 -16.953 1 62.16 19 LEU B N 1
ATOM 2780 C CA . LEU B 1 19 ? -0.153 21.438 -17.562 1 62.16 19 LEU B CA 1
ATOM 2781 C C . LEU B 1 19 ? 0.065 22.891 -18 1 62.16 19 LEU B C 1
ATOM 2783 O O . LEU B 1 19 ? -0.408 23.297 -19.062 1 62.16 19 LEU B O 1
ATOM 2787 N N . MET B 1 20 ? 0.694 23.656 -17.078 1 66.19 20 MET B N 1
ATOM 2788 C CA . MET B 1 20 ? 0.925 25.078 -17.312 1 66.19 20 MET B CA 1
ATOM 2789 C C . MET B 1 20 ? 2.355 25.453 -16.953 1 66.19 20 MET B C 1
ATOM 2791 O O . MET B 1 20 ? 2.586 26.141 -15.961 1 66.19 20 MET B O 1
ATOM 2795 N N . PRO B 1 21 ? 3.291 25.109 -17.797 1 66.44 21 PRO B N 1
ATOM 2796 C CA . PRO B 1 21 ? 4.711 25.266 -17.469 1 66.44 21 PRO B CA 1
ATOM 2797 C C . PRO B 1 21 ? 5.105 26.719 -17.234 1 66.44 21 PRO B C 1
ATOM 2799 O O . PRO B 1 21 ? 6.035 26.984 -16.469 1 66.44 21 PRO B O 1
ATOM 2802 N N . ASP B 1 22 ? 4.484 27.578 -17.797 1 67.06 22 ASP B N 1
ATOM 2803 C CA . ASP B 1 22 ? 4.902 28.984 -17.75 1 67.06 22 ASP B CA 1
ATOM 2804 C C . ASP B 1 22 ? 4.344 29.672 -16.516 1 67.06 22 ASP B C 1
ATOM 2806 O O . ASP B 1 22 ? 4.68 30.828 -16.234 1 67.06 22 ASP B O 1
ATOM 2810 N N . LYS B 1 23 ? 3.666 29.062 -15.758 1 66.62 23 LYS B N 1
ATOM 2811 C CA . LYS B 1 23 ? 2.988 29.734 -14.648 1 66.62 23 LYS B CA 1
ATOM 2812 C C . LYS B 1 23 ? 3.303 29.047 -13.32 1 66.62 23 LYS B C 1
ATOM 2814 O O . LYS B 1 23 ? 2.426 28.922 -12.469 1 66.62 23 LYS B O 1
ATOM 2819 N N . VAL B 1 24 ? 4.605 28.531 -13.273 1 70.75 24 VAL B N 1
ATOM 2820 C CA . VAL B 1 24 ? 4.797 27.844 -12.008 1 70.75 24 VAL B CA 1
ATOM 2821 C C . VAL B 1 24 ? 5.898 28.531 -11.203 1 70.75 24 VAL B C 1
ATOM 2823 O O . VAL B 1 24 ? 6.852 29.062 -11.773 1 70.75 24 VAL B O 1
ATOM 2826 N N . TYR B 1 25 ? 5.684 28.766 -9.898 1 76.88 25 TYR B N 1
ATOM 2827 C CA . TYR B 1 25 ? 6.66 29.203 -8.914 1 76.88 25 TYR B CA 1
ATOM 2828 C C . TYR B 1 25 ? 7.145 28.047 -8.047 1 76.88 25 TYR B C 1
ATOM 2830 O O . TYR B 1 25 ? 6.34 27.375 -7.398 1 76.88 25 TYR B O 1
ATOM 2838 N N . ASP B 1 26 ? 8.477 27.844 -8.18 1 83.38 26 ASP B N 1
ATOM 2839 C CA . ASP B 1 26 ? 9.039 26.75 -7.395 1 83.38 26 ASP B CA 1
ATOM 2840 C C . ASP B 1 26 ? 9.336 27.188 -5.965 1 83.38 26 ASP B C 1
ATOM 2842 O O . ASP B 1 26 ? 10.328 27.875 -5.711 1 83.38 26 ASP B O 1
ATOM 2846 N N . ASP B 1 27 ? 8.523 26.766 -5.031 1 84.62 27 ASP B N 1
ATOM 2847 C CA . ASP B 1 27 ? 8.711 27.156 -3.637 1 84.62 27 ASP B CA 1
ATOM 2848 C C . ASP B 1 27 ? 9.258 26 -2.811 1 84.62 27 ASP B C 1
ATOM 2850 O O . ASP B 1 27 ? 9.211 26.031 -1.578 1 84.62 27 ASP B O 1
ATOM 2854 N N . ALA B 1 28 ? 9.773 25.016 -3.475 1 89.19 28 ALA B N 1
ATOM 2855 C CA . ALA B 1 28 ? 10.195 23.812 -2.781 1 89.19 28 ALA B CA 1
ATOM 2856 C C . ALA B 1 28 ? 11.367 24.094 -1.844 1 89.19 28 ALA B C 1
ATOM 2858 O O . ALA B 1 28 ? 11.391 23.609 -0.71 1 89.19 28 ALA B O 1
ATOM 2859 N N . TYR B 1 29 ? 12.312 24.859 -2.314 1 91.75 29 TYR B N 1
ATOM 2860 C CA . TYR B 1 29 ? 13.477 25.156 -1.483 1 91.75 29 TYR B CA 1
ATOM 2861 C C . TYR B 1 29 ? 13.078 25.984 -0.273 1 91.75 29 TYR B C 1
ATOM 2863 O O . TYR B 1 29 ? 13.539 25.734 0.843 1 91.75 29 TYR B O 1
ATOM 2871 N N . ASP B 1 30 ? 12.258 26.953 -0.499 1 90.69 30 ASP B N 1
ATOM 2872 C CA . ASP B 1 30 ? 11.812 27.812 0.585 1 90.69 30 ASP B CA 1
ATOM 2873 C C . ASP B 1 30 ? 11.102 27.016 1.671 1 90.69 30 ASP B C 1
ATOM 2875 O O . ASP B 1 30 ? 11.336 27.219 2.863 1 90.69 30 ASP B O 1
ATOM 2879 N N . GLU B 1 31 ? 10.266 26.172 1.26 1 91.44 31 GLU B N 1
ATOM 2880 C CA . GLU B 1 31 ? 9.57 25.312 2.211 1 91.44 31 GLU B CA 1
ATOM 2881 C C . GLU B 1 31 ? 10.555 24.469 3.016 1 91.44 31 GLU B C 1
ATOM 2883 O O . GLU B 1 31 ? 10.453 24.391 4.242 1 91.44 31 GLU B O 1
ATOM 2888 N N . ALA B 1 32 ? 11.508 23.891 2.334 1 95.19 32 ALA B N 1
ATOM 2889 C CA . ALA B 1 32 ? 12.508 23.062 2.994 1 95.19 32 ALA B CA 1
ATOM 2890 C C . ALA B 1 32 ? 13.336 23.875 3.98 1 95.19 32 ALA B C 1
ATOM 2892 O O . ALA B 1 32 ? 13.68 23.391 5.062 1 95.19 32 ALA B O 1
ATOM 2893 N N . TYR B 1 33 ? 13.625 25.078 3.576 1 94.88 33 TYR B N 1
ATOM 2894 C CA . TYR B 1 33 ? 14.398 25.953 4.453 1 94.88 33 TYR B CA 1
ATOM 2895 C C . TYR B 1 33 ? 13.625 26.281 5.723 1 94.88 33 TYR B C 1
ATOM 2897 O O . TYR B 1 33 ? 14.195 26.328 6.812 1 94.88 33 TYR B O 1
ATOM 2905 N N . HIS B 1 34 ? 12.352 26.469 5.598 1 94.06 34 HIS B N 1
ATOM 2906 C CA . HIS B 1 34 ? 11.516 26.688 6.773 1 94.06 34 HIS B CA 1
ATOM 2907 C C . HIS B 1 34 ? 11.562 25.484 7.711 1 94.06 34 HIS B C 1
ATOM 2909 O O . HIS B 1 34 ? 11.609 25.641 8.93 1 94.06 34 HIS B O 1
ATOM 2915 N N . HIS B 1 35 ? 11.508 24.297 7.156 1 96.69 35 HIS B N 1
ATOM 2916 C CA . HIS B 1 35 ? 11.609 23.094 7.969 1 96.69 35 HIS B CA 1
ATOM 2917 C C . HIS B 1 35 ? 12.977 23 8.641 1 96.69 35 HIS B C 1
ATOM 2919 O O . HIS B 1 35 ? 13.078 22.641 9.812 1 96.69 35 HIS B O 1
ATOM 2925 N N . TYR B 1 36 ? 14.016 23.344 7.852 1 97.38 36 TYR B N 1
ATOM 2926 C CA . TYR B 1 36 ? 15.383 23.375 8.367 1 97.38 36 TYR B CA 1
ATOM 2927 C C . TYR B 1 36 ? 15.484 24.266 9.602 1 97.38 36 TYR B C 1
ATOM 2929 O O . TYR B 1 36 ? 16.016 23.844 10.625 1 97.38 36 TYR B O 1
ATOM 2937 N N . MET B 1 37 ? 14.945 25.422 9.531 1 96.31 37 MET B N 1
ATOM 2938 C CA . MET B 1 37 ? 14.977 26.375 10.633 1 96.31 37 MET B CA 1
ATOM 2939 C C . MET B 1 37 ? 14.156 25.875 11.812 1 96.31 37 MET B C 1
ATOM 2941 O O . MET B 1 37 ? 14.57 25.984 12.969 1 96.31 37 MET B O 1
ATOM 2945 N N . ALA B 1 38 ? 12.984 25.344 11.547 1 97.25 38 ALA B N 1
ATOM 2946 C CA . ALA B 1 38 ? 12.102 24.828 12.586 1 97.25 38 ALA B CA 1
ATOM 2947 C C . ALA B 1 38 ? 12.766 23.703 13.359 1 97.25 38 ALA B C 1
ATOM 2949 O O . ALA B 1 38 ? 12.617 23.594 14.578 1 97.25 38 ALA B O 1
ATOM 2950 N N . ILE B 1 39 ? 13.453 22.844 12.648 1 98.38 39 ILE B N 1
ATOM 2951 C CA . ILE B 1 39 ? 14.141 21.703 13.25 1 98.38 39 ILE B CA 1
ATOM 2952 C C . ILE B 1 39 ? 15.234 22.203 14.195 1 98.38 39 ILE B C 1
ATOM 2954 O O . ILE B 1 39 ? 15.398 21.688 15.305 1 98.38 39 ILE B O 1
ATOM 2958 N N . LYS B 1 40 ? 15.953 23.25 13.789 1 97.81 40 LYS B N 1
ATOM 2959 C CA . LYS B 1 40 ? 16.953 23.859 14.648 1 97.81 40 LYS B CA 1
ATOM 2960 C C . LYS B 1 40 ? 16.312 24.469 15.898 1 97.81 40 LYS B C 1
ATOM 2962 O O . LYS B 1 40 ? 16.844 24.344 17 1 97.81 40 LYS B O 1
ATOM 2967 N N . GLU B 1 41 ? 15.188 25.094 15.703 1 97.12 41 GLU B N 1
ATOM 2968 C CA . GLU B 1 41 ? 14.453 25.672 16.812 1 97.12 41 GLU B CA 1
ATOM 2969 C C . GLU B 1 41 ? 13.992 24.609 17.797 1 97.12 41 GLU B C 1
ATOM 2971 O O . GLU B 1 41 ? 13.836 24.875 18.984 1 97.12 41 GLU B O 1
ATOM 2976 N N . ALA B 1 42 ? 13.781 23.422 17.312 1 97.62 42 ALA B N 1
ATOM 2977 C CA . ALA B 1 42 ? 13.344 22.297 18.141 1 97.62 42 ALA B CA 1
ATOM 2978 C C . ALA B 1 42 ? 14.516 21.703 18.906 1 97.62 42 ALA B C 1
ATOM 2980 O O . ALA B 1 42 ? 14.328 20.812 19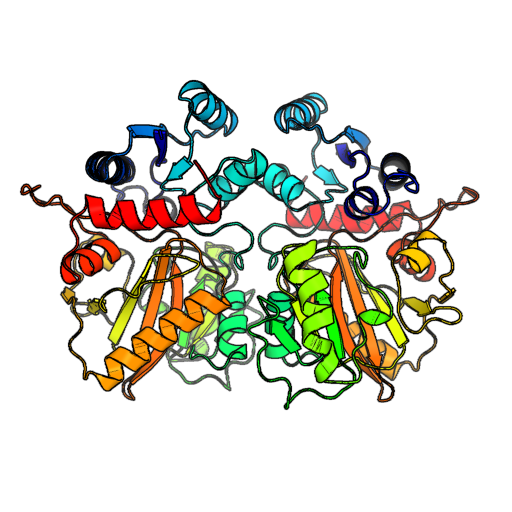.75 1 97.62 42 ALA B O 1
ATOM 2981 N N . GLY B 1 43 ? 15.742 22.109 18.562 1 97.5 43 GLY B N 1
ATOM 2982 C CA . GLY B 1 43 ? 16.906 21.688 19.328 1 97.5 43 GLY B CA 1
ATOM 2983 C C . GLY B 1 43 ? 17.719 20.625 18.609 1 97.5 43 GLY B C 1
ATOM 2984 O O . GLY B 1 43 ? 18.641 20.047 19.203 1 97.5 43 GLY B O 1
ATOM 2985 N N . PHE B 1 44 ? 17.453 20.359 17.344 1 98.06 44 PHE B N 1
ATOM 2986 C CA . PHE B 1 44 ? 18.203 19.375 16.578 1 98.06 44 PHE B CA 1
ATOM 2987 C C . PHE B 1 44 ? 19.188 20.047 15.633 1 98.06 44 PHE B C 1
ATOM 2989 O O . PHE B 1 44 ? 19.031 21.234 15.312 1 98.06 44 PHE B O 1
ATOM 2996 N N . ASP B 1 45 ? 20.203 19.312 15.266 1 98.06 45 ASP B N 1
ATOM 2997 C CA . ASP B 1 45 ? 21 19.719 14.117 1 98.06 45 ASP B CA 1
ATOM 2998 C C . ASP B 1 45 ? 20.281 19.391 12.805 1 98.06 45 ASP B C 1
ATOM 3000 O O . ASP B 1 45 ? 19.438 18.5 12.758 1 98.06 45 ASP B O 1
ATOM 3004 N N . SER B 1 46 ? 20.578 20.203 11.797 1 98.31 46 SER B N 1
ATOM 3005 C CA . SER B 1 46 ? 19.844 19.984 10.555 1 98.31 46 SER B CA 1
ATOM 3006 C C . SER B 1 46 ? 20.703 20.344 9.336 1 98.31 46 SER B C 1
ATOM 3008 O O . SER B 1 46 ? 21.625 21.156 9.438 1 98.31 46 SER B O 1
ATOM 3010 N N . VAL B 1 47 ? 20.422 19.703 8.211 1 98.62 47 VAL B N 1
ATOM 3011 C CA . VAL B 1 47 ? 21.094 19.984 6.949 1 98.62 47 VAL B CA 1
ATOM 3012 C C . VAL B 1 47 ? 20.109 19.812 5.793 1 98.62 47 VAL B C 1
ATOM 3014 O O . VAL B 1 47 ? 19.25 18.922 5.828 1 98.62 47 VAL B O 1
ATOM 3017 N N . LEU B 1 48 ? 20.172 20.688 4.824 1 98.31 48 LEU B N 1
ATOM 3018 C CA . LEU B 1 48 ? 19.359 20.562 3.617 1 98.31 48 LEU B CA 1
ATOM 3019 C C . LEU B 1 48 ? 20 19.578 2.639 1 98.31 48 LEU B C 1
ATOM 3021 O O . LEU B 1 48 ? 21.203 19.641 2.395 1 98.31 48 LEU B O 1
ATOM 3025 N N . ILE B 1 49 ? 19.172 18.672 2.107 1 98.31 49 ILE B N 1
ATOM 3026 C CA . ILE B 1 49 ? 19.656 17.688 1.147 1 98.31 49 ILE B CA 1
ATOM 3027 C C . ILE B 1 49 ? 18.797 17.719 -0.106 1 98.31 49 ILE B C 1
ATOM 3029 O O . ILE B 1 49 ? 17.594 17.406 -0.047 1 98.31 49 ILE B O 1
ATOM 3033 N N . GLU B 1 50 ? 19.344 18.047 -1.186 1 97.06 50 GLU B N 1
ATOM 3034 C CA . GLU B 1 50 ? 18.625 18.062 -2.457 1 97.06 50 GLU B CA 1
ATOM 3035 C C . GLU B 1 50 ? 18.469 16.641 -3.006 1 97.06 50 GLU B C 1
ATOM 3037 O O . GLU B 1 50 ? 19.438 15.875 -3.061 1 97.06 50 GLU B O 1
ATOM 3042 N N . TRP B 1 51 ? 17.266 16.312 -3.334 1 96.06 51 TRP B N 1
ATOM 3043 C CA . TRP B 1 51 ? 17 15.07 -4.043 1 96.06 51 TRP B CA 1
ATOM 3044 C C . TRP B 1 51 ? 17.484 15.156 -5.492 1 96.06 51 TRP B C 1
ATOM 3046 O O . TRP B 1 51 ? 16.984 15.992 -6.262 1 96.06 51 TRP B O 1
ATOM 3056 N N . LYS B 1 52 ? 18.359 14.289 -5.832 1 94 52 LYS B N 1
ATOM 3057 C CA . LYS B 1 52 ? 18.953 14.32 -7.164 1 94 52 LYS B CA 1
ATOM 3058 C C . LYS B 1 52 ? 18.266 13.32 -8.094 1 94 52 LYS B C 1
ATOM 3060 O O . LYS B 1 52 ? 17.625 12.375 -7.633 1 94 52 LYS B O 1
ATOM 3065 N N . GLU B 1 53 ? 18.438 13.594 -9.375 1 90 53 GLU B N 1
ATOM 3066 C CA . GLU B 1 53 ? 17.891 12.688 -10.375 1 90 53 GLU B CA 1
ATOM 3067 C C . GLU B 1 53 ? 18.422 11.273 -10.188 1 90 53 GLU B C 1
ATOM 3069 O O . GLU B 1 53 ? 17.672 10.297 -10.273 1 90 53 GLU B O 1
ATOM 3074 N N . ASP B 1 54 ? 19.703 11.25 -10 1 91.81 54 ASP B N 1
ATOM 3075 C CA . ASP B 1 54 ? 20.297 9.977 -9.609 1 91.81 54 ASP B CA 1
ATOM 3076 C C . ASP B 1 54 ? 20.234 9.781 -8.094 1 91.81 54 ASP B C 1
ATOM 3078 O O . ASP B 1 54 ? 20.938 10.438 -7.34 1 91.81 54 ASP B O 1
ATOM 3082 N N . PRO B 1 55 ? 19.438 8.828 -7.672 1 93.88 55 PRO B N 1
ATOM 3083 C CA . PRO B 1 55 ? 19.25 8.633 -6.234 1 93.88 55 PRO B CA 1
ATOM 3084 C C . PRO B 1 55 ? 20.562 8.336 -5.508 1 93.88 55 PRO B C 1
ATOM 3086 O O . PRO B 1 55 ? 20.672 8.586 -4.305 1 93.88 55 PRO B O 1
ATOM 3089 N N . LEU B 1 56 ? 21.547 7.84 -6.234 1 93.88 56 LEU B N 1
ATOM 3090 C CA . LEU B 1 56 ? 22.828 7.5 -5.609 1 93.88 56 LEU B CA 1
ATOM 3091 C C . LEU B 1 56 ? 23.531 8.758 -5.113 1 93.88 56 LEU B C 1
ATOM 3093 O O . LEU B 1 56 ? 24.234 8.711 -4.102 1 93.88 56 LEU B O 1
ATOM 3097 N N . GLU B 1 57 ? 23.391 9.781 -5.832 1 95.44 57 GLU B N 1
ATOM 3098 C CA . GLU B 1 57 ? 23.984 11.047 -5.402 1 95.44 57 GLU B CA 1
ATOM 3099 C C . GLU B 1 57 ? 23.375 11.516 -4.086 1 95.44 57 GLU B C 1
ATOM 3101 O O . GLU B 1 57 ? 24.078 12.039 -3.221 1 95.44 57 GLU B O 1
ATOM 3106 N N . THR B 1 58 ? 22.078 11.352 -3.98 1 96.38 58 THR B N 1
ATOM 3107 C CA . THR B 1 58 ? 21.391 11.68 -2.734 1 96.38 58 THR B CA 1
ATOM 3108 C C . THR B 1 58 ? 21.875 10.797 -1.596 1 96.38 58 THR B C 1
ATOM 3110 O O . THR B 1 58 ? 22.125 11.273 -0.488 1 96.38 58 THR B O 1
ATOM 3113 N N . TYR B 1 59 ? 22.047 9.523 -1.872 1 96.06 59 TYR B N 1
ATOM 3114 C CA . TYR B 1 59 ? 22.531 8.57 -0.883 1 96.06 59 TYR B CA 1
ATOM 3115 C C . TYR B 1 59 ? 23.906 8.977 -0.359 1 96.06 59 TYR B C 1
ATOM 3117 O O . TYR B 1 59 ? 24.141 8.961 0.851 1 96.06 59 TYR B O 1
ATOM 3125 N N . GLU B 1 60 ? 24.781 9.336 -1.287 1 96 60 GLU B N 1
ATOM 3126 C CA . GLU B 1 60 ? 26.141 9.742 -0.921 1 96 60 GLU B CA 1
ATOM 3127 C C . GLU B 1 60 ? 26.125 10.977 -0.031 1 96 60 GLU B C 1
ATOM 3129 O O . GLU B 1 60 ? 26.906 11.078 0.919 1 96 60 GLU B O 1
ATOM 3134 N N . THR B 1 61 ? 25.266 11.867 -0.342 1 97.5 61 THR B N 1
ATOM 3135 C CA . THR B 1 61 ? 25.156 13.086 0.458 1 97.5 61 THR B CA 1
ATOM 3136 C C . THR B 1 61 ? 24.688 12.758 1.871 1 97.5 61 THR B C 1
ATOM 3138 O O . THR B 1 61 ? 25.203 13.297 2.85 1 97.5 61 THR B O 1
ATOM 3141 N N . ILE B 1 62 ? 23.672 11.859 1.981 1 97.56 62 ILE B N 1
ATOM 3142 C CA . ILE B 1 62 ? 23.125 11.469 3.279 1 97.56 62 ILE B CA 1
ATOM 3143 C C . ILE B 1 62 ? 24.234 10.828 4.125 1 97.56 62 ILE B C 1
ATOM 3145 O O . ILE B 1 62 ? 24.375 11.141 5.309 1 97.56 62 ILE B O 1
ATOM 3149 N N . LYS B 1 63 ? 25 9.992 3.514 1 96.06 63 LYS B N 1
ATOM 3150 C CA . LYS B 1 63 ? 26.094 9.312 4.215 1 96.06 63 LYS B CA 1
ATOM 3151 C C . LYS B 1 63 ? 27.172 10.305 4.637 1 96.06 63 LYS B C 1
ATOM 3153 O O . LYS B 1 63 ? 27.641 10.273 5.773 1 96.06 63 LYS B O 1
ATOM 3158 N N . LYS B 1 64 ? 27.562 11.117 3.738 1 97.38 64 LYS B N 1
ATOM 3159 C CA . LYS B 1 64 ? 28.609 12.102 3.992 1 97.38 64 LYS B CA 1
ATOM 3160 C C . LYS B 1 64 ? 28.234 13.023 5.152 1 97.38 64 LYS B C 1
ATOM 3162 O O . LYS B 1 64 ? 29.078 13.352 5.988 1 97.38 64 LYS B O 1
ATOM 3167 N N . GLU B 1 65 ? 26.984 13.383 5.199 1 97.75 65 GLU B N 1
ATOM 3168 C CA . GLU B 1 65 ? 26.516 14.32 6.207 1 97.75 65 GLU B CA 1
ATOM 3169 C C . GLU B 1 65 ? 26.219 13.617 7.527 1 97.75 65 GLU B C 1
ATOM 3171 O O . GLU B 1 65 ? 25.953 14.266 8.539 1 97.75 65 GLU B O 1
ATOM 3176 N N . LYS B 1 66 ? 26.219 12.273 7.551 1 96.94 66 LYS B N 1
ATOM 3177 C CA . LYS B 1 66 ? 26 11.461 8.742 1 96.94 66 LYS B CA 1
ATOM 3178 C C . LYS B 1 66 ? 24.641 11.773 9.367 1 96.94 66 LYS B C 1
ATOM 3180 O O . LYS B 1 66 ? 24.547 12.031 10.57 1 96.94 66 LYS B O 1
ATOM 3185 N N . VAL B 1 67 ? 23.609 11.797 8.547 1 97.12 67 VAL B N 1
ATOM 3186 C CA . VAL B 1 67 ? 22.25 12.109 8.969 1 97.12 67 VAL B CA 1
ATOM 3187 C C . VAL B 1 67 ? 21.641 10.922 9.7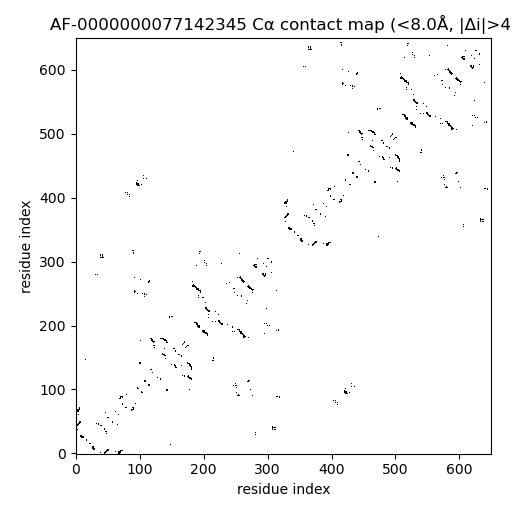19 1 97.12 67 VAL B C 1
ATOM 3189 O O . VAL B 1 67 ? 21.828 9.773 9.312 1 97.12 67 VAL B O 1
ATOM 3192 N N . ASP B 1 68 ? 20.906 11.211 10.805 1 97.56 68 ASP B N 1
ATOM 3193 C CA . ASP B 1 68 ? 20.297 10.172 11.633 1 97.56 68 ASP B CA 1
ATOM 3194 C C . ASP B 1 68 ? 18.859 9.898 11.195 1 97.56 68 ASP B C 1
ATOM 3196 O O . ASP B 1 68 ? 18.344 8.789 11.383 1 97.56 68 ASP B O 1
ATOM 3200 N N . LEU B 1 69 ? 18.219 10.859 10.711 1 98.5 69 LEU B N 1
ATOM 3201 C CA . LEU B 1 69 ? 16.797 10.828 10.391 1 98.5 69 LEU B CA 1
ATOM 3202 C C . LEU B 1 69 ? 16.469 11.797 9.25 1 98.5 69 LEU B C 1
ATOM 3204 O O . LEU B 1 69 ? 17 12.906 9.203 1 98.5 69 LEU B O 1
ATOM 3208 N N . ILE B 1 70 ? 15.688 11.344 8.367 1 98.75 70 ILE B N 1
ATOM 3209 C CA . ILE B 1 70 ? 15.312 12.18 7.238 1 98.75 70 ILE B CA 1
ATOM 3210 C C . ILE B 1 70 ? 13.93 12.781 7.473 1 98.75 70 ILE B C 1
ATOM 3212 O O . ILE B 1 70 ? 13.016 12.086 7.934 1 98.75 70 ILE B O 1
ATOM 3216 N N . PHE B 1 71 ? 13.766 14.047 7.215 1 98.38 71 PHE B N 1
ATOM 3217 C CA . PHE B 1 71 ? 12.516 14.797 7.25 1 98.38 71 PHE B CA 1
ATOM 3218 C C . PHE B 1 71 ? 12.141 15.297 5.859 1 98.38 71 PHE B C 1
ATOM 3220 O O . PHE B 1 71 ? 13.016 15.477 5.008 1 98.38 71 PHE B O 1
ATOM 3227 N N . ASN B 1 72 ? 10.828 15.383 5.527 1 95.5 72 ASN B N 1
ATOM 3228 C CA . ASN B 1 72 ? 10.305 16.078 4.352 1 95.5 72 ASN B CA 1
ATOM 3229 C C . ASN B 1 72 ? 10.453 15.227 3.092 1 95.5 72 ASN B C 1
ATOM 3231 O O . ASN B 1 72 ? 10.742 15.742 2.014 1 95.5 72 ASN B O 1
ATOM 3235 N N . ALA B 1 73 ? 10.398 13.883 3.299 1 94.06 73 ALA B N 1
ATOM 3236 C CA . ALA B 1 73 ? 10.141 13.086 2.1 1 94.06 73 ALA B CA 1
ATOM 3237 C C . ALA B 1 73 ? 8.82 13.5 1.445 1 94.06 73 ALA B C 1
ATOM 3239 O O . ALA B 1 73 ? 7.84 13.773 2.135 1 94.06 73 ALA B O 1
ATOM 3240 N N . SER B 1 74 ? 8.852 13.531 0.082 1 90.31 74 SER B N 1
ATOM 3241 C CA . SER B 1 74 ? 7.695 14.172 -0.531 1 90.31 74 SER B CA 1
ATOM 3242 C C . SER B 1 74 ? 7.09 13.297 -1.623 1 90.31 74 SER B C 1
ATOM 3244 O O . SER B 1 74 ? 6.184 13.727 -2.34 1 90.31 74 SER B O 1
ATOM 3246 N N . SER B 1 75 ? 7.586 12.117 -1.774 1 89.38 75 SER B N 1
ATOM 3247 C CA . SER B 1 75 ? 7.062 11.188 -2.768 1 89.38 75 SER B CA 1
ATOM 3248 C C . SER B 1 75 ? 7.254 9.742 -2.326 1 89.38 75 SER B C 1
ATOM 3250 O O . SER B 1 75 ? 8.094 9.453 -1.467 1 89.38 75 SER B O 1
ATOM 3252 N N . MET B 1 76 ? 6.52 8.953 -2.992 1 87.81 76 MET B N 1
ATOM 3253 C CA . MET B 1 76 ? 6.66 7.531 -2.697 1 87.81 76 MET B CA 1
ATOM 3254 C C . MET B 1 76 ? 8.031 7.02 -3.131 1 87.81 76 MET B C 1
ATOM 3256 O O . MET B 1 76 ? 8.586 6.121 -2.498 1 87.81 76 MET B O 1
ATOM 3260 N N . LYS B 1 77 ? 8.523 7.59 -4.16 1 91.25 77 LYS B N 1
ATOM 3261 C CA . LYS B 1 77 ? 9.867 7.219 -4.602 1 91.25 77 LYS B CA 1
ATOM 3262 C C . LYS B 1 77 ? 10.906 7.527 -3.525 1 91.25 77 LYS B C 1
ATOM 3264 O O . LYS B 1 77 ? 11.781 6.707 -3.246 1 91.25 77 LYS B O 1
ATOM 3269 N N . GLU B 1 78 ? 10.805 8.656 -2.955 1 95 78 GLU B N 1
ATOM 3270 C CA . GLU B 1 78 ? 11.727 9.031 -1.891 1 95 78 GLU B CA 1
ATOM 3271 C C . GLU B 1 78 ? 11.578 8.117 -0.679 1 95 78 GLU B C 1
ATOM 3273 O O . GLU B 1 78 ? 12.57 7.68 -0.1 1 95 78 GLU B O 1
ATOM 3278 N N . VAL B 1 79 ? 10.344 7.828 -0.331 1 94.38 79 VAL B N 1
ATOM 3279 C CA . VAL B 1 79 ? 10.078 6.938 0.795 1 94.38 79 VAL B CA 1
ATOM 3280 C C . VAL B 1 79 ? 10.648 5.551 0.5 1 94.38 79 VAL B C 1
ATOM 3282 O O . VAL B 1 79 ? 11.32 4.957 1.346 1 94.38 79 VAL B O 1
ATOM 3285 N N . ALA B 1 80 ? 10.367 5.078 -0.7 1 93.88 80 ALA B N 1
ATOM 3286 C CA . ALA B 1 80 ? 10.906 3.785 -1.112 1 93.88 80 ALA B CA 1
ATOM 3287 C C . ALA B 1 80 ? 12.43 3.768 -1.018 1 93.88 80 ALA B C 1
ATOM 3289 O O . ALA B 1 80 ? 13.016 2.793 -0.539 1 93.88 80 ALA B O 1
ATOM 3290 N N . PHE B 1 81 ? 13.047 4.824 -1.444 1 96.44 81 PHE B N 1
ATOM 3291 C CA . PHE B 1 81 ? 14.492 4.973 -1.399 1 96.44 81 PHE B CA 1
ATOM 3292 C C . PHE B 1 81 ? 15.008 4.848 0.03 1 96.44 81 PHE B C 1
ATOM 3294 O O . PHE B 1 81 ? 15.953 4.105 0.291 1 96.44 81 PHE B O 1
ATOM 3301 N N . LEU B 1 82 ? 14.383 5.523 0.874 1 97.06 82 LEU B N 1
ATOM 3302 C CA . LEU B 1 82 ? 14.805 5.512 2.27 1 97.06 82 LEU B CA 1
ATOM 3303 C C . LEU B 1 82 ? 14.648 4.121 2.877 1 97.06 82 LEU B C 1
ATOM 3305 O O . LEU B 1 82 ? 15.5 3.674 3.646 1 97.06 82 LEU B O 1
ATOM 3309 N N . GLU B 1 83 ? 13.641 3.434 2.533 1 94.25 83 GLU B N 1
ATOM 3310 C CA . GLU B 1 83 ? 13.414 2.08 3.035 1 94.25 83 GLU B CA 1
ATOM 3311 C C . GLU B 1 83 ? 14.438 1.105 2.461 1 94.25 83 GLU B C 1
ATOM 3313 O O . GLU B 1 83 ? 14.953 0.245 3.18 1 94.25 83 GLU B O 1
ATOM 3318 N N . VAL B 1 84 ? 14.703 1.255 1.219 1 95.12 84 VAL B N 1
ATOM 3319 C CA . VAL B 1 84 ? 15.664 0.374 0.556 1 95.12 84 VAL B CA 1
ATOM 3320 C C . VAL B 1 84 ? 17.016 0.457 1.259 1 95.12 84 VAL B C 1
ATOM 3322 O O . VAL B 1 84 ? 17.688 -0.561 1.459 1 95.12 84 VAL B O 1
ATOM 3325 N N . PHE B 1 85 ? 17.391 1.601 1.649 1 95.5 85 PHE B N 1
ATOM 3326 C CA . PHE B 1 85 ? 18.719 1.807 2.217 1 95.5 85 PHE B CA 1
ATOM 3327 C C . PHE B 1 85 ? 18.656 1.831 3.738 1 95.5 85 PHE B C 1
ATOM 3329 O O . PHE B 1 85 ? 19.641 2.176 4.398 1 95.5 85 PHE B O 1
ATOM 3336 N N . ASN B 1 86 ? 17.516 1.509 4.305 1 94.19 86 ASN B N 1
ATOM 3337 C CA . ASN B 1 86 ? 17.312 1.412 5.746 1 94.19 86 ASN B CA 1
ATOM 3338 C C . ASN B 1 86 ? 17.656 2.725 6.449 1 94.19 86 ASN B C 1
ATOM 3340 O O . ASN B 1 86 ? 18.344 2.73 7.469 1 94.19 86 ASN B O 1
ATOM 3344 N N . ILE B 1 87 ? 17.234 3.793 5.852 1 96.69 87 ILE B N 1
ATOM 3345 C CA . ILE B 1 87 ? 17.422 5.117 6.43 1 96.69 87 ILE B CA 1
ATOM 3346 C C . ILE B 1 87 ? 16.156 5.551 7.148 1 96.69 87 ILE B C 1
ATOM 3348 O O . ILE B 1 87 ? 15.086 5.652 6.531 1 96.69 87 ILE B O 1
ATOM 3352 N N . PRO B 1 88 ? 16.219 5.816 8.453 1 97.69 88 PRO B N 1
ATOM 3353 C CA . PRO B 1 88 ? 15.023 6.266 9.188 1 97.69 88 PRO B CA 1
ATOM 3354 C C . PRO B 1 88 ? 14.469 7.586 8.648 1 97.69 88 PRO B C 1
ATOM 3356 O O . PRO B 1 88 ? 15.242 8.469 8.258 1 97.69 88 PRO B O 1
ATOM 3359 N N . TYR B 1 89 ? 13.172 7.738 8.672 1 98.06 89 TYR B N 1
ATOM 3360 C CA . TYR B 1 89 ? 12.547 8.953 8.172 1 98.06 89 TYR B CA 1
ATOM 3361 C C . TYR B 1 89 ? 11.25 9.25 8.922 1 98.06 89 TYR B C 1
ATOM 3363 O O . TYR B 1 89 ? 10.688 8.359 9.57 1 98.06 89 TYR B O 1
ATOM 3371 N N . VAL B 1 90 ? 10.797 10.484 8.805 1 97.88 90 VAL B N 1
ATOM 3372 C CA . VAL B 1 90 ? 9.562 10.938 9.438 1 97.88 90 VAL B CA 1
ATOM 3373 C C . VAL B 1 90 ? 8.391 10.727 8.477 1 97.88 90 VAL B C 1
ATOM 3375 O O . VAL B 1 90 ? 8.469 11.094 7.305 1 97.88 90 VAL B O 1
ATOM 3378 N N . GLY B 1 91 ? 7.281 10.18 9.047 1 96.44 91 GLY B N 1
ATOM 3379 C CA . GLY B 1 91 ? 6.066 10.055 8.258 1 96.44 91 GLY B CA 1
ATOM 3380 C C . GLY B 1 91 ? 5.715 8.617 7.922 1 96.44 91 GLY B C 1
ATOM 3381 O O . GLY B 1 91 ? 6.375 7.688 8.391 1 96.44 91 GLY B O 1
ATOM 3382 N N . SER B 1 92 ? 4.723 8.461 7.148 1 93.25 92 SER B N 1
ATOM 3383 C CA . SER B 1 92 ? 4.176 7.152 6.801 1 93.25 92 SER B CA 1
ATOM 3384 C C . SER B 1 92 ? 5.02 6.461 5.738 1 93.25 92 SER B C 1
ATOM 3386 O O . SER B 1 92 ? 5.625 7.121 4.891 1 93.25 92 SER B O 1
ATOM 3388 N N . GLY B 1 93 ? 5.082 5.191 5.785 1 89.25 93 GLY B N 1
ATOM 3389 C CA . GLY B 1 93 ? 5.918 4.418 4.875 1 89.25 93 GLY B CA 1
ATOM 3390 C C . GLY B 1 93 ? 5.121 3.67 3.824 1 89.25 93 GLY B C 1
ATOM 3391 O O . GLY B 1 93 ? 4 4.062 3.49 1 89.25 93 GLY B O 1
ATOM 3392 N N . LEU B 1 94 ? 5.758 2.721 3.246 1 83.69 94 LEU B N 1
ATOM 3393 C CA . LEU B 1 94 ? 5.203 1.947 2.141 1 83.69 94 LEU B CA 1
ATOM 3394 C C . LEU B 1 94 ? 4.098 1.019 2.629 1 83.69 94 LEU B C 1
ATOM 3396 O O . LEU B 1 94 ? 3.338 0.475 1.824 1 83.69 94 LEU B O 1
ATOM 3400 N N . ASP B 1 95 ? 4.047 0.81 3.873 1 74.5 95 ASP B N 1
ATOM 3401 C CA . ASP B 1 95 ? 3.049 -0.094 4.438 1 74.5 95 ASP B CA 1
ATOM 3402 C C . ASP B 1 95 ? 1.678 0.575 4.504 1 74.5 95 ASP B C 1
ATOM 3404 O O . ASP B 1 95 ? 0.69 -0.059 4.883 1 74.5 95 ASP B O 1
ATOM 3408 N N . LEU B 1 96 ? 1.718 1.847 4.336 1 69.62 96 LEU B N 1
ATOM 3409 C CA . LEU B 1 96 ? 0.446 2.539 4.16 1 69.62 96 LEU B CA 1
ATOM 3410 C C . LEU B 1 96 ? -0.123 2.291 2.77 1 69.62 96 LEU B C 1
ATOM 3412 O O . LEU B 1 96 ? 0.63 2.129 1.806 1 69.62 96 LEU B O 1
ATOM 3416 N N . VAL B 1 97 ? -1.538 1.905 2.789 1 65.88 97 VAL B N 1
ATOM 3417 C CA . VAL B 1 97 ? -2.141 1.771 1.466 1 65.88 97 VAL B CA 1
ATOM 3418 C C . VAL B 1 97 ? -1.652 2.898 0.559 1 65.88 97 VAL B C 1
ATOM 3420 O O . VAL B 1 97 ? -1.669 4.07 0.949 1 65.88 97 VAL B O 1
ATOM 3423 N N . ALA B 1 98 ? -1.051 2.434 -0.498 1 62.03 98 ALA B N 1
ATOM 3424 C CA . ALA B 1 98 ? -0.491 3.346 -1.491 1 62.03 98 ALA B CA 1
ATOM 3425 C C . ALA B 1 98 ? -1.408 4.543 -1.716 1 62.03 98 ALA B C 1
ATOM 3427 O O . ALA B 1 98 ? -2.473 4.645 -1.099 1 62.03 98 ALA B O 1
ATOM 3428 N N . THR B 1 99 ? -1.004 5.551 -2.498 1 64.62 99 THR B N 1
ATOM 3429 C CA . THR B 1 99 ? -1.644 6.812 -2.85 1 64.62 99 THR B CA 1
ATOM 3430 C C . THR B 1 99 ? -2.926 6.57 -3.641 1 64.62 99 THR B C 1
ATOM 3432 O O . THR B 1 99 ? -3.506 7.504 -4.199 1 64.62 99 THR B O 1
ATOM 3435 N N . ASP B 1 100 ? -3.455 5.324 -3.57 1 79.62 100 ASP B N 1
ATOM 3436 C CA . ASP B 1 100 ? -4.688 5 -4.281 1 79.62 100 ASP B CA 1
ATOM 3437 C C . ASP B 1 100 ? -5.914 5.414 -3.471 1 79.62 100 ASP B C 1
ATOM 3439 O O . ASP B 1 100 ? -6.23 4.793 -2.453 1 79.62 100 ASP B O 1
ATOM 3443 N N . LYS B 1 101 ? -6.621 6.375 -3.994 1 88.25 101 LYS B N 1
ATOM 3444 C CA . LYS B 1 101 ? -7.77 6.941 -3.293 1 88.25 101 LYS B CA 1
ATOM 3445 C C . LYS B 1 101 ? -8.883 5.906 -3.131 1 88.25 101 LYS B C 1
ATOM 3447 O O . LYS B 1 101 ? -9.555 5.867 -2.1 1 88.25 101 LYS B O 1
ATOM 3452 N N . ARG B 1 102 ? -9.023 5.105 -4.121 1 90.62 102 ARG B N 1
ATOM 3453 C CA . ARG B 1 102 ? -10.086 4.105 -4.07 1 90.62 102 ARG B CA 1
ATOM 3454 C C . ARG B 1 102 ? -9.82 3.082 -2.969 1 90.62 102 ARG B C 1
ATOM 3456 O O . ARG B 1 102 ? -10.719 2.768 -2.182 1 90.62 102 ARG B O 1
ATOM 3463 N N . MET B 1 103 ? -8.633 2.572 -2.863 1 90.56 103 MET B N 1
ATOM 3464 C CA . MET B 1 103 ? -8.312 1.563 -1.859 1 90.56 103 MET B CA 1
ATOM 3465 C C . MET B 1 103 ? -8.445 2.133 -0.451 1 90.56 103 MET B C 1
ATOM 3467 O O . MET B 1 103 ? -8.93 1.453 0.454 1 90.56 103 MET B O 1
ATOM 3471 N N . ARG B 1 104 ? -7.984 3.34 -0.29 1 92.12 104 ARG B N 1
ATOM 3472 C CA . ARG B 1 104 ? -8.148 3.982 1.009 1 92.12 104 ARG B CA 1
ATOM 3473 C C . ARG B 1 104 ? -9.625 4.133 1.363 1 92.12 104 ARG B C 1
ATOM 3475 O O . ARG B 1 104 ? -10.023 3.875 2.502 1 92.12 104 ARG B O 1
ATOM 3482 N N . LYS B 1 105 ? -10.43 4.496 0.384 1 95.06 105 LYS B N 1
ATOM 3483 C CA . LYS B 1 105 ? -11.859 4.648 0.613 1 95.06 105 LYS B CA 1
ATOM 3484 C C . LYS B 1 105 ? -12.516 3.307 0.918 1 95.06 105 LYS B C 1
ATOM 3486 O O . LYS B 1 105 ? -13.422 3.227 1.751 1 95.06 105 LYS B O 1
ATOM 3491 N N . ASP B 1 106 ? -12.047 2.246 0.221 1 94.25 106 ASP B N 1
ATOM 3492 C CA . ASP B 1 106 ? -12.562 0.911 0.521 1 94.25 106 ASP B CA 1
ATOM 3493 C C . ASP B 1 106 ? -12.359 0.565 1.995 1 94.25 106 ASP B C 1
ATOM 3495 O O . ASP B 1 106 ? -13.289 0.101 2.66 1 94.25 106 ASP B O 1
ATOM 3499 N N . ILE B 1 107 ? -11.18 0.814 2.504 1 93.69 107 ILE B N 1
ATOM 3500 C CA . ILE B 1 107 ? -10.836 0.483 3.881 1 93.69 107 ILE B CA 1
ATOM 3501 C C . ILE B 1 107 ? -11.656 1.337 4.844 1 93.69 107 ILE B C 1
ATOM 3503 O O . ILE B 1 107 ? -12.234 0.82 5.801 1 93.69 107 ILE B O 1
ATOM 3507 N N . VAL B 1 108 ? -11.711 2.619 4.555 1 96.31 108 VAL B N 1
ATOM 3508 C CA . VAL B 1 108 ? -12.453 3.549 5.398 1 96.31 108 VAL B CA 1
ATOM 3509 C C . VAL B 1 108 ? -13.922 3.129 5.465 1 96.31 108 VAL B C 1
ATOM 3511 O O . VAL B 1 108 ? -14.492 3.033 6.555 1 96.31 108 VAL B O 1
ATOM 3514 N N . ALA B 1 109 ? -14.516 2.82 4.336 1 96.44 109 ALA B N 1
ATOM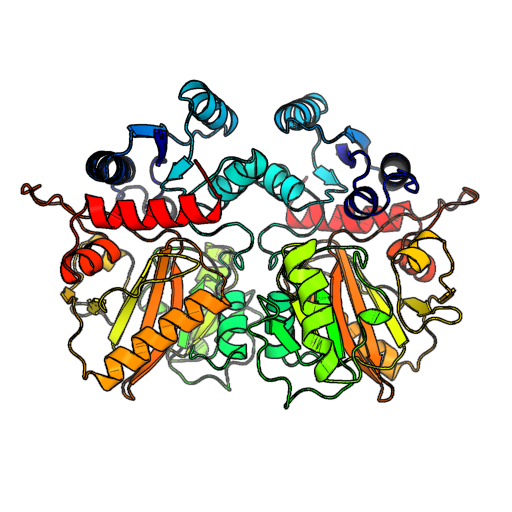 3515 C CA . ALA B 1 109 ? -15.922 2.428 4.246 1 96.44 109 ALA B CA 1
ATOM 3516 C C . ALA B 1 109 ? -16.172 1.099 4.957 1 96.44 109 ALA B C 1
ATOM 3518 O O . ALA B 1 109 ? -17.188 0.92 5.617 1 96.44 109 ALA B O 1
ATOM 3519 N N . PHE B 1 110 ? -15.266 0.205 4.863 1 94.69 110 PHE B N 1
ATOM 3520 C CA . PHE B 1 110 ? -15.398 -1.098 5.508 1 94.69 110 PHE B CA 1
ATOM 3521 C C . PHE B 1 110 ? -15.5 -0.948 7.02 1 94.69 110 PHE B C 1
ATOM 3523 O O . PHE B 1 110 ? -16.203 -1.714 7.68 1 94.69 110 PHE B O 1
ATOM 3530 N N . HIS B 1 111 ? -14.828 -0.029 7.543 1 95.19 111 HIS B N 1
ATOM 3531 C CA . HIS B 1 111 ? -14.82 0.178 8.984 1 95.19 111 HIS B CA 1
ATOM 3532 C C . HIS B 1 111 ? -15.992 1.059 9.422 1 95.19 111 HIS B C 1
ATOM 3534 O O . HIS B 1 111 ? -16.031 1.531 10.562 1 95.19 111 HIS B O 1
ATOM 3540 N N . GLY B 1 112 ? -16.875 1.339 8.547 1 96.5 112 GLY B N 1
ATOM 3541 C CA . GLY B 1 112 ? -18.078 2.08 8.875 1 96.5 112 GLY B CA 1
ATOM 3542 C C . GLY B 1 112 ? -17.844 3.574 9 1 96.5 112 GLY B C 1
ATOM 3543 O O . GLY B 1 112 ? -18.656 4.285 9.594 1 96.5 112 GLY B O 1
ATOM 3544 N N . LEU B 1 113 ? -16.703 4.027 8.57 1 97.94 113 LEU B N 1
ATOM 3545 C CA . LEU B 1 113 ? -16.406 5.453 8.578 1 97.94 113 LEU B CA 1
ATOM 3546 C C . LEU B 1 113 ? -16.938 6.129 7.32 1 97.94 113 LEU B C 1
ATOM 3548 O O . LEU B 1 113 ? -16.953 5.52 6.246 1 97.94 113 LEU B O 1
ATOM 3552 N N . PRO B 1 114 ? -17.312 7.371 7.402 1 98.12 114 PRO B N 1
ATOM 3553 C CA . PRO B 1 114 ? -18.031 8 6.293 1 98.12 114 PRO B CA 1
ATOM 3554 C C . PRO B 1 114 ? -17.094 8.406 5.145 1 98.12 114 PRO B C 1
ATOM 3556 O O . PRO B 1 114 ? -16.094 9.078 5.371 1 98.12 114 PRO B O 1
ATOM 3559 N N . THR B 1 115 ? -17.453 8.07 4 1 98 115 THR B N 1
ATOM 3560 C CA . THR B 1 115 ? -16.875 8.523 2.74 1 98 115 THR B CA 1
ATOM 3561 C C . THR B 1 115 ? -17.906 8.469 1.622 1 98 115 THR B C 1
ATOM 3563 O O . THR B 1 115 ? -18.828 7.637 1.655 1 98 115 THR B O 1
ATOM 3566 N N . PRO B 1 116 ? -17.891 9.391 0.662 1 97.44 116 PRO B N 1
ATOM 3567 C CA . PRO B 1 116 ? -18.859 9.305 -0.423 1 97.44 116 PRO B CA 1
ATOM 3568 C C . PRO B 1 116 ? -18.844 7.953 -1.134 1 97.44 116 PRO B C 1
ATOM 3570 O O . PRO B 1 116 ? -17.766 7.363 -1.311 1 97.44 116 PRO B O 1
ATOM 3573 N N . LYS B 1 117 ? -20.016 7.539 -1.541 1 97.06 117 LYS B N 1
ATOM 3574 C CA . LYS B 1 117 ? -20.078 6.363 -2.4 1 97.06 117 LYS B CA 1
ATOM 3575 C C . LYS B 1 117 ? -19.391 6.625 -3.738 1 97.06 117 LYS B C 1
ATOM 3577 O O . LYS B 1 117 ? -19.406 7.75 -4.242 1 97.06 117 LYS B O 1
ATOM 3582 N N . TYR B 1 118 ? -18.812 5.574 -4.281 1 96.75 118 TYR B N 1
ATOM 3583 C CA . TYR B 1 118 ? -18 5.812 -5.465 1 96.75 118 TYR B CA 1
ATOM 3584 C C . TYR B 1 118 ? -17.969 4.59 -6.371 1 96.75 118 TYR B C 1
ATOM 3586 O O . TYR B 1 118 ? -18.391 3.502 -5.969 1 96.75 118 TYR B O 1
ATOM 3594 N N . VAL B 1 119 ? -17.562 4.77 -7.598 1 95.19 119 VAL B N 1
ATOM 3595 C CA . VAL B 1 119 ? -17.172 3.752 -8.562 1 95.19 119 VAL B CA 1
ATOM 3596 C C . VAL B 1 119 ? -15.898 4.199 -9.297 1 95.19 119 VAL B C 1
ATOM 3598 O O . VAL B 1 119 ? -15.5 5.363 -9.203 1 95.19 119 VAL B O 1
ATOM 3601 N N . VAL B 1 120 ? -15.242 3.252 -9.906 1 94.38 120 VAL B N 1
ATOM 3602 C CA . VAL B 1 120 ? -14.016 3.559 -10.641 1 94.38 120 VAL B CA 1
ATOM 3603 C C . VAL B 1 120 ? -14.195 3.215 -12.117 1 94.38 120 VAL B C 1
ATOM 3605 O O . VAL B 1 120 ? -14.711 2.148 -12.453 1 94.38 120 VAL B O 1
ATOM 3608 N N . ALA B 1 121 ? -13.867 4.137 -12.93 1 94.06 121 ALA B N 1
ATOM 3609 C CA . ALA B 1 121 ? -13.859 3.906 -14.367 1 94.06 121 ALA B CA 1
ATOM 3610 C C . ALA B 1 121 ? -12.438 3.902 -14.922 1 94.06 121 ALA B C 1
ATOM 3612 O O . ALA B 1 121 ? -11.688 4.859 -14.719 1 94.06 121 ALA B O 1
ATOM 3613 N N . LYS B 1 122 ? -12.141 2.82 -15.656 1 88.62 122 LYS B N 1
ATOM 3614 C CA . LYS B 1 122 ? -10.797 2.719 -16.219 1 88.62 122 LYS B CA 1
ATOM 3615 C C . LYS B 1 122 ? -10.734 3.383 -17.594 1 88.62 122 LYS B C 1
ATOM 3617 O O . LYS B 1 122 ? -9.648 3.68 -18.094 1 88.62 122 LYS B O 1
ATOM 3622 N N . ASN B 1 123 ? -11.75 3.465 -18.203 1 89.69 123 ASN B N 1
ATOM 3623 C CA . ASN B 1 123 ? -11.867 4.164 -19.484 1 89.69 123 ASN B CA 1
ATOM 3624 C C . ASN B 1 123 ? -13.266 4.734 -19.688 1 89.69 123 ASN B C 1
ATOM 3626 O O . ASN B 1 123 ? -14.195 4.398 -18.953 1 89.69 123 ASN B O 1
ATOM 3630 N N . SER B 1 124 ? -13.352 5.617 -20.688 1 91.25 124 SER B N 1
ATOM 3631 C CA . SER B 1 124 ? -14.594 6.352 -20.891 1 91.25 124 SER B CA 1
ATOM 3632 C C . SER B 1 124 ? -15.648 5.473 -21.562 1 91.25 124 SER B C 1
ATOM 3634 O O . SER B 1 124 ? -16.828 5.812 -21.562 1 91.25 124 SER B O 1
ATOM 3636 N N . GLN B 1 125 ? -15.234 4.355 -22.094 1 89.44 125 GLN B N 1
ATOM 3637 C CA . GLN B 1 125 ? -16.156 3.48 -22.812 1 89.44 125 GLN B CA 1
ATOM 3638 C C . GLN B 1 125 ? -16.766 2.443 -21.891 1 89.44 125 GLN B C 1
ATOM 3640 O O . GLN B 1 125 ? -17.766 1.804 -22.234 1 89.44 125 GLN B O 1
ATOM 3645 N N . GLU B 1 126 ? -16.156 2.268 -20.734 1 89 126 GLU B N 1
ATOM 3646 C CA . GLU B 1 126 ? -16.625 1.271 -19.781 1 89 126 GLU B CA 1
ATOM 3647 C C . GLU B 1 126 ? -16.812 1.881 -18.391 1 89 126 GLU B C 1
ATOM 3649 O O . GLU B 1 126 ? -16.109 1.509 -17.453 1 89 126 GLU B O 1
ATOM 3654 N N . ILE B 1 127 ? -17.781 2.705 -18.328 1 93.88 127 ILE B N 1
ATOM 3655 C CA . ILE B 1 127 ? -18.125 3.303 -17.031 1 93.88 127 ILE B CA 1
ATOM 3656 C C . ILE B 1 127 ? -19.109 2.412 -16.297 1 93.88 127 ILE B C 1
ATOM 3658 O O . ILE B 1 127 ? -20.172 2.061 -16.844 1 93.88 127 ILE B O 1
ATOM 3662 N N . PRO B 1 128 ? -18.781 2.021 -15.109 1 93.81 128 PRO B N 1
ATOM 3663 C CA . PRO B 1 128 ? -19.734 1.21 -14.352 1 93.81 128 PRO B CA 1
ATOM 3664 C C . PRO B 1 128 ? -21.047 1.933 -14.094 1 93.81 128 PRO B C 1
ATOM 3666 O O . PRO B 1 128 ? -21.125 3.16 -14.211 1 93.81 128 PRO B O 1
ATOM 3669 N N . PRO B 1 129 ? -22.078 1.145 -13.75 1 92.62 129 PRO B N 1
ATOM 3670 C CA . PRO B 1 129 ? -23.359 1.772 -13.414 1 92.62 129 PRO B CA 1
ATOM 3671 C C . PRO B 1 129 ? -23.25 2.723 -12.219 1 92.62 129 PRO B C 1
ATOM 3673 O O . PRO B 1 129 ? -22.594 2.402 -11.227 1 92.62 129 PRO B O 1
ATOM 3676 N N . VAL B 1 130 ? -23.859 3.871 -12.406 1 94.38 130 VAL B N 1
ATOM 3677 C CA . VAL B 1 130 ? -23.781 4.883 -11.352 1 94.38 130 VAL B CA 1
ATOM 3678 C C . VAL B 1 130 ? -25.156 5.129 -10.766 1 94.38 130 VAL B C 1
ATOM 3680 O O . VAL B 1 130 ? -25.375 6.117 -10.062 1 94.38 130 VAL B O 1
ATOM 3683 N N . GLY B 1 131 ? -26.078 4.27 -11.086 1 91.75 131 GLY B N 1
ATOM 3684 C CA . GLY B 1 131 ? -27.453 4.438 -10.656 1 91.75 131 GLY B CA 1
ATOM 3685 C C . GLY B 1 131 ? -27.609 4.449 -9.141 1 91.75 131 GLY B C 1
ATOM 3686 O O . GLY B 1 131 ? -28.562 5.039 -8.617 1 91.75 131 GLY B O 1
ATOM 3687 N N . HIS B 1 132 ? -26.766 3.854 -8.461 1 93.12 132 HIS B N 1
ATOM 3688 C CA . HIS B 1 132 ? -26.859 3.764 -7.008 1 93.12 132 HIS B CA 1
ATOM 3689 C C . HIS B 1 132 ? -26.188 4.965 -6.344 1 93.12 132 HIS B C 1
ATOM 3691 O O . HIS B 1 132 ? -26.266 5.117 -5.121 1 93.12 132 HIS B O 1
ATOM 3697 N N . LEU B 1 133 ? -25.578 5.805 -7.105 1 96.06 133 LEU B N 1
ATOM 3698 C CA . LEU B 1 133 ? -24.938 7.016 -6.594 1 96.06 133 LEU B CA 1
ATOM 3699 C C . LEU B 1 133 ? -25.891 8.211 -6.707 1 96.06 133 LEU B C 1
ATOM 3701 O O . LEU B 1 133 ? -26.609 8.344 -7.695 1 96.06 133 LEU B O 1
ATOM 3705 N N . ARG B 1 134 ? -25.828 9.055 -5.758 1 95.38 134 ARG B N 1
ATOM 3706 C CA . ARG B 1 134 ? -26.625 10.273 -5.777 1 95.38 134 ARG B CA 1
ATOM 3707 C C . ARG B 1 134 ? -25.906 11.391 -6.527 1 95.38 134 ARG B C 1
ATOM 3709 O O . ARG B 1 134 ? -24.766 11.727 -6.199 1 95.38 134 ARG B O 1
ATOM 3716 N N . PHE B 1 135 ? -26.625 12.008 -7.508 1 95.12 135 PHE B N 1
ATOM 3717 C CA . PHE B 1 135 ? -26.078 13.148 -8.234 1 95.12 135 PHE B CA 1
ATOM 3718 C C . PHE B 1 135 ? -26.219 14.43 -7.41 1 95.12 135 PHE B C 1
ATOM 3720 O O . PHE B 1 135 ? -27.141 14.539 -6.59 1 95.12 135 PHE B O 1
ATOM 3727 N N . PRO B 1 136 ? -25.375 15.414 -7.629 1 95.75 136 PRO B N 1
ATOM 3728 C CA . PRO B 1 136 ? -24.281 15.414 -8.602 1 95.75 136 PRO B CA 1
ATOM 3729 C C . PRO B 1 136 ? -23.125 14.516 -8.172 1 95.75 136 PRO B C 1
ATOM 3731 O O . PRO B 1 136 ? -23.031 14.117 -7.008 1 95.75 136 PRO B O 1
ATOM 3734 N N . LEU B 1 137 ? -22.344 14.195 -9.211 1 96.5 137 LEU B N 1
ATOM 3735 C CA . LEU B 1 137 ? -21.156 13.383 -8.984 1 96.5 137 LEU B CA 1
ATOM 3736 C C . LEU B 1 137 ? -19.891 14.219 -9.156 1 96.5 137 LEU B C 1
ATOM 3738 O O . LEU B 1 137 ? -19.922 15.281 -9.789 1 96.5 137 LEU B O 1
ATOM 3742 N N . PHE B 1 138 ? -18.875 13.805 -8.531 1 94.25 138 PHE B N 1
ATOM 3743 C CA . PHE B 1 138 ? -17.547 14.398 -8.672 1 94.25 138 PHE B CA 1
ATOM 3744 C C . PHE B 1 138 ? -16.562 13.391 -9.242 1 94.25 138 PHE B C 1
ATOM 3746 O O . PHE B 1 138 ? -16.422 12.281 -8.727 1 94.25 138 PHE B O 1
ATOM 3753 N N . VAL B 1 139 ? -15.859 13.797 -10.32 1 93.25 139 VAL B N 1
ATOM 3754 C CA . VAL B 1 139 ? -14.922 12.898 -10.992 1 93.25 139 VAL B CA 1
ATOM 3755 C C . VAL B 1 139 ? -13.492 13.391 -10.781 1 93.25 139 VAL B C 1
ATOM 3757 O O . VAL B 1 139 ? -13.188 14.555 -11.047 1 93.25 139 VAL B O 1
ATOM 3760 N N . LYS B 1 140 ? -12.656 12.531 -10.281 1 89.5 140 LYS B N 1
ATOM 3761 C CA . LYS B 1 140 ? -11.266 12.914 -10.047 1 89.5 140 LYS B CA 1
ATOM 3762 C C . LYS B 1 140 ? -10.312 11.758 -10.352 1 89.5 140 LYS B C 1
ATOM 3764 O O . LYS B 1 140 ? -10.734 10.602 -10.391 1 89.5 140 LYS B O 1
ATOM 3769 N N . PRO B 1 141 ? -9.031 12.109 -10.625 1 86.88 141 PRO B N 1
ATOM 3770 C CA . PRO B 1 141 ? -8.07 11.023 -10.797 1 86.88 141 PRO B CA 1
ATOM 3771 C C . PRO B 1 141 ? -7.895 10.18 -9.531 1 86.88 141 PRO B C 1
ATOM 3773 O O . PRO B 1 141 ? -7.98 10.703 -8.422 1 86.88 141 PRO B O 1
ATOM 3776 N N . ILE B 1 142 ? -7.582 8.906 -9.695 1 86.31 142 ILE B N 1
ATOM 3777 C CA . ILE B 1 142 ? -7.516 7.957 -8.586 1 86.31 142 ILE B CA 1
ATOM 3778 C C . ILE B 1 142 ? -6.277 8.242 -7.738 1 86.31 142 ILE B C 1
ATOM 3780 O O . ILE B 1 142 ? -6.246 7.918 -6.551 1 86.31 142 ILE B O 1
ATOM 3784 N N . SER B 1 143 ? -5.262 8.781 -8.422 1 77.94 143 SER B N 1
ATOM 3785 C CA . SER B 1 143 ? -4.043 9.133 -7.699 1 77.94 143 SER B CA 1
ATOM 3786 C C . SER B 1 143 ? -3.658 10.586 -7.945 1 77.94 143 SER B C 1
ATOM 3788 O O . SER B 1 143 ? -4.176 11.227 -8.859 1 77.94 143 SER B O 1
ATOM 3790 N N . GLY B 1 144 ? -2.783 11.102 -7.059 1 70.44 144 GLY B N 1
ATOM 3791 C CA . GLY B 1 144 ? -2.293 12.453 -7.266 1 70.44 144 GLY B CA 1
ATOM 3792 C C . GLY B 1 144 ? -2.617 13.383 -6.117 1 70.44 144 GLY B C 1
ATOM 3793 O O . GLY B 1 144 ? -3.301 13 -5.168 1 70.44 144 GLY B O 1
ATOM 3794 N N . ARG B 1 145 ? -1.902 14.562 -6.266 1 62.09 145 ARG B N 1
ATOM 3795 C CA . ARG B 1 145 ? -2.018 15.578 -5.223 1 62.09 145 ARG B CA 1
ATOM 3796 C C . ARG B 1 145 ? -2.459 16.922 -5.805 1 62.09 145 ARG B C 1
ATOM 3798 O O . ARG B 1 145 ? -2.402 17.125 -7.02 1 62.09 145 ARG B O 1
ATOM 3805 N N . GLY B 1 146 ? -2.977 17.672 -4.961 1 57.53 146 GLY B N 1
ATOM 3806 C CA . GLY B 1 146 ? -3.131 19.094 -5.23 1 57.53 146 GLY B CA 1
ATOM 3807 C C . GLY B 1 146 ? -4.297 19.391 -6.148 1 57.53 146 GLY B C 1
ATOM 3808 O O . GLY B 1 146 ? -4.301 20.422 -6.836 1 57.53 146 GLY B O 1
ATOM 3809 N N . SER B 1 147 ? -5.129 18.547 -6.27 1 57.06 147 SER B N 1
ATOM 3810 C CA . SER B 1 147 ? -6.328 18.766 -7.07 1 57.06 147 SER B CA 1
ATOM 3811 C C . SER B 1 147 ? -5.977 18.984 -8.539 1 57.06 147 SER B C 1
ATOM 3813 O O . SER B 1 147 ? -6.668 19.719 -9.242 1 57.06 147 SER B O 1
ATOM 3815 N N . ALA B 1 148 ? -4.871 18.484 -8.898 1 57.91 148 ALA B N 1
ATOM 3816 C CA . ALA B 1 148 ? -4.492 18.578 -10.305 1 57.91 148 ALA B CA 1
ATOM 3817 C C . ALA B 1 148 ? -5.555 17.953 -11.203 1 57.91 148 ALA B C 1
ATOM 3819 O O . ALA B 1 148 ? -6.016 16.844 -10.953 1 57.91 148 ALA B O 1
ATOM 3820 N N . GLY B 1 149 ? -6.016 18.719 -12.117 1 60.19 149 GLY B N 1
ATOM 3821 C CA . GLY B 1 149 ? -6.977 18.219 -13.094 1 60.19 149 GLY B CA 1
ATOM 3822 C C . GLY B 1 149 ? -8.414 18.422 -12.656 1 60.19 149 GLY B C 1
ATOM 3823 O O . GLY B 1 149 ? -9.336 17.859 -13.266 1 60.19 149 GLY B O 1
ATOM 3824 N N . ILE B 1 150 ? -8.508 19.094 -11.523 1 67.12 150 ILE B N 1
ATOM 3825 C CA . ILE B 1 150 ? -9.852 19.266 -10.984 1 67.12 150 ILE B CA 1
ATOM 3826 C C . ILE B 1 150 ? -10.328 20.688 -11.25 1 67.12 150 ILE B C 1
ATOM 3828 O O . ILE B 1 150 ? -9.594 21.656 -11.023 1 67.12 150 ILE B O 1
ATOM 3832 N N . ASP B 1 151 ? -11.359 20.797 -11.922 1 74.75 151 ASP B N 1
ATOM 3833 C CA . ASP B 1 151 ? -12.078 22.047 -12.094 1 74.75 151 ASP B CA 1
ATOM 3834 C C . ASP B 1 151 ? -13.586 21.844 -11.969 1 74.75 151 ASP B C 1
ATOM 3836 O O . ASP B 1 151 ? -14.039 20.781 -11.547 1 74.75 151 ASP B O 1
ATOM 3840 N N . GLU B 1 152 ? -14.281 22.906 -12.211 1 77.25 152 GLU B N 1
ATOM 3841 C CA . GLU B 1 152 ? -15.727 22.859 -12.016 1 77.25 152 GLU B CA 1
ATOM 3842 C C . GLU B 1 152 ? -16.391 21.828 -12.93 1 77.25 152 GLU B C 1
ATOM 3844 O O . GLU B 1 152 ? -17.438 21.281 -12.602 1 77.25 152 GLU B O 1
ATOM 3849 N N . GLU B 1 153 ? -15.75 21.547 -13.969 1 82.31 153 GLU B N 1
ATOM 3850 C CA . GLU B 1 153 ? -16.312 20.594 -14.922 1 82.31 153 GLU B CA 1
ATOM 3851 C C . GLU B 1 153 ? -16.297 19.188 -14.359 1 82.31 153 GLU B C 1
ATOM 3853 O O . GLU B 1 153 ? -16.984 18.297 -14.875 1 82.31 153 GLU B O 1
ATOM 3858 N N . ASN B 1 154 ? -15.586 19.047 -13.305 1 88.88 154 ASN B N 1
ATOM 3859 C CA . ASN B 1 154 ? -15.477 17.719 -12.703 1 88.88 154 ASN B CA 1
ATOM 3860 C C . ASN B 1 154 ? -16.703 17.391 -11.859 1 88.88 154 ASN B C 1
ATOM 3862 O O . ASN B 1 154 ? -16.891 16.234 -11.445 1 88.88 154 ASN B O 1
ATOM 3866 N N . ILE B 1 155 ? -17.5 18.406 -11.617 1 90.62 155 ILE B N 1
ATOM 3867 C CA . ILE B 1 155 ? -18.797 18.172 -11 1 90.62 155 ILE B CA 1
ATOM 3868 C C . ILE B 1 155 ? -19.828 17.844 -12.086 1 90.62 155 ILE B C 1
ATOM 3870 O O . ILE B 1 155 ? -20.109 18.672 -12.945 1 90.62 155 ILE B O 1
ATOM 3874 N N . VAL B 1 156 ? -20.375 16.734 -12.008 1 93.81 156 VAL B N 1
ATOM 3875 C CA . VAL B 1 156 ? -21.266 16.234 -13.062 1 93.81 156 VAL B CA 1
ATOM 3876 C C . VAL B 1 156 ? -22.688 16.156 -12.547 1 93.81 156 VAL B C 1
ATOM 3878 O O . VAL B 1 156 ? -22.984 15.398 -11.617 1 93.81 156 VAL B O 1
ATOM 3881 N N . TYR B 1 157 ? -23.562 16.828 -13.234 1 92.81 157 TYR B N 1
ATOM 3882 C CA . TYR B 1 157 ? -24.953 16.891 -12.805 1 92.81 157 TYR B CA 1
ATOM 3883 C C . TYR B 1 157 ? -25.812 15.906 -13.594 1 92.81 157 TYR B C 1
ATOM 3885 O O . TYR B 1 157 ? -26.906 15.555 -13.172 1 92.81 157 TYR B O 1
ATOM 3893 N N . ASP B 1 158 ? -25.234 15.539 -14.766 1 91.38 158 ASP B N 1
ATOM 3894 C CA . ASP B 1 158 ? -25.969 14.68 -15.688 1 91.38 158 ASP B CA 1
ATOM 3895 C C . ASP B 1 158 ? -25.109 13.5 -16.141 1 91.38 158 ASP B C 1
ATOM 3897 O O . ASP B 1 158 ? -23.969 13.688 -16.547 1 91.38 158 ASP B O 1
ATOM 3901 N N . LYS B 1 159 ? -25.734 12.359 -16.188 1 91.88 159 LYS B N 1
ATOM 3902 C CA . LYS B 1 159 ? -25.031 11.125 -16.531 1 91.88 159 LYS B CA 1
ATOM 3903 C C . LYS B 1 159 ? -24.438 11.219 -17.938 1 91.88 159 LYS B C 1
ATOM 3905 O O . LYS B 1 159 ? -23.375 10.641 -18.203 1 91.88 159 LYS B O 1
ATOM 3910 N N . ASP B 1 160 ? -25.016 11.922 -18.766 1 92.31 160 ASP B N 1
ATOM 3911 C CA . ASP B 1 160 ? -24.609 12.008 -20.156 1 92.31 160 ASP B CA 1
ATOM 3912 C C . ASP B 1 160 ? -23.25 12.688 -20.297 1 92.31 160 ASP B C 1
ATOM 3914 O O . ASP B 1 160 ? -22.562 12.531 -21.312 1 92.31 160 ASP B O 1
ATOM 3918 N N . LYS B 1 161 ? -22.891 13.422 -19.312 1 93.25 161 LYS B N 1
ATOM 3919 C CA . LYS B 1 161 ? -21.641 14.172 -19.359 1 93.25 161 LYS B CA 1
ATOM 3920 C C . LYS B 1 161 ? -20.484 13.359 -18.781 1 93.25 161 LYS B C 1
ATOM 3922 O O . LYS B 1 161 ? -19.328 13.734 -18.938 1 93.25 161 LYS B O 1
ATOM 3927 N N . LEU B 1 162 ? -20.766 12.289 -18.172 1 94.19 162 LEU B N 1
ATOM 3928 C CA . LEU B 1 162 ? -19.781 11.492 -17.453 1 94.19 162 LEU B CA 1
ATOM 3929 C C . LEU B 1 162 ? -18.688 11.008 -18.391 1 94.19 162 LEU B C 1
ATOM 3931 O O . LEU B 1 162 ? -17.5 11.148 -18.078 1 94.19 162 LEU B O 1
ATOM 3935 N N . PRO B 1 163 ? -19.062 10.484 -19.562 1 94.38 163 PRO B N 1
ATOM 3936 C CA . PRO B 1 163 ? -18 9.961 -20.438 1 94.38 163 PRO B CA 1
ATOM 3937 C C . PRO B 1 163 ? -16.984 11.031 -20.828 1 94.38 163 PRO B C 1
ATOM 3939 O O . PRO B 1 163 ? -15.789 10.742 -20.906 1 94.38 163 PRO B O 1
ATOM 3942 N N . GLN B 1 164 ? -17.422 12.156 -20.984 1 92.06 164 GLN B N 1
ATOM 3943 C CA . GLN B 1 164 ? -16.531 13.242 -21.375 1 92.06 164 GLN B CA 1
ATOM 3944 C C . GLN B 1 164 ? -15.547 13.57 -20.266 1 92.06 164 GLN B C 1
ATOM 3946 O O . GLN B 1 164 ? -14.352 13.734 -20.516 1 92.06 164 GLN B O 1
ATOM 3951 N N . VAL B 1 165 ? -16.031 13.688 -19.125 1 91.5 165 VAL B N 1
ATOM 3952 C CA . VAL B 1 165 ? -15.188 14.039 -17.984 1 91.5 165 VAL B CA 1
ATOM 3953 C C . VAL B 1 165 ? -14.234 12.891 -17.672 1 91.5 165 VAL B C 1
ATOM 3955 O O . VAL B 1 165 ? -13.055 13.109 -17.406 1 91.5 165 VAL B O 1
ATOM 3958 N N . VAL B 1 166 ? -14.695 11.695 -17.734 1 93.5 166 VAL B N 1
ATOM 3959 C CA . VAL B 1 166 ? -13.883 10.508 -17.5 1 93.5 166 VAL B CA 1
ATOM 3960 C C . VAL B 1 166 ? -12.758 10.43 -18.531 1 93.5 166 VAL B C 1
ATOM 3962 O O . VAL B 1 166 ? -11.617 10.117 -18.188 1 93.5 166 VAL B O 1
ATOM 3965 N N . SER B 1 167 ? -13.023 10.758 -19.734 1 92.56 167 SER B N 1
ATOM 3966 C CA . SER B 1 167 ? -12.039 10.688 -20.812 1 92.56 167 SER B CA 1
ATOM 3967 C C . SER B 1 167 ? -10.883 11.656 -20.562 1 92.56 167 SER B C 1
ATOM 3969 O O . SER B 1 167 ? -9.727 11.328 -20.844 1 92.56 167 SER B O 1
ATOM 3971 N N . LYS B 1 168 ? -11.234 12.797 -20.078 1 87.06 168 LYS B N 1
ATOM 3972 C CA . LYS B 1 168 ? -10.195 13.781 -19.766 1 87.06 168 LYS B CA 1
ATOM 3973 C C . LYS B 1 168 ? -9.18 13.219 -18.766 1 87.06 168 LYS B C 1
ATOM 3975 O O . LYS B 1 168 ? -7.98 13.461 -18.891 1 87.06 168 LYS B O 1
ATOM 3980 N N . ILE B 1 169 ? -9.656 12.461 -17.875 1 86.56 169 ILE B N 1
ATOM 3981 C CA . ILE B 1 169 ? -8.789 11.914 -16.828 1 86.56 169 ILE B CA 1
ATOM 3982 C C . ILE B 1 169 ? -8.055 10.688 -17.359 1 86.56 169 ILE B C 1
ATOM 3984 O O . ILE B 1 169 ? -6.832 10.586 -17.234 1 86.56 169 ILE B O 1
ATOM 3988 N N . THR B 1 170 ? -8.727 9.789 -17.984 1 87.75 170 THR B N 1
ATOM 3989 C CA . THR B 1 170 ? -8.164 8.5 -18.359 1 87.75 170 THR B CA 1
ATOM 3990 C C . THR B 1 170 ? -7.254 8.648 -19.578 1 87.75 170 THR B C 1
ATOM 3992 O O . THR B 1 170 ? -6.223 7.977 -19.672 1 87.75 170 THR B O 1
ATOM 3995 N N . GLU B 1 171 ? -7.613 9.461 -20.484 1 85.31 171 GLU B N 1
ATOM 3996 C CA . GLU B 1 171 ? -6.852 9.57 -21.734 1 85.31 171 GLU B CA 1
ATOM 3997 C C . GLU B 1 171 ? -5.766 10.633 -21.609 1 85.31 171 GLU B C 1
ATOM 3999 O O . GLU B 1 171 ? -4.656 10.453 -22.125 1 85.31 171 GLU B O 1
ATOM 4004 N N . LYS B 1 172 ? -6.086 11.711 -20.969 1 77.94 172 LYS B N 1
ATOM 4005 C CA . LYS B 1 172 ? -5.117 12.797 -20.906 1 77.94 172 LYS B CA 1
ATOM 4006 C C . LYS B 1 172 ? -4.137 12.609 -19.75 1 77.94 172 LYS B C 1
ATOM 4008 O O . LYS B 1 172 ? -2.943 12.883 -19.891 1 77.94 172 LYS B O 1
ATOM 4013 N N . ILE B 1 173 ? -4.633 12.172 -18.656 1 73.5 173 ILE B N 1
ATOM 4014 C CA . ILE B 1 173 ? -3.777 11.992 -17.484 1 73.5 173 ILE B CA 1
ATOM 4015 C C . ILE B 1 173 ? -3.273 10.547 -17.438 1 73.5 173 ILE B C 1
ATOM 4017 O O . ILE B 1 173 ? -2.188 10.281 -16.906 1 73.5 173 ILE B O 1
ATOM 4021 N N . GLY B 1 174 ? -4 9.648 -18.016 1 78.12 174 GLY B N 1
ATOM 4022 C CA . GLY B 1 174 ? -3.586 8.258 -18.062 1 78.12 174 GLY B CA 1
ATOM 4023 C C . GLY B 1 174 ? -3.842 7.508 -16.781 1 78.12 174 GLY B C 1
ATOM 4024 O O . GLY B 1 174 ? -3.055 6.645 -16.391 1 78.12 174 GLY B O 1
ATOM 4025 N N . GLN B 1 175 ? -4.848 7.93 -16.031 1 82.12 175 GLN B N 1
ATOM 4026 C CA . GLN B 1 175 ? -5.23 7.281 -14.789 1 82.12 175 GLN B CA 1
ATOM 4027 C C . GLN B 1 175 ? -6.699 6.867 -14.805 1 82.12 175 GLN B C 1
ATOM 4029 O O . GLN B 1 175 ? -7.484 7.395 -15.594 1 82.12 175 GLN B O 1
ATOM 4034 N N . ALA B 1 176 ? -7.023 5.949 -13.906 1 88.44 176 ALA B N 1
ATOM 4035 C CA . ALA B 1 176 ? -8.438 5.652 -13.695 1 88.44 176 ALA B CA 1
ATOM 4036 C C . ALA B 1 176 ? -9.156 6.832 -13.039 1 88.44 176 ALA B C 1
ATOM 4038 O O . ALA B 1 176 ? -8.523 7.66 -12.383 1 88.44 176 ALA B O 1
ATOM 4039 N N . ALA B 1 177 ? -10.391 6.906 -13.32 1 92.19 177 ALA B N 1
ATOM 4040 C CA . ALA B 1 177 ? -11.211 7.984 -12.773 1 92.19 177 ALA B CA 1
ATOM 4041 C C . ALA B 1 177 ? -12.047 7.496 -11.594 1 92.19 177 ALA B C 1
ATOM 4043 O O . ALA B 1 177 ? -12.742 6.484 -11.695 1 92.19 177 ALA B O 1
ATOM 4044 N N . LEU B 1 178 ? -11.875 8.18 -10.516 1 93.75 178 LEU B N 1
ATOM 4045 C CA . LEU B 1 178 ? -12.758 7.969 -9.375 1 93.75 178 LEU B CA 1
ATOM 4046 C C . LEU B 1 178 ? -14.016 8.82 -9.492 1 93.75 178 LEU B C 1
ATOM 4048 O O . LEU B 1 178 ? -13.93 10.047 -9.547 1 93.75 178 LEU B O 1
ATOM 4052 N N . ILE B 1 179 ? -15.148 8.172 -9.602 1 95.56 179 ILE B N 1
ATOM 4053 C CA . ILE B 1 179 ? -16.453 8.828 -9.68 1 95.56 179 ILE B CA 1
ATOM 4054 C C . ILE B 1 179 ? -17.188 8.68 -8.344 1 95.56 179 ILE B C 1
ATOM 4056 O O . ILE B 1 179 ? -17.547 7.566 -7.949 1 95.56 179 ILE B O 1
ATOM 4060 N N . GLU B 1 180 ? -17.422 9.812 -7.672 1 96.94 180 GLU B N 1
ATOM 4061 C CA . GLU B 1 180 ? -18.031 9.719 -6.348 1 96.94 180 GLU B CA 1
ATOM 4062 C C . GLU B 1 180 ? -19.156 10.734 -6.176 1 96.94 180 GLU B C 1
ATOM 4064 O O . GLU B 1 180 ? -19.25 11.695 -6.945 1 96.94 180 GLU B O 1
ATOM 4069 N N . GLU B 1 181 ? -20 10.5 -5.18 1 97 181 GLU B N 1
ATOM 4070 C CA . GLU B 1 181 ? -21.031 11.477 -4.852 1 97 181 GLU B CA 1
ATOM 4071 C C . GLU B 1 181 ? -20.422 12.812 -4.434 1 97 181 GLU B C 1
ATOM 4073 O O . GLU B 1 181 ? -19.469 12.844 -3.658 1 97 181 GLU B O 1
ATOM 4078 N N . PHE B 1 182 ? -20.922 13.852 -5.035 1 94.44 182 PHE B N 1
ATOM 4079 C CA . PHE B 1 182 ? -20.531 15.18 -4.574 1 94.44 182 PHE B CA 1
ATOM 4080 C C . PHE B 1 182 ? -21.25 15.539 -3.277 1 94.44 182 PHE B C 1
ATOM 4082 O O . PHE B 1 182 ? -22.484 15.57 -3.23 1 94.44 182 PHE B O 1
ATOM 4089 N N . ILE B 1 183 ? -20.547 15.805 -2.256 1 94.75 183 ILE B N 1
ATOM 4090 C CA . ILE B 1 183 ? -21.125 16.156 -0.961 1 94.75 183 ILE B CA 1
ATOM 4091 C C . ILE B 1 183 ? -21.109 17.672 -0.78 1 94.75 183 ILE B C 1
ATOM 4093 O O . ILE B 1 183 ? -20.047 18.297 -0.767 1 94.75 183 ILE B O 1
ATOM 4097 N N . GLU B 1 184 ? -22.219 18.203 -0.661 1 91.81 184 GLU B N 1
ATOM 4098 C CA . GLU B 1 184 ? -22.312 19.625 -0.346 1 91.81 184 GLU B CA 1
ATOM 4099 C C . GLU B 1 184 ? -22.062 19.875 1.135 1 91.81 184 GLU B C 1
ATOM 4101 O O . GLU B 1 184 ? -22.594 19.188 1.996 1 91.81 184 GLU B O 1
ATOM 4106 N N . GLY B 1 185 ? -21.203 20.812 1.359 1 93.5 185 GLY B N 1
ATOM 4107 C CA . GLY B 1 185 ? -20.906 21.141 2.746 1 93.5 185 GLY B CA 1
ATOM 4108 C C . GLY B 1 185 ? -19.641 21.953 2.904 1 93.5 185 GLY B C 1
ATOM 4109 O O . GLY B 1 185 ? -19.25 22.703 1.995 1 93.5 185 GLY B O 1
ATOM 4110 N N . LYS B 1 186 ? -19.141 21.938 4.082 1 93.12 186 LYS B N 1
ATOM 4111 C CA . LYS B 1 186 ? -17.922 22.688 4.41 1 93.12 186 LYS B CA 1
ATOM 4112 C C . LYS B 1 186 ? -16.688 21.797 4.352 1 93.12 186 LYS B C 1
ATOM 4114 O O . LYS B 1 186 ? -16.688 20.703 4.906 1 93.12 186 LYS B O 1
ATOM 4119 N N . GLU B 1 187 ? -15.672 22.312 3.678 1 94.31 187 GLU B N 1
ATOM 4120 C CA . GLU B 1 187 ? -14.398 21.578 3.684 1 94.31 187 GLU B CA 1
ATOM 4121 C C . GLU B 1 187 ? -13.695 21.719 5.027 1 94.31 187 GLU B C 1
ATOM 4123 O O . GLU B 1 187 ? -13.531 22.828 5.535 1 94.31 187 GLU B O 1
ATOM 4128 N N . VAL B 1 188 ? -13.383 20.656 5.605 1 97 188 VAL B N 1
ATOM 4129 C CA . VAL B 1 188 ? -12.672 20.641 6.883 1 97 188 VAL B CA 1
ATOM 4130 C C . VAL B 1 188 ? -11.453 19.734 6.793 1 97 188 VAL B C 1
ATOM 4132 O O . VAL B 1 188 ? -11.516 18.656 6.176 1 97 188 VAL B O 1
ATOM 4135 N N . THR B 1 189 ? -10.391 20.188 7.305 1 96.88 189 THR B N 1
ATOM 4136 C CA . THR B 1 189 ? -9.148 19.422 7.344 1 96.88 189 THR B CA 1
ATOM 4137 C C . THR B 1 189 ? -8.648 19.281 8.781 1 96.88 189 THR B C 1
ATOM 4139 O O . THR B 1 189 ? -8.789 20.203 9.586 1 96.88 189 THR B O 1
ATOM 4142 N N . VAL B 1 190 ? -8.195 18.109 9.102 1 98.25 190 VAL B N 1
ATOM 4143 C CA . VAL B 1 190 ? -7.754 17.797 10.453 1 98.25 190 VAL B CA 1
ATOM 4144 C C . VAL B 1 190 ? -6.324 17.266 10.414 1 98.25 190 VAL B C 1
ATOM 4146 O O . VAL B 1 190 ? -6.047 16.25 9.758 1 98.25 190 VAL B O 1
ATOM 4149 N N . GLY B 1 191 ? -5.453 17.938 11.094 1 98.5 191 GLY B N 1
ATOM 4150 C CA . GLY B 1 191 ? -4.094 17.453 11.25 1 98.5 191 GLY B CA 1
ATOM 4151 C C . GLY B 1 191 ? -3.92 16.578 12.477 1 98.5 191 GLY B C 1
ATOM 4152 O O . GLY B 1 191 ? -4.5 16.844 13.531 1 98.5 191 GLY B O 1
ATOM 4153 N N . ILE B 1 192 ? -3.176 15.555 12.312 1 98.56 192 ILE B N 1
ATOM 4154 C CA . ILE B 1 192 ? -2.863 14.664 13.422 1 98.56 192 ILE B CA 1
ATOM 4155 C C . ILE B 1 192 ? -1.353 14.469 13.523 1 98.56 192 ILE B C 1
ATOM 4157 O O . ILE B 1 192 ? -0.67 14.305 12.508 1 98.56 192 ILE B O 1
ATOM 4161 N N . ILE B 1 193 ? -0.812 14.531 14.742 1 98.56 193 ILE B N 1
ATOM 4162 C CA . ILE B 1 193 ? 0.604 14.312 15.008 1 98.56 193 ILE B CA 1
ATOM 4163 C C . ILE B 1 193 ? 0.775 13.078 15.891 1 98.56 193 ILE B C 1
ATOM 4165 O O . ILE B 1 193 ? 0.055 12.906 16.875 1 98.56 193 ILE B O 1
ATOM 4169 N N . GLY B 1 194 ? 1.743 12.234 15.477 1 97.31 194 GLY B N 1
ATOM 4170 C CA . GLY B 1 194 ? 2.096 11.117 16.344 1 97.31 194 GLY B CA 1
ATOM 4171 C C . GLY B 1 194 ? 1.719 9.773 15.75 1 97.31 194 GLY B C 1
ATOM 4172 O O . GLY B 1 194 ? 1.061 9.703 14.711 1 97.31 194 GLY B O 1
ATOM 4173 N N . TYR B 1 195 ? 2.148 8.734 16.453 1 92.88 195 TYR B N 1
ATOM 4174 C CA . TYR B 1 195 ? 1.839 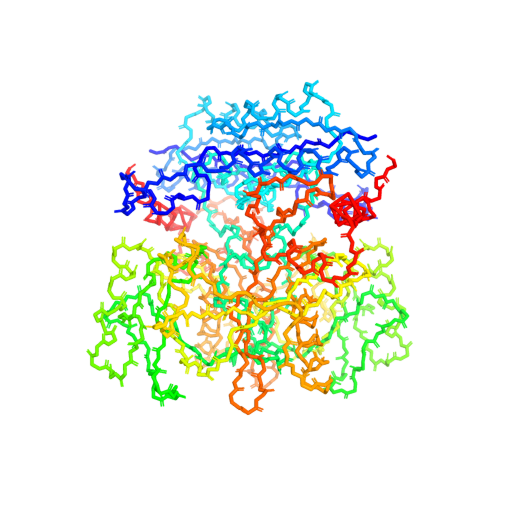7.371 16.047 1 92.88 195 TYR B CA 1
ATOM 4175 C C . TYR B 1 195 ? 1.265 6.574 17.219 1 92.88 195 TYR B C 1
ATOM 4177 O O . TYR B 1 195 ? 0.055 6.344 17.281 1 92.88 195 TYR B O 1
ATOM 4185 N N . LYS B 1 196 ? 2.018 6.367 18.25 1 87 196 LYS B N 1
ATOM 4186 C CA . LYS B 1 196 ? 1.562 5.633 19.422 1 87 196 LYS B CA 1
ATOM 4187 C C . LYS B 1 196 ? 0.542 6.445 20.219 1 87 196 LYS B C 1
ATOM 4189 O O . LYS B 1 196 ? -0.461 5.906 20.688 1 87 196 LYS B O 1
ATOM 4194 N N . HIS B 1 197 ? 0.861 7.738 20.312 1 91.12 197 HIS B N 1
ATOM 4195 C CA . HIS B 1 197 ? 0.004 8.672 21.031 1 91.12 197 HIS B CA 1
ATOM 4196 C C . HIS B 1 197 ? -0.371 9.859 20.156 1 91.12 197 HIS B C 1
ATOM 4198 O O . HIS B 1 197 ? 0.088 10.984 20.375 1 91.12 197 HIS B O 1
ATOM 4204 N N . PRO B 1 198 ? -1.313 9.625 19.312 1 96.81 198 PRO B N 1
ATOM 4205 C CA . PRO B 1 198 ? -1.618 10.688 18.359 1 96.81 198 PRO B CA 1
ATOM 4206 C C . PRO B 1 198 ? -2.344 11.867 18.984 1 96.81 198 PRO B C 1
ATOM 4208 O O . PRO B 1 198 ? -3.17 11.68 19.891 1 96.81 198 PRO B O 1
ATOM 4211 N N . GLN B 1 199 ? -1.957 13.039 18.562 1 97.94 199 GLN B N 1
ATOM 4212 C CA . GLN B 1 199 ? -2.6 14.289 18.953 1 97.94 199 GLN B CA 1
ATOM 4213 C C . GLN B 1 199 ? -3.369 14.891 17.766 1 97.94 199 GLN B C 1
ATOM 4215 O O . GLN B 1 199 ? -2.793 15.156 16.719 1 97.94 199 GLN B O 1
ATOM 4220 N N . VAL B 1 200 ? -4.668 15.062 18.016 1 98.69 200 VAL B N 1
ATOM 4221 C CA . VAL B 1 200 ? -5.5 15.688 17 1 98.69 200 VAL B CA 1
ATOM 4222 C C . VAL B 1 200 ? -5.438 17.203 17.141 1 98.69 200 VAL B C 1
ATOM 4224 O O . VAL B 1 200 ? -5.648 17.75 18.219 1 98.69 200 VAL B O 1
ATOM 4227 N N . LEU B 1 201 ? -5.137 17.938 16.078 1 98.69 201 LEU B N 1
ATOM 4228 C CA . LEU B 1 201 ? -5.016 19.391 16.094 1 98.69 201 LEU B CA 1
ATOM 4229 C C . LEU B 1 201 ? -6.375 20.047 15.891 1 98.69 201 LEU B C 1
ATOM 4231 O O . LEU B 1 201 ? -7.355 19.375 15.57 1 98.69 201 LEU B O 1
ATOM 4235 N N . PRO B 1 202 ? -6.43 21.344 16.141 1 98.44 202 PRO B N 1
ATOM 4236 C CA . PRO B 1 202 ? -7.684 22.062 15.914 1 98.44 202 PRO B CA 1
ATOM 4237 C C . PRO B 1 202 ? -8.172 21.953 14.469 1 98.44 202 PRO B C 1
ATOM 4239 O O . PRO B 1 202 ? -7.363 21.906 13.539 1 98.44 202 PRO B O 1
ATOM 4242 N N . LEU B 1 203 ? -9.508 21.969 14.344 1 98.56 203 LEU B N 1
ATOM 4243 C CA . LEU B 1 203 ? -10.125 21.859 13.031 1 98.56 203 LEU B CA 1
ATOM 4244 C C . LEU B 1 203 ? -9.859 23.094 12.188 1 98.56 203 LEU B C 1
ATOM 4246 O O . LEU B 1 203 ? -9.914 24.219 12.695 1 98.56 203 LEU B O 1
ATOM 4250 N N . LEU B 1 204 ? -9.555 22.875 10.891 1 97.69 204 LEU B N 1
ATOM 4251 C CA . LEU B 1 204 ? -9.367 23.969 9.938 1 97.69 204 LEU B CA 1
ATOM 4252 C C . LEU B 1 204 ? -10.414 23.922 8.836 1 97.69 204 LEU B C 1
ATOM 4254 O O . LEU B 1 204 ? -10.602 22.875 8.203 1 97.69 204 LEU B O 1
ATOM 4258 N N . GLU B 1 205 ? -11.125 24.984 8.688 1 96.19 205 GLU B N 1
ATOM 4259 C CA . GLU B 1 205 ? -12.109 25.125 7.613 1 96.19 205 GLU B CA 1
ATOM 4260 C C . GLU B 1 205 ? -11.516 25.859 6.414 1 96.19 205 GLU B C 1
ATOM 4262 O O . GLU B 1 205 ? -10.867 26.891 6.574 1 96.19 205 GLU B O 1
ATOM 4267 N N . VAL B 1 206 ? -11.695 25.25 5.266 1 89.81 206 VAL B N 1
ATOM 4268 C CA . VAL B 1 206 ? -11.258 25.891 4.023 1 89.81 206 VAL B CA 1
ATOM 4269 C C . VAL B 1 206 ? -12.477 26.375 3.234 1 89.81 206 VAL B C 1
ATOM 4271 O O . VAL B 1 206 ? -13.367 25.578 2.916 1 89.81 206 VAL B O 1
ATOM 4274 N N . GLY B 1 207 ? -12.492 27.656 3.045 1 83.06 207 GLY B N 1
ATOM 4275 C CA . GLY B 1 207 ? -13.57 28.234 2.264 1 83.06 207 GLY B CA 1
ATOM 4276 C C . GLY B 1 207 ? -13.086 28.922 0.996 1 83.06 207 GLY B C 1
ATOM 4277 O O . GLY B 1 207 ? -11.883 29.125 0.818 1 83.06 207 GLY B O 1
ATOM 4278 N N . TYR B 1 208 ? -14.008 28.953 0.062 1 71.19 208 TYR B N 1
ATOM 4279 C CA . TYR B 1 208 ? -13.68 29.578 -1.207 1 71.19 208 TYR B CA 1
ATOM 4280 C C . TYR B 1 208 ? -14.664 30.703 -1.521 1 71.19 208 TYR B C 1
ATOM 4282 O O . TYR B 1 208 ? -15.828 30.656 -1.108 1 71.19 208 TYR B O 1
ATOM 4290 N N . ASN B 1 209 ? -13.891 31.766 -2.062 1 64 209 ASN B N 1
ATOM 4291 C CA . ASN B 1 209 ? -14.75 32.812 -2.59 1 64 209 ASN B CA 1
ATOM 4292 C C . ASN B 1 209 ? -15.328 32.438 -3.951 1 64 209 ASN B C 1
ATOM 4294 O O . ASN B 1 209 ? -14.586 32.094 -4.867 1 64 209 ASN B O 1
ATOM 4298 N N . ASN B 1 210 ? -16.469 32.312 -4.121 1 61.06 210 ASN B N 1
ATOM 4299 C CA . ASN B 1 210 ? -17.234 32.281 -5.363 1 61.06 210 ASN B CA 1
ATOM 4300 C C . ASN B 1 210 ? -17.109 30.953 -6.074 1 61.06 210 ASN B C 1
ATOM 4302 O O . ASN B 1 210 ? -17.297 30.875 -7.289 1 61.06 210 ASN B O 1
ATOM 4306 N N . VAL B 1 211 ? -16.297 30.031 -5.457 1 57.94 211 VAL B N 1
ATOM 4307 C CA . VAL B 1 211 ? -16.234 28.766 -6.16 1 57.94 211 VAL B CA 1
ATOM 4308 C C . VAL B 1 211 ? -16.719 27.641 -5.246 1 57.94 211 VAL B C 1
ATOM 4310 O O . VAL B 1 211 ? -16.75 27.797 -4.023 1 57.94 211 VAL B O 1
ATOM 4313 N N . LYS B 1 212 ? -17.188 26.656 -5.957 1 51.91 212 LYS B N 1
ATOM 4314 C CA . LYS B 1 212 ? -17.828 25.562 -5.223 1 51.91 212 LYS B CA 1
ATOM 4315 C C . LYS B 1 212 ? -16.797 24.531 -4.781 1 51.91 212 LYS B C 1
ATOM 4317 O O . LYS B 1 212 ? -17.109 23.656 -3.973 1 51.91 212 LYS B O 1
ATOM 4322 N N . THR B 1 213 ? -15.539 24.547 -5.402 1 52.69 213 THR B N 1
ATOM 4323 C CA . THR B 1 213 ? -14.562 23.531 -5.039 1 52.69 213 THR B CA 1
ATOM 4324 C C . THR B 1 213 ? -13.164 24.125 -4.957 1 52.69 213 THR B C 1
ATOM 4326 O O . THR B 1 213 ? -12.898 25.188 -5.523 1 52.69 213 THR B O 1
ATOM 4329 N N . ASN B 1 214 ? -12.359 23.516 -4.129 1 54.34 214 ASN B N 1
ATOM 4330 C CA . ASN B 1 214 ? -10.961 23.906 -4.004 1 54.34 214 ASN B CA 1
ATOM 4331 C C . ASN B 1 214 ? -10.164 23.531 -5.25 1 54.34 214 ASN B C 1
ATOM 4333 O O . ASN B 1 214 ? -9.812 22.375 -5.445 1 54.34 214 ASN B O 1
ATOM 4337 N N . THR B 1 215 ? -10.078 24.484 -6.148 1 51.81 215 THR B N 1
ATOM 4338 C CA . THR B 1 215 ? -9.32 24.25 -7.371 1 51.81 215 THR B CA 1
ATOM 4339 C C . THR B 1 215 ? -7.836 24.547 -7.148 1 51.81 215 THR B C 1
ATOM 4341 O O . THR B 1 215 ? -7.461 25.156 -6.145 1 51.81 215 THR B O 1
ATOM 4344 N N . TYR B 1 216 ? -6.977 23.938 -7.965 1 54.91 216 TYR B N 1
ATOM 4345 C CA . TYR B 1 216 ? -5.547 24.203 -7.918 1 54.91 216 TYR B CA 1
ATOM 4346 C C . TYR B 1 216 ? -5.277 25.719 -7.93 1 54.91 216 TYR B C 1
ATOM 4348 O O . TYR B 1 216 ? -4.461 26.203 -7.156 1 54.91 216 TYR B O 1
ATOM 4356 N N . GLU B 1 217 ? -6.047 26.344 -8.75 1 52.12 217 GLU B N 1
ATOM 4357 C CA . GLU B 1 217 ? -5.848 27.781 -8.898 1 52.12 217 GLU B CA 1
ATOM 4358 C C . GLU B 1 217 ? -6.176 28.516 -7.609 1 52.12 217 GLU B C 1
ATOM 4360 O O . GLU B 1 217 ? -5.477 29.469 -7.234 1 52.12 217 GLU B O 1
ATOM 4365 N N . HIS B 1 218 ? -7.16 28.031 -6.996 1 52.75 218 HIS B N 1
ATOM 4366 C CA . HIS B 1 218 ? -7.543 28.703 -5.762 1 52.75 218 HIS B CA 1
ATOM 4367 C C . HIS B 1 218 ? -6.512 28.484 -4.664 1 52.75 218 HIS B C 1
ATOM 4369 O O . HIS B 1 218 ? -6.238 29.375 -3.867 1 52.75 218 HIS B O 1
ATOM 4375 N N . LYS B 1 219 ? -6.016 27.297 -4.695 1 54.72 219 LYS B N 1
ATOM 4376 C CA . LYS B 1 219 ? -4.965 26.984 -3.729 1 54.72 219 LYS B CA 1
ATOM 4377 C C . LYS B 1 219 ? -3.717 27.828 -3.984 1 54.72 219 LYS B C 1
ATOM 4379 O O . LYS B 1 219 ? -3.127 28.375 -3.049 1 54.72 219 LYS B O 1
ATOM 4384 N N . MET B 1 220 ? -3.416 27.938 -5.203 1 49.44 220 MET B N 1
ATOM 4385 C CA . MET B 1 220 ? -2.156 28.562 -5.57 1 49.44 220 MET B CA 1
ATOM 4386 C C . MET B 1 220 ? -2.244 30.078 -5.414 1 49.44 220 MET B C 1
ATOM 4388 O O . MET B 1 220 ? -1.259 30.734 -5.062 1 49.44 220 MET B O 1
ATOM 4392 N N . PHE B 1 221 ? -3.398 30.547 -5.688 1 51.12 221 PHE B N 1
ATOM 4393 C CA . PHE B 1 221 ? -3.449 32 -5.668 1 51.12 221 PHE B CA 1
ATOM 4394 C C . PHE B 1 221 ? -3.967 32.5 -4.328 1 51.12 221 PHE B C 1
ATOM 4396 O O . PHE B 1 221 ? -4.363 33.688 -4.211 1 51.12 221 PHE B O 1
ATOM 4403 N N . ASP B 1 222 ? -3.83 31.797 -3.346 1 55.59 222 ASP B N 1
ATOM 4404 C CA . ASP B 1 222 ? -4.07 32.156 -1.95 1 55.59 222 ASP B CA 1
ATOM 4405 C C . ASP B 1 222 ? -5.449 32.781 -1.775 1 55.59 222 ASP B C 1
ATOM 4407 O O . ASP B 1 222 ? -5.594 33.781 -1.081 1 55.59 222 ASP B O 1
ATOM 4411 N N . ASN B 1 223 ? -6.363 32.375 -2.584 1 62.53 223 ASN B N 1
ATOM 4412 C CA . ASN B 1 223 ? -7.691 32.969 -2.42 1 62.53 223 ASN B CA 1
ATOM 4413 C C . ASN B 1 223 ? -8.562 32.125 -1.494 1 62.53 223 ASN B C 1
ATOM 4415 O O . ASN B 1 223 ? -9.789 32.281 -1.481 1 62.53 223 ASN B O 1
ATOM 4419 N N . GLU B 1 224 ? -7.809 31.422 -0.702 1 71.62 224 GLU B N 1
ATOM 4420 C CA . GLU B 1 224 ? -8.555 30.594 0.242 1 71.62 224 GLU B CA 1
ATOM 4421 C C . GLU B 1 224 ? -8.859 31.359 1.528 1 71.62 224 GLU B C 1
ATOM 4423 O O . GLU B 1 224 ? -8.062 32.188 1.956 1 71.62 224 GLU B O 1
ATOM 4428 N N . ILE B 1 225 ? -10.078 31.219 1.971 1 81.31 225 ILE B N 1
ATOM 4429 C CA . ILE B 1 225 ? -10.453 31.719 3.287 1 81.31 225 ILE B CA 1
ATOM 4430 C C . ILE B 1 225 ? -10.25 30.625 4.332 1 81.31 225 ILE B C 1
ATOM 4432 O O . ILE B 1 225 ? -10.898 29.578 4.281 1 81.31 225 ILE B O 1
ATOM 4436 N N . ILE B 1 226 ? -9.305 30.891 5.23 1 88.81 226 ILE B N 1
ATOM 4437 C CA . ILE B 1 226 ? -8.945 29.891 6.227 1 88.81 226 ILE B CA 1
ATOM 4438 C C . ILE B 1 226 ? -9.469 30.312 7.598 1 88.81 226 ILE B C 1
ATOM 4440 O O . ILE B 1 226 ? -9.266 31.438 8.031 1 88.81 226 ILE B O 1
ATOM 4444 N N . LYS B 1 227 ? -10.234 29.469 8.219 1 93.25 227 LYS B N 1
ATOM 4445 C CA . LYS B 1 227 ? -10.688 29.625 9.594 1 93.25 227 LYS B CA 1
ATOM 4446 C C . LYS B 1 227 ? -10.172 28.5 10.477 1 93.25 227 LYS B C 1
ATOM 4448 O O . LYS B 1 227 ? -10.484 27.328 10.25 1 93.25 227 LYS B O 1
ATOM 4453 N N . CYS B 1 228 ? -9.438 28.844 11.484 1 95.38 228 CYS B N 1
ATOM 4454 C CA . CYS B 1 228 ? -8.883 27.875 12.422 1 95.38 228 CYS B CA 1
ATOM 4455 C C . CYS B 1 228 ? -8.773 28.469 13.82 1 95.38 228 CYS B C 1
ATOM 4457 O O . CYS B 1 228 ? -8.016 29.422 14.031 1 95.38 228 CYS B O 1
ATOM 4459 N N . PRO B 1 229 ? -9.523 28.047 14.75 1 96.5 229 PRO B N 1
ATOM 4460 C CA . PRO B 1 229 ? -10.359 26.844 14.695 1 96.5 229 PRO B CA 1
ATOM 4461 C C . PRO B 1 229 ? -11.664 27.062 13.938 1 96.5 229 PRO B C 1
ATOM 4463 O O . PRO B 1 229 ? -12.172 28.188 13.883 1 96.5 229 PRO B O 1
ATOM 4466 N N . MET B 1 230 ? -12.109 26 13.414 1 96.75 230 MET B N 1
ATOM 4467 C CA . MET B 1 230 ? -13.422 25.969 12.773 1 96.75 230 MET B CA 1
ATOM 4468 C C . MET B 1 230 ? -14.531 26.25 13.781 1 96.75 230 MET B C 1
ATOM 4470 O O . MET B 1 230 ? -14.453 25.812 14.93 1 96.75 230 MET B O 1
ATOM 4474 N N . GLU B 1 231 ? -15.562 27 13.344 1 95.38 231 GLU B N 1
ATOM 4475 C CA . GLU B 1 231 ? -16.688 27.328 14.219 1 95.38 231 GLU B CA 1
ATOM 4476 C C . GLU B 1 231 ? -17.812 26.312 14.094 1 95.38 231 GLU B C 1
ATOM 4478 O O . GLU B 1 231 ? -18.641 26.406 13.18 1 95.38 231 GLU B O 1
ATOM 4483 N N . VAL B 1 232 ? -17.828 25.391 15 1 96.75 232 VAL B N 1
ATOM 4484 C CA . VAL B 1 232 ? -18.859 24.359 15.102 1 96.75 232 VAL B CA 1
ATOM 4485 C C . VAL B 1 232 ? -19.141 24.047 16.562 1 96.75 232 VAL B C 1
ATOM 4487 O O . VAL B 1 232 ? -18.391 24.469 17.453 1 96.75 232 VAL B O 1
ATOM 4490 N N . SER B 1 233 ? -20.297 23.406 16.812 1 97.19 233 SER B N 1
ATOM 4491 C CA . SER B 1 233 ? -20.594 22.984 18.172 1 97.19 233 SER B CA 1
ATOM 4492 C C . SER B 1 233 ? -19.547 21.984 18.672 1 97.19 233 SER B C 1
ATOM 4494 O O . SER B 1 233 ? -18.875 21.344 17.891 1 97.19 233 SER B O 1
ATOM 4496 N N . LYS B 1 234 ? -19.438 21.906 19.969 1 97.44 234 LYS B N 1
ATOM 4497 C CA . LYS B 1 234 ? -18.484 20.984 20.578 1 97.44 234 LYS B CA 1
ATOM 4498 C C . LYS B 1 234 ? -18.766 19.547 20.172 1 97.44 234 LYS B C 1
ATOM 4500 O O . LYS B 1 234 ? -17.844 18.766 19.953 1 97.44 234 LYS B O 1
ATOM 4505 N N . GLU B 1 235 ? -20 19.266 20.062 1 97.81 235 GLU B N 1
ATOM 4506 C CA . GLU B 1 235 ? -20.406 17.922 19.672 1 97.81 235 GLU B CA 1
ATOM 4507 C C . GLU B 1 235 ? -19.922 17.578 18.266 1 97.81 235 GLU B C 1
ATOM 4509 O O . GLU B 1 235 ? -19.375 16.5 18.031 1 97.81 235 GLU B O 1
ATOM 4514 N N . VAL B 1 236 ? -20.125 18.484 17.375 1 98.19 236 VAL B N 1
ATOM 4515 C CA . VAL B 1 236 ? -19.719 18.281 15.992 1 98.19 236 VAL B CA 1
ATOM 4516 C C . VAL B 1 236 ? -18.203 18.234 15.891 1 98.19 236 VAL B C 1
ATOM 4518 O O . VAL B 1 236 ? -17.656 17.406 15.148 1 98.19 236 VAL B O 1
ATOM 4521 N N . GLU B 1 237 ? -17.562 19.094 16.625 1 98.31 237 GLU B N 1
ATOM 4522 C CA . GLU B 1 237 ? -16.109 19.094 16.641 1 98.31 237 GLU B CA 1
ATOM 4523 C C . GLU B 1 237 ? -15.555 17.734 17.062 1 98.31 237 GLU B C 1
ATOM 4525 O O . GLU B 1 237 ? -14.648 17.203 16.422 1 98.31 237 GLU B O 1
ATOM 4530 N N . GLU B 1 238 ? -16.094 17.25 18.109 1 98.19 238 GLU B N 1
ATOM 4531 C CA . GLU B 1 238 ? -15.633 15.961 18.625 1 98.19 238 GLU B CA 1
ATOM 4532 C C . GLU B 1 238 ? -15.883 14.836 17.625 1 98.19 238 GLU B C 1
ATOM 4534 O O . GLU B 1 238 ? -15.039 13.961 17.453 1 98.19 238 GLU B O 1
ATOM 4539 N N . LYS B 1 239 ? -17.031 14.906 17.016 1 98.38 239 LYS B N 1
ATOM 4540 C CA . LYS B 1 239 ? -17.359 13.914 16 1 98.38 239 LYS B CA 1
ATOM 4541 C C . LYS B 1 239 ? -16.344 13.938 14.859 1 98.38 239 LYS B C 1
ATOM 4543 O O . LYS B 1 239 ? -15.883 12.891 14.398 1 98.38 239 LYS B O 1
ATOM 4548 N N . ILE B 1 240 ? -16.016 15.102 14.391 1 98.69 240 ILE B N 1
ATOM 4549 C CA . ILE B 1 240 ? -15.062 15.266 13.305 1 98.69 240 ILE B CA 1
ATOM 4550 C C . ILE B 1 240 ? -13.695 14.734 13.727 1 98.69 240 ILE B C 1
ATOM 4552 O O . ILE B 1 240 ? -13.062 13.961 13.008 1 98.69 240 ILE B O 1
ATOM 4556 N N . LYS B 1 241 ? -13.242 15.125 14.906 1 98.69 241 LYS B N 1
ATOM 4557 C CA . LYS B 1 241 ? -11.93 14.734 15.414 1 98.69 241 LYS B CA 1
ATOM 4558 C C . LYS B 1 241 ? -11.844 13.219 15.586 1 98.69 241 LYS B C 1
ATOM 4560 O O . LYS B 1 241 ? -10.844 12.602 15.211 1 98.69 241 LYS B O 1
ATOM 4565 N N . GLU B 1 242 ? -12.875 12.672 16.109 1 98.44 242 GLU B N 1
ATOM 4566 C CA . GLU B 1 242 ? -12.898 11.227 16.312 1 98.44 242 GLU B CA 1
ATOM 4567 C C . GLU B 1 242 ? -12.867 10.484 14.984 1 98.44 242 GLU B C 1
ATOM 4569 O O . GLU B 1 242 ? -12.141 9.492 14.844 1 98.44 242 GLU B O 1
ATOM 4574 N N . THR B 1 243 ? -13.641 10.938 14.055 1 98.69 243 THR B N 1
ATOM 4575 C CA . THR B 1 243 ? -13.656 10.328 12.727 1 98.69 243 THR B CA 1
ATOM 4576 C C . THR B 1 243 ? -12.273 10.391 12.086 1 98.69 243 THR B C 1
ATOM 4578 O O . THR B 1 243 ? -11.773 9.383 11.586 1 98.69 243 THR B O 1
ATOM 4581 N N . ALA B 1 244 ? -11.664 11.539 12.156 1 98.62 244 ALA B N 1
ATOM 4582 C CA . ALA B 1 244 ? -10.344 11.727 11.57 1 98.62 244 ALA B CA 1
ATOM 4583 C C . ALA B 1 244 ? -9.32 10.805 12.234 1 98.62 244 ALA B C 1
ATOM 4585 O O . ALA B 1 244 ? -8.5 10.188 11.547 1 98.62 244 ALA B O 1
ATOM 4586 N N . LEU B 1 245 ? -9.391 10.742 13.523 1 98.38 245 LEU B N 1
ATOM 4587 C CA . LEU B 1 245 ? -8.453 9.906 14.266 1 98.38 245 LEU B CA 1
ATOM 4588 C C . LEU B 1 245 ? -8.625 8.438 13.891 1 98.38 245 LEU B C 1
ATOM 4590 O O . LEU B 1 245 ? -7.641 7.719 13.719 1 98.38 245 LEU B O 1
ATOM 4594 N N . ASN B 1 246 ? -9.867 8.023 13.812 1 97.19 246 ASN B N 1
ATOM 4595 C CA . ASN B 1 246 ? -10.133 6.641 13.43 1 97.19 246 ASN B CA 1
ATOM 4596 C C . ASN B 1 246 ? -9.617 6.336 12.023 1 97.19 246 ASN B C 1
ATOM 4598 O O . ASN B 1 246 ? -9.062 5.266 11.781 1 97.19 246 ASN B O 1
ATOM 4602 N N . ILE B 1 247 ? -9.781 7.254 11.125 1 96.94 247 ILE B N 1
ATOM 4603 C CA . ILE B 1 247 ? -9.289 7.094 9.758 1 96.94 247 ILE B CA 1
ATOM 4604 C C . ILE B 1 247 ? -7.762 7.012 9.773 1 96.94 247 ILE B C 1
ATOM 4606 O O . ILE B 1 247 ? -7.172 6.141 9.133 1 96.94 247 ILE B O 1
ATOM 4610 N N . TYR B 1 248 ? -7.148 7.887 10.523 1 96.5 248 TYR B N 1
ATOM 4611 C CA . TYR B 1 248 ? -5.703 7.918 10.719 1 96.5 248 TYR B CA 1
ATOM 4612 C C . TYR B 1 248 ? -5.184 6.559 11.164 1 96.5 248 TYR B C 1
ATOM 4614 O O . TYR B 1 248 ? -4.199 6.051 10.625 1 96.5 248 TYR B O 1
ATOM 4622 N N . LYS B 1 249 ? -5.906 5.953 12.031 1 92.81 249 LYS B N 1
ATOM 4623 C CA . LYS B 1 249 ? -5.5 4.68 12.625 1 92.81 249 LYS B CA 1
ATOM 4624 C C . LYS B 1 249 ? -5.734 3.525 11.656 1 92.81 249 LYS B C 1
ATOM 4626 O O . LYS B 1 249 ? -4.848 2.695 11.445 1 92.81 249 LYS B O 1
ATOM 4631 N N . VAL B 1 250 ? -6.879 3.471 11.016 1 91.06 250 VAL B N 1
ATOM 4632 C CA . VAL B 1 250 ? -7.223 2.32 10.18 1 91.06 250 VAL B CA 1
ATOM 4633 C C . VAL B 1 250 ? -6.348 2.312 8.93 1 91.06 250 VAL B C 1
ATOM 4635 O O . VAL B 1 250 ? -6.039 1.248 8.391 1 91.06 250 VAL B O 1
ATOM 4638 N N . LEU B 1 251 ? -5.895 3.488 8.508 1 92.12 251 LEU B N 1
ATOM 4639 C CA . LEU B 1 251 ? -5.035 3.559 7.332 1 92.12 251 LEU B CA 1
ATOM 4640 C C . LEU B 1 251 ? -3.566 3.445 7.723 1 92.12 251 LEU B C 1
ATOM 4642 O O . LEU B 1 251 ? -2.689 3.41 6.855 1 92.12 251 LEU B O 1
ATOM 4646 N N . ASN B 1 252 ? -3.273 3.391 9.008 1 89.62 252 ASN B N 1
ATOM 4647 C CA . ASN B 1 252 ? -1.94 3.168 9.555 1 89.62 252 ASN B CA 1
ATOM 4648 C C . ASN B 1 252 ? -0.995 4.316 9.219 1 89.62 252 ASN B C 1
ATOM 4650 O O . ASN B 1 252 ? 0.143 4.09 8.805 1 89.62 252 ASN B O 1
ATOM 4654 N N . ALA B 1 253 ? -1.556 5.535 9.273 1 93.38 253 ALA B N 1
ATOM 4655 C CA . ALA B 1 253 ? -0.702 6.711 9.133 1 93.38 253 ALA B CA 1
ATOM 4656 C C . ALA B 1 253 ? 0.254 6.844 10.312 1 93.38 253 ALA B C 1
ATOM 4658 O O . ALA B 1 253 ? -0.075 6.445 11.438 1 93.38 253 ALA B O 1
ATOM 4659 N N . LYS B 1 254 ? 1.443 7.445 10.047 1 94.81 254 LYS B N 1
ATOM 4660 C CA . LYS B 1 254 ? 2.477 7.496 11.078 1 94.81 254 LYS B CA 1
ATOM 4661 C C . LYS B 1 254 ? 3.057 8.898 11.203 1 94.81 254 LYS B C 1
ATOM 4663 O O . LYS B 1 254 ? 3.271 9.586 10.203 1 94.81 254 LYS B O 1
ATOM 4668 N N . ASP B 1 255 ? 3.316 9.352 12.344 1 97.69 255 ASP B N 1
ATOM 4669 C CA . ASP B 1 255 ? 4.062 10.531 12.766 1 97.69 255 ASP B CA 1
ATOM 4670 C C . ASP B 1 255 ? 3.271 11.812 12.5 1 97.69 255 ASP B C 1
ATOM 4672 O O . ASP B 1 255 ? 3.229 12.711 13.336 1 97.69 255 ASP B O 1
ATOM 4676 N N . PHE B 1 256 ? 2.689 11.898 11.242 1 97.88 256 PHE B N 1
ATOM 4677 C CA . PHE B 1 256 ? 1.792 13.008 10.953 1 97.88 256 PHE B CA 1
ATOM 4678 C C . PHE B 1 256 ? 1.002 12.75 9.672 1 97.88 256 PHE B C 1
ATOM 4680 O O . PHE B 1 256 ? 1.433 11.977 8.82 1 97.88 256 PHE B O 1
ATOM 4687 N N . ALA B 1 257 ? -0.151 13.344 9.617 1 96.88 257 ALA B N 1
ATOM 4688 C CA . ALA B 1 257 ? -0.939 13.391 8.391 1 96.88 257 ALA B CA 1
ATOM 4689 C C . ALA B 1 257 ? -2.111 14.359 8.516 1 96.88 257 ALA B C 1
ATOM 4691 O O . ALA B 1 257 ? -2.441 14.797 9.625 1 96.88 257 ALA B O 1
ATOM 4692 N N . ARG B 1 258 ? -2.574 14.703 7.406 1 96.62 258 ARG B N 1
ATOM 4693 C CA . ARG B 1 258 ? -3.781 15.523 7.359 1 96.62 258 ARG B CA 1
ATOM 4694 C C . ARG B 1 258 ? -4.938 14.758 6.719 1 96.62 258 ARG B C 1
ATOM 4696 O O . ARG B 1 258 ? -4.77 14.125 5.676 1 96.62 258 ARG B O 1
ATOM 4703 N N . ILE B 1 259 ? -6.059 14.773 7.363 1 97.25 259 ILE B N 1
ATOM 4704 C CA . ILE B 1 259 ? -7.277 14.156 6.855 1 97.25 259 ILE B CA 1
ATOM 4705 C C . ILE B 1 259 ? -8.203 15.234 6.289 1 97.25 259 ILE B C 1
ATOM 4707 O O . ILE B 1 259 ? -8.695 16.094 7.027 1 97.25 259 ILE B O 1
ATOM 4711 N N . ASP B 1 260 ? -8.43 15.188 5.016 1 96.06 260 ASP B N 1
ATOM 4712 C CA . ASP B 1 260 ? -9.344 16.109 4.363 1 96.06 260 ASP B CA 1
ATOM 4713 C C . ASP B 1 260 ? -10.75 15.523 4.273 1 96.06 260 ASP B C 1
ATOM 4715 O O . ASP B 1 260 ? -10.93 14.398 3.805 1 96.06 260 ASP B O 1
ATOM 4719 N N . MET B 1 261 ? -11.695 16.328 4.734 1 97.44 261 MET B N 1
ATOM 4720 C CA . MET B 1 261 ? -13.086 15.875 4.785 1 97.44 261 MET B CA 1
ATOM 4721 C C . MET B 1 261 ? -14.031 16.969 4.328 1 97.44 261 MET B C 1
ATOM 4723 O O . MET B 1 261 ? -13.633 18.125 4.188 1 97.44 261 MET B O 1
ATOM 4727 N N . ILE B 1 262 ? -15.25 16.609 4.035 1 96.75 262 ILE B N 1
ATOM 4728 C CA . ILE B 1 262 ? -16.359 17.547 3.854 1 96.75 262 ILE B CA 1
ATOM 4729 C C . ILE B 1 262 ? -17.422 17.297 4.926 1 96.75 262 ILE B C 1
ATOM 4731 O O . ILE B 1 262 ? -17.891 16.172 5.098 1 96.75 262 ILE B O 1
ATOM 4735 N N . LEU B 1 263 ? -17.672 18.297 5.664 1 97.62 263 LEU B N 1
ATOM 4736 C CA . LEU B 1 263 ? -18.781 18.25 6.609 1 97.62 263 LEU B CA 1
ATOM 4737 C C . LEU B 1 263 ? -20.094 18.531 5.91 1 97.62 263 LEU B C 1
ATOM 4739 O O . LEU B 1 263 ? -20.359 19.672 5.516 1 97.62 263 LEU B O 1
ATOM 4743 N N . SER B 1 264 ? -20.953 17.531 5.848 1 97.12 264 SER B N 1
ATOM 4744 C CA . SER B 1 264 ? -22.219 17.688 5.152 1 97.12 264 SER B CA 1
ATOM 4745 C C . SER B 1 264 ? -23.188 18.562 5.949 1 97.12 264 SER B C 1
ATOM 4747 O O . SER B 1 264 ? -22.906 18.906 7.102 1 97.12 264 SER B O 1
ATOM 4749 N N . LYS B 1 265 ? -24.328 18.891 5.336 1 95.06 265 LYS B N 1
ATOM 4750 C CA . LYS B 1 265 ? -25.328 19.719 5.977 1 95.06 265 LYS B CA 1
ATOM 4751 C C . LYS B 1 265 ? -25.922 19.031 7.207 1 95.06 265 LYS B C 1
ATOM 4753 O O . LYS B 1 265 ? -26.344 19.703 8.156 1 95.06 265 LYS B O 1
ATOM 4758 N N . ASP B 1 266 ? -25.859 17.734 7.223 1 96 266 ASP B N 1
ATOM 4759 C CA . ASP B 1 266 ? -26.375 16.969 8.359 1 96 266 ASP B CA 1
ATOM 4760 C C . ASP B 1 266 ? -25.266 16.641 9.344 1 96 266 ASP B C 1
ATOM 4762 O O . ASP B 1 266 ? -25.406 15.75 10.188 1 96 266 ASP B O 1
ATOM 4766 N N . ASN B 1 267 ? -24.125 17.234 9.172 1 97.38 267 ASN B N 1
ATOM 4767 C CA . ASN B 1 267 ? -22.984 17.203 10.094 1 97.38 267 ASN B CA 1
ATOM 4768 C C . ASN B 1 267 ? -22.312 15.836 10.086 1 97.38 267 ASN B C 1
ATOM 4770 O O . ASN B 1 267 ? -21.891 15.344 11.141 1 97.38 267 ASN B O 1
ATOM 4774 N N . VAL B 1 268 ? -22.344 15.211 8.961 1 97.94 268 VAL B N 1
ATOM 4775 C CA . VAL B 1 268 ? -21.531 14.008 8.773 1 97.94 268 VAL B CA 1
ATOM 4776 C C . VAL B 1 268 ? -20.219 14.367 8.102 1 97.94 268 VAL B C 1
ATOM 4778 O O . VAL B 1 268 ? -20.203 14.977 7.031 1 97.94 268 VAL B O 1
ATOM 4781 N N . PRO B 1 269 ? -19.078 14.07 8.703 1 98.69 269 PRO B N 1
ATOM 4782 C CA . PRO B 1 269 ? -17.781 14.367 8.102 1 98.69 269 PRO B CA 1
ATOM 4783 C C . PRO B 1 269 ? -17.328 13.289 7.117 1 98.69 269 PRO B C 1
ATOM 4785 O O . PRO B 1 269 ? -16.75 12.281 7.527 1 98.69 269 PRO B O 1
ATOM 4788 N N . TYR B 1 270 ? -17.453 13.516 5.848 1 98.44 270 TYR B N 1
ATOM 4789 C CA . TYR B 1 270 ? -17.109 12.562 4.801 1 98.44 270 TYR B CA 1
ATOM 4790 C C . TYR B 1 270 ? -15.625 12.648 4.445 1 98.44 270 TYR B C 1
ATOM 4792 O O . TYR B 1 270 ? -15.133 13.719 4.09 1 98.44 270 TYR B O 1
ATOM 4800 N N . PHE B 1 271 ? -14.945 11.523 4.504 1 97.94 271 PHE B N 1
ATOM 4801 C CA . PHE B 1 271 ? -13.531 11.398 4.172 1 97.94 271 PHE B CA 1
ATOM 4802 C C . PHE B 1 271 ? -13.305 11.609 2.68 1 97.94 271 PHE B C 1
ATOM 4804 O O . PHE B 1 271 ? -13.984 11.008 1.851 1 97.94 271 PHE B O 1
ATOM 4811 N N . LEU B 1 272 ? -12.328 12.453 2.377 1 93.69 272 LEU B N 1
ATOM 4812 C CA . LEU B 1 272 ? -11.969 12.672 0.98 1 93.69 272 LEU B CA 1
ATOM 4813 C C . LEU B 1 272 ? -10.586 12.109 0.676 1 93.69 272 LEU B C 1
ATOM 4815 O O . LEU B 1 272 ? -10.422 11.328 -0.267 1 93.69 272 LEU B O 1
ATOM 4819 N N . GLU B 1 273 ? -9.664 12.469 1.557 1 92.25 273 GLU B N 1
ATOM 4820 C CA . GLU B 1 273 ? -8.281 12.117 1.245 1 92.25 273 GLU B CA 1
ATOM 4821 C C . GLU B 1 273 ? -7.41 12.148 2.496 1 92.25 273 GLU B C 1
ATOM 4823 O O . GLU B 1 273 ? -7.641 12.953 3.398 1 92.25 273 GLU B O 1
ATOM 4828 N N . LEU B 1 274 ? -6.484 11.266 2.52 1 93.69 274 LEU B N 1
ATOM 4829 C CA . LEU B 1 274 ? -5.398 11.297 3.494 1 93.69 274 LEU B CA 1
ATOM 4830 C C . LEU B 1 274 ? -4.129 11.867 2.875 1 93.69 274 LEU B C 1
ATOM 4832 O O . LEU B 1 274 ? -3.668 11.391 1.838 1 93.69 274 LEU B O 1
ATOM 4836 N N . ASN B 1 275 ? -3.57 12.867 3.482 1 92.44 275 ASN B N 1
ATOM 4837 C CA . ASN B 1 275 ? -2.338 13.477 2.998 1 92.44 275 ASN B CA 1
ATOM 4838 C C . ASN B 1 275 ? -1.168 13.195 3.936 1 92.44 275 ASN B C 1
ATOM 4840 O O . ASN B 1 275 ? -1.045 13.828 4.988 1 92.44 275 ASN B O 1
ATOM 4844 N N . THR B 1 276 ? -0.294 12.367 3.469 1 93 276 THR B N 1
ATOM 4845 C CA . THR B 1 276 ? 0.848 11.977 4.289 1 93 276 THR B CA 1
ATOM 4846 C C . THR B 1 276 ? 2.039 12.898 4.027 1 93 276 THR B C 1
ATOM 4848 O O . THR B 1 276 ? 3.057 12.812 4.719 1 93 276 THR B O 1
ATOM 4851 N N . PHE B 1 277 ? 1.946 13.82 3.037 1 91.25 277 PHE B N 1
ATOM 4852 C CA . PHE B 1 277 ? 2.957 14.828 2.744 1 91.25 277 PHE B CA 1
ATOM 4853 C C . PHE B 1 277 ? 2.395 16.234 2.947 1 91.25 277 PHE B C 1
ATOM 4855 O O . PHE B 1 277 ? 2.607 17.109 2.115 1 91.25 277 PHE B O 1
ATOM 4862 N N . ALA B 1 278 ? 1.717 16.391 3.941 1 91.94 278 ALA B N 1
ATOM 4863 C CA . ALA B 1 278 ? 1.018 17.641 4.246 1 91.94 278 ALA B CA 1
ATOM 4864 C C . ALA B 1 278 ? 2.004 18.797 4.434 1 91.94 278 ALA B C 1
ATOM 4866 O O . ALA B 1 278 ? 3.125 18.578 4.902 1 91.94 278 ALA B O 1
ATOM 4867 N N . GLY B 1 279 ? 1.537 19.938 4.074 1 90.88 279 GLY B N 1
ATOM 4868 C CA . GLY B 1 279 ? 2.332 21.125 4.328 1 90.88 279 GLY B CA 1
ATOM 4869 C C . GLY B 1 279 ? 2.492 21.422 5.805 1 90.88 279 GLY B C 1
ATOM 4870 O O . GLY B 1 279 ? 1.507 21.484 6.543 1 90.88 279 GLY B O 1
ATOM 4871 N N . LEU B 1 280 ? 3.723 21.719 6.219 1 95.62 280 LEU B N 1
ATOM 4872 C CA . LEU B 1 280 ? 4.023 21.844 7.641 1 95.62 280 LEU B CA 1
ATOM 4873 C C . LEU B 1 280 ? 4.637 23.203 7.945 1 95.62 280 LEU B C 1
ATOM 4875 O O . LEU B 1 280 ? 5.055 23.469 9.07 1 95.62 280 LEU B O 1
ATOM 4879 N N . THR B 1 281 ? 4.645 24.062 6.949 1 93.19 281 THR B N 1
ATOM 4880 C CA . THR B 1 281 ? 5.285 25.359 7.133 1 93.19 281 THR B CA 1
ATOM 4881 C C . THR B 1 281 ? 4.535 26.188 8.18 1 93.19 281 THR B C 1
ATOM 4883 O O . THR B 1 281 ? 3.305 26.219 8.18 1 93.19 281 THR B O 1
ATOM 4886 N N . MET B 1 282 ? 5.242 26.766 9.055 1 91.5 282 MET B N 1
ATOM 4887 C CA . MET B 1 282 ? 4.734 27.641 10.102 1 91.5 282 MET B CA 1
ATOM 4888 C C . MET B 1 282 ? 5.707 28.781 10.375 1 91.5 282 MET B C 1
ATOM 4890 O O . MET B 1 282 ? 6.922 28.578 10.398 1 91.5 282 MET B O 1
ATOM 4894 N N . SER B 1 283 ? 5.16 29.969 10.461 1 85.62 283 SER B N 1
ATOM 4895 C CA . SER B 1 283 ? 6.016 31.109 10.75 1 85.62 283 SER B CA 1
ATOM 4896 C C . SER B 1 283 ? 6.613 31.016 12.148 1 85.62 283 SER B C 1
ATOM 4898 O O . SER B 1 283 ? 6.023 30.406 13.039 1 85.62 283 SER B O 1
ATOM 4900 N N . SER B 1 284 ? 7.809 31.594 12.125 1 78.06 284 SER B N 1
ATOM 4901 C CA . SER B 1 284 ? 8.453 31.672 13.43 1 78.06 284 SER B CA 1
ATOM 4902 C C . SER B 1 284 ? 7.773 32.719 14.32 1 78.06 284 SER B C 1
ATOM 4904 O O . SER B 1 284 ? 7.078 33.594 13.82 1 78.06 284 SER B O 1
ATOM 4906 N N . SER B 1 285 ? 7.824 32.5 15.594 1 64.81 285 SER B N 1
ATOM 4907 C CA . SER B 1 285 ? 7.277 33.438 16.547 1 64.81 285 SER B CA 1
ATOM 4908 C C . SER B 1 285 ? 7.949 34.812 16.406 1 64.81 285 SER B C 1
ATOM 4910 O O . SER B 1 285 ? 7.406 35.812 16.859 1 64.81 285 SER B O 1
ATOM 4912 N N . LYS B 1 286 ? 9.211 34.875 15.875 1 64.25 286 LYS B N 1
ATOM 4913 C CA . LYS B 1 286 ? 9.984 36.125 15.883 1 64.25 286 LYS B CA 1
ATOM 4914 C C . LYS B 1 286 ? 9.57 37.031 14.727 1 64.25 286 LYS B C 1
ATOM 4916 O O . LYS B 1 286 ? 10.211 38.062 14.477 1 64.25 286 LYS B O 1
ATOM 4921 N N . GLY B 1 287 ? 8.5 36.781 14.078 1 58.31 287 GLY B N 1
ATOM 4922 C CA . GLY B 1 287 ? 7.898 37.781 13.211 1 58.31 287 GLY B CA 1
ATOM 4923 C C . GLY B 1 287 ? 8.312 37.625 11.758 1 58.31 287 GLY B C 1
ATOM 4924 O O . GLY B 1 287 ? 8.492 38.625 11.055 1 58.31 287 GLY B O 1
ATOM 4925 N N . GLU B 1 288 ? 8.57 36.344 11.234 1 65.62 288 GLU B N 1
ATOM 4926 C CA . GLU B 1 288 ? 8.852 36.219 9.805 1 65.62 288 GLU B CA 1
ATOM 4927 C C . GLU B 1 288 ? 7.641 36.625 8.969 1 65.62 288 GLU B C 1
ATOM 4929 O O . GLU B 1 288 ? 6.516 36.188 9.242 1 65.62 288 GLU B O 1
ATOM 4934 N N . LYS B 1 289 ? 7.723 37.906 8.359 1 59.44 289 LYS B N 1
ATOM 4935 C CA . LYS B 1 289 ? 6.688 38.469 7.492 1 59.44 289 LYS B CA 1
ATOM 4936 C C . LYS B 1 289 ? 6.516 37.625 6.23 1 59.44 289 LYS B C 1
ATOM 4938 O O . LYS B 1 289 ? 7.488 37.062 5.719 1 59.44 289 LYS B O 1
ATOM 4943 N N . HIS B 1 290 ? 5.258 37.156 5.887 1 63.88 290 HIS B N 1
ATOM 4944 C CA . HIS B 1 290 ? 4.844 36.656 4.574 1 63.88 290 HIS B CA 1
ATOM 4945 C C . HIS B 1 290 ? 5.074 35.156 4.449 1 63.88 290 HIS B C 1
ATOM 4947 O O . HIS B 1 290 ? 5.453 34.688 3.383 1 63.88 290 HIS B O 1
ATOM 4953 N N . VAL B 1 291 ? 5.113 34.5 5.629 1 71.88 291 VAL B N 1
ATOM 4954 C CA . VAL B 1 291 ? 5.246 33.031 5.48 1 71.88 291 VAL B CA 1
ATOM 4955 C C . VAL B 1 291 ? 3.883 32.438 5.18 1 71.88 291 VAL B C 1
ATOM 4957 O O . VAL B 1 291 ? 2.904 32.688 5.879 1 71.88 291 VAL B O 1
ATOM 4960 N N . HIS B 1 292 ? 3.834 31.766 4.102 1 78.12 292 HIS B N 1
ATOM 4961 C CA . HIS B 1 292 ? 2.631 31.016 3.768 1 78.12 292 HIS B CA 1
ATOM 4962 C C . HIS B 1 292 ? 2.561 29.703 4.551 1 78.12 292 HIS B C 1
ATOM 4964 O O . HIS B 1 292 ? 3.283 28.75 4.246 1 78.12 292 HIS B O 1
ATOM 4970 N N . HIS B 1 293 ? 1.659 29.734 5.562 1 85.69 293 HIS B N 1
ATOM 4971 C CA . HIS B 1 293 ? 1.522 28.547 6.383 1 85.69 293 HIS B CA 1
ATOM 4972 C C . HIS B 1 293 ? 0.885 27.406 5.594 1 85.69 293 HIS B C 1
ATOM 4974 O O . HIS B 1 293 ? -0.027 27.625 4.797 1 85.69 293 HIS B O 1
ATOM 4980 N N . GLY B 1 294 ? 1.466 26.266 5.852 1 90.19 294 GLY B N 1
ATOM 4981 C CA . GLY B 1 294 ? 0.664 25.109 5.496 1 90.19 294 GLY B CA 1
ATOM 4982 C C . GLY B 1 294 ? -0.53 24.906 6.41 1 90.19 294 GLY B C 1
ATOM 4983 O O . GLY B 1 294 ? -0.6 25.5 7.488 1 90.19 294 GLY B O 1
ATOM 4984 N N . TYR B 1 295 ? -1.447 24.109 6 1 93.88 295 TYR B N 1
ATOM 4985 C CA . TYR B 1 295 ? -2.66 23.906 6.781 1 93.88 295 TYR B CA 1
ATOM 4986 C C . TYR B 1 295 ? -2.328 23.391 8.18 1 93.88 295 TYR B C 1
ATOM 4988 O O . TYR B 1 295 ? -2.902 23.859 9.164 1 93.88 295 TYR B O 1
ATOM 4996 N N . MET B 1 296 ? -1.375 22.578 8.305 1 96.94 296 MET B N 1
ATOM 4997 C CA . MET B 1 296 ? -1.06 22.047 9.633 1 96.94 296 MET B CA 1
ATOM 4998 C C . MET B 1 296 ? -0.307 23.078 10.461 1 96.94 296 MET B C 1
ATOM 5000 O O . MET B 1 296 ? -0.306 23.016 11.695 1 96.94 296 MET B O 1
ATOM 5004 N N . GLY B 1 297 ? 0.395 24 9.766 1 95.69 297 GLY B N 1
ATOM 5005 C CA . GLY B 1 297 ? 0.968 25.125 10.484 1 95.69 297 GLY B CA 1
ATOM 5006 C C . GLY B 1 297 ? -0.075 26 11.156 1 95.69 297 GLY B C 1
ATOM 5007 O O . GLY B 1 297 ? 0.085 26.391 12.312 1 95.69 297 GLY B O 1
ATOM 5008 N N . TYR B 1 298 ? -1.171 26.281 10.391 1 94.19 298 TYR B N 1
ATOM 5009 C CA . TYR B 1 298 ? -2.287 27.047 10.953 1 94.19 298 TYR B CA 1
ATOM 5010 C C . TYR B 1 298 ? -2.857 26.328 12.172 1 94.19 298 TYR B C 1
ATOM 5012 O O . TYR B 1 298 ? -3.113 26.969 13.203 1 94.19 298 TYR B O 1
ATOM 5020 N N . MET B 1 299 ? -2.98 25.078 12.102 1 97.69 299 MET B N 1
ATOM 5021 C CA . MET B 1 299 ? -3.588 24.281 13.164 1 97.69 299 MET B CA 1
ATOM 5022 C C . MET B 1 299 ? -2.693 24.25 14.398 1 97.69 299 MET B C 1
ATOM 5024 O O . MET B 1 299 ? -3.182 24.359 15.523 1 97.69 299 MET B O 1
ATOM 5028 N N . ALA B 1 300 ? -1.437 24.078 14.148 1 97.31 300 ALA B N 1
ATOM 5029 C CA . ALA B 1 300 ? -0.48 24.062 15.25 1 97.31 300 ALA B CA 1
ATOM 5030 C C . ALA B 1 300 ? -0.473 25.406 15.992 1 97.31 300 ALA B C 1
ATOM 5032 O O . ALA B 1 300 ? -0.447 25.438 17.219 1 97.31 300 ALA B O 1
ATOM 5033 N N . LYS B 1 301 ? -0.494 26.453 15.211 1 94.75 301 LYS B N 1
ATOM 5034 C CA . LYS B 1 301 ? -0.563 27.797 15.812 1 94.75 301 LYS B CA 1
ATOM 5035 C C . LYS B 1 301 ? -1.816 27.938 16.672 1 94.75 301 LYS B C 1
ATOM 5037 O O . LYS B 1 301 ? -1.748 28.453 17.797 1 94.75 301 LYS B O 1
ATOM 5042 N N . ALA B 1 302 ? -2.932 27.484 16.172 1 96.25 302 ALA B N 1
ATOM 5043 C CA . ALA B 1 302 ? -4.195 27.562 16.906 1 96.25 302 ALA B CA 1
ATOM 5044 C C . ALA B 1 302 ? -4.141 26.734 18.188 1 96.25 302 ALA B C 1
ATOM 5046 O O . ALA B 1 302 ? -4.824 27.031 19.156 1 96.25 302 ALA B O 1
ATOM 5047 N N . ALA B 1 303 ? -3.334 25.75 18.172 1 97.31 303 ALA B N 1
ATOM 5048 C CA . ALA B 1 303 ? -3.172 24.891 19.344 1 97.31 303 ALA B CA 1
ATOM 5049 C C . ALA B 1 303 ? -2.191 25.5 20.344 1 97.31 303 ALA B C 1
ATOM 5051 O O . ALA B 1 303 ? -1.942 24.922 21.406 1 97.31 303 ALA B O 1
ATOM 5052 N N . GLY B 1 304 ? -1.521 26.594 19.984 1 96.19 304 GLY B N 1
ATOM 5053 C CA . GLY B 1 304 ? -0.614 27.297 20.875 1 96.19 304 GLY B CA 1
ATOM 5054 C C . GLY B 1 304 ? 0.812 26.781 20.797 1 96.19 304 GLY B C 1
ATOM 5055 O O . GLY B 1 304 ? 1.623 27.047 21.688 1 96.19 304 GLY B O 1
ATOM 5056 N N . LEU B 1 305 ? 1.133 26.109 19.766 1 96.69 305 LEU B N 1
ATOM 5057 C CA . LEU B 1 305 ? 2.484 25.578 19.609 1 96.69 305 LEU B CA 1
ATOM 5058 C C . LEU B 1 305 ? 3.379 26.578 18.891 1 96.69 305 LEU B C 1
ATOM 5060 O O . LEU B 1 305 ? 2.936 27.266 17.969 1 96.69 305 LEU B O 1
ATOM 5064 N N . THR B 1 306 ? 4.645 26.625 19.312 1 96.19 306 THR B N 1
ATOM 5065 C CA . THR B 1 306 ? 5.648 27.312 18.5 1 96.19 306 THR B CA 1
ATOM 5066 C C . THR B 1 306 ? 6.074 26.438 17.312 1 96.19 306 THR B C 1
ATOM 5068 O O . THR B 1 306 ? 5.793 25.234 17.297 1 96.19 306 THR B O 1
ATOM 5071 N N . ARG B 1 307 ? 6.691 27.031 16.375 1 96.06 307 ARG B N 1
ATOM 5072 C CA . ARG B 1 307 ? 7.195 26.312 15.203 1 96.06 307 ARG B CA 1
ATOM 5073 C C . ARG B 1 307 ? 8.117 25.172 15.617 1 96.06 307 ARG B C 1
ATOM 5075 O O . ARG B 1 307 ? 8.008 24.062 15.109 1 96.06 307 ARG B O 1
ATOM 5082 N N . GLY B 1 308 ? 8.992 25.438 16.516 1 97.06 308 GLY B N 1
ATOM 5083 C CA . GLY B 1 308 ? 9.898 24.422 17.031 1 97.06 308 GLY B CA 1
ATOM 5084 C C . GLY B 1 308 ? 9.188 23.281 17.734 1 97.06 308 GLY B C 1
ATOM 5085 O O . GLY B 1 308 ? 9.516 22.109 17.516 1 97.06 308 GLY B O 1
ATOM 5086 N N . GLU B 1 309 ? 8.234 23.625 18.547 1 97.69 309 GLU B N 1
ATOM 5087 C CA . GLU B 1 309 ? 7.465 22.609 19.266 1 97.69 309 GLU B CA 1
ATOM 5088 C C . GLU B 1 309 ? 6.684 21.734 18.281 1 97.69 309 GLU B C 1
ATOM 5090 O O . GLU B 1 309 ? 6.633 20.516 18.438 1 97.69 309 GLU B O 1
ATOM 5095 N N . PHE B 1 310 ? 6.086 22.406 17.344 1 97.88 310 PHE B N 1
ATOM 5096 C CA . PHE B 1 310 ? 5.277 21.734 16.328 1 97.88 310 PHE B CA 1
ATOM 5097 C C . PHE B 1 310 ? 6.105 20.703 15.578 1 97.88 310 PHE B C 1
ATOM 5099 O O . PHE B 1 310 ? 5.801 19.5 15.625 1 97.88 310 PHE B O 1
ATOM 5106 N N . ILE B 1 311 ? 7.176 21.078 15.008 1 98.19 311 ILE B N 1
ATOM 5107 C CA . ILE B 1 311 ? 8.031 20.203 14.219 1 98.19 311 ILE B CA 1
ATOM 5108 C C . ILE B 1 311 ? 8.742 19.203 15.133 1 98.19 311 ILE B C 1
ATOM 5110 O O . ILE B 1 311 ? 8.93 18.047 14.773 1 98.19 311 ILE B O 1
ATOM 5114 N N . GLY B 1 312 ? 9.117 19.656 16.281 1 98.25 312 GLY B N 1
ATOM 5115 C CA . GLY B 1 312 ? 9.734 18.766 17.266 1 98.25 312 GLY B CA 1
ATOM 5116 C C . GLY B 1 312 ? 8.875 17.578 17.625 1 98.25 312 GLY B C 1
ATOM 5117 O O . GLY B 1 312 ? 9.367 16.453 17.734 1 98.25 312 GLY B O 1
ATOM 5118 N N . LYS B 1 313 ? 7.582 17.844 17.812 1 98.25 313 LYS B N 1
ATOM 5119 C CA . LYS B 1 313 ? 6.66 16.766 18.172 1 98.25 313 LYS B CA 1
ATOM 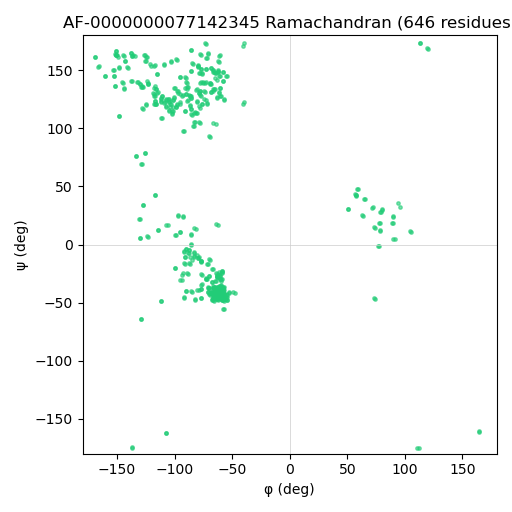5120 C C . LYS B 1 313 ? 6.594 15.727 17.062 1 98.25 313 LYS B C 1
ATOM 5122 O O . LYS B 1 313 ? 6.52 14.531 17.328 1 98.25 313 LYS B O 1
ATOM 5127 N N . ILE B 1 314 ? 6.562 16.141 15.852 1 98.38 314 ILE B N 1
ATOM 5128 C CA . ILE B 1 314 ? 6.527 15.242 14.711 1 98.38 314 ILE B CA 1
ATOM 5129 C C . ILE B 1 314 ? 7.801 14.398 14.68 1 98.38 314 ILE B C 1
ATOM 5131 O O . ILE B 1 314 ? 7.742 13.18 14.508 1 98.38 314 ILE B O 1
ATOM 5135 N N . ILE B 1 315 ? 8.938 15.023 14.875 1 98.44 315 ILE B N 1
ATOM 5136 C CA . ILE B 1 315 ? 10.227 14.344 14.859 1 98.44 315 ILE B CA 1
ATOM 5137 C C . ILE B 1 315 ? 10.305 13.344 16.016 1 98.44 315 ILE B C 1
ATOM 5139 O O . ILE B 1 315 ? 10.758 12.219 15.828 1 98.44 315 ILE B O 1
ATOM 5143 N N . GLU B 1 316 ? 9.828 13.766 17.141 1 97.94 316 GLU B N 1
ATOM 5144 C CA . GLU B 1 316 ? 9.859 12.898 18.312 1 97.94 316 GLU B CA 1
ATOM 5145 C C . GLU B 1 316 ? 9.031 11.633 18.078 1 97.94 316 GLU B C 1
ATOM 5147 O O . GLU B 1 316 ? 9.383 10.562 18.578 1 97.94 316 GLU B O 1
ATOM 5152 N N . SER B 1 317 ? 7.965 11.797 17.422 1 97.81 317 SER B N 1
ATOM 5153 C CA . SER B 1 317 ? 7.156 10.633 17.078 1 97.81 317 SER B CA 1
ATOM 5154 C C . SER B 1 317 ? 7.977 9.602 16.297 1 97.81 317 SER B C 1
ATOM 5156 O O . SER B 1 317 ? 7.934 8.406 16.609 1 97.81 317 SER B O 1
ATOM 5158 N N . ALA B 1 318 ? 8.719 10.047 15.32 1 97.62 318 ALA B N 1
ATOM 5159 C CA . ALA B 1 318 ? 9.547 9.156 14.516 1 97.62 318 ALA B CA 1
ATOM 5160 C C . ALA B 1 318 ? 10.68 8.562 15.344 1 97.62 318 ALA B C 1
ATOM 5162 O O . ALA B 1 318 ? 10.992 7.375 15.219 1 97.62 318 ALA B O 1
ATOM 5163 N N . ILE B 1 319 ? 11.289 9.367 16.172 1 97.44 319 ILE B N 1
ATOM 5164 C CA . ILE B 1 319 ? 12.375 8.914 17.031 1 97.44 319 ILE B CA 1
ATOM 5165 C C . ILE B 1 319 ? 11.875 7.77 17.906 1 97.44 319 ILE B C 1
ATOM 5167 O O . ILE B 1 319 ? 12.562 6.75 18.062 1 97.44 319 ILE B O 1
ATOM 5171 N N . GLU B 1 320 ? 10.703 7.965 18.453 1 95.62 320 GLU B N 1
ATOM 5172 C CA . GLU B 1 320 ? 10.109 6.938 19.312 1 95.62 320 GLU B CA 1
ATOM 5173 C C . GLU B 1 320 ? 9.812 5.668 18.516 1 95.62 320 GLU B C 1
ATOM 5175 O O . GLU B 1 320 ? 10.125 4.562 18.953 1 95.62 320 GLU B O 1
ATOM 5180 N N . ARG B 1 321 ? 9.305 5.816 17.406 1 92.19 321 ARG B N 1
ATOM 5181 C CA . ARG B 1 321 ? 8.906 4.684 16.578 1 92.19 321 ARG B CA 1
ATOM 5182 C C . ARG B 1 321 ? 10.117 3.859 16.156 1 92.19 321 ARG B C 1
ATOM 5184 O O . ARG B 1 321 ? 10.047 2.631 16.109 1 92.19 321 ARG B O 1
ATOM 5191 N N . TYR B 1 322 ? 11.211 4.527 15.836 1 94.25 322 TYR B N 1
ATOM 5192 C CA . TYR B 1 322 ? 12.422 3.848 15.391 1 94.25 322 TYR B CA 1
ATOM 5193 C C . TYR B 1 322 ? 13.297 3.465 16.578 1 94.25 322 TYR B C 1
ATOM 5195 O O . TYR B 1 322 ? 14.328 2.809 16.406 1 94.25 322 TYR B O 1
ATOM 5203 N N . LYS B 1 323 ? 12.914 3.926 17.781 1 92.94 323 LYS B N 1
ATOM 5204 C CA . LYS B 1 323 ? 13.711 3.711 18.984 1 92.94 323 LYS B CA 1
ATOM 5205 C C . LYS B 1 323 ? 15.125 4.262 18.812 1 92.94 323 LYS B C 1
ATOM 5207 O O . LYS B 1 323 ? 16.109 3.59 19.141 1 92.94 323 LYS B O 1
ATOM 5212 N N . LEU B 1 324 ? 15.148 5.434 18.234 1 91.62 324 LEU B N 1
ATOM 5213 C CA . LEU B 1 324 ? 16.438 6.094 18.047 1 91.62 324 LEU B CA 1
ATOM 5214 C C . LEU B 1 324 ? 16.938 6.715 19.344 1 91.62 324 LEU B C 1
ATOM 5216 O O . LEU B 1 324 ? 16.125 7.082 20.203 1 91.62 324 LEU B O 1
ATOM 5220 N N . LYS B 1 325 ? 18.25 6.602 19.594 1 79.25 325 LYS B N 1
ATOM 5221 C CA . LYS B 1 325 ? 18.906 7.16 20.781 1 79.25 325 LYS B CA 1
ATOM 5222 C C . LYS B 1 325 ? 19.562 8.492 20.469 1 79.25 325 LYS B C 1
ATOM 5224 O O . LYS B 1 325 ? 20.047 8.703 19.359 1 79.25 325 LYS B O 1
#

Foldseek 3Di:
DEEEEEFEWCLVCVLVCVVPVVPDDTCGVVLSVLLCVLQVVLPHHYDYAYCDPPNVVSVVVCVVVVHQEYEQDRDLVSLVSCVVVVHFYFKDHPLFDPQFQVVLVVLCVVVVFFAFDKDKALALVDDDDCVVADDQKAKDFRGDDQQRLDDPLRGHGDPVCSSVSQHCCCVVVVGIMIIGHDFQAWKKKWKWFFQPDIDIFAIKTWDADPDRDRHSVCVVVVRIDIDPRDDDDPVLRVQQRVSVVVSCVSSRIHRMWMWIFGQHPVSRTHTRGIGRSFRQRADAPVDPPPTDGTPVNSRCVSVVDGSNRSSSRSVVNSCVVVVPD/DEEEEEFEWCLVCVLVCVVPVVPDDTCGVVLSVLLCVLQVVLPHHYDYAYCDPPNVVSVVVCVVVVHQEYEQDRDLVSLVSCVVVVHFYFKDHPLFDPQFQVVLVVLCVVVVFFAFDKDKALALVDDDDCVVADDQKAKAFRGDDLQRLDDPLRGHRDPVCSSVSQHCCCVVVVGIMIIGHDFQAWKKKWKWFFQPDIDIFAIKTWDADPDRDRHSVCVVVVRIDIDPRDDDDPVLRVQQRVSQVVSCVSSRIHRMWMWIFGQHPVSRTHTRGIGRSFRQRADAPVDPPPTDGTPVNSRCVSVVDGSNRSSSRSVVNSCVVVVPD